Protein AF-R5S0T1-F1 (afdb_monomer)

pLDDT: mean 82.39, std 19.87, range [22.88, 98.56]

Sequence (419 aa):
MKTKLTALLLAAALALTLAACGEKDIADTPLPDEPPEPVAEQPAADDEWTVLHADDVLLHTEPFTLCEGRTATLELYGYQDGEYDCGVSRIHLLWDDGGEQELRTADVGDDVWCTDGYTNCWMPDGGLVTGDYNFDGYTDLGLQIDTPAYNLPYYYWFYDAETASFQPYGSWTYQLEIDAENKTCICRWHVTPEYYTDTYRPDGEGGLYLARRDTEIYYSADGVKSFTEVYAVNEQPLAYADLDRDGEYEILVLTTSEPDEFAKCRYTLEARKYNGTVLFTKEVTPYYTGWDTFFLCYGEDENGVWGADVLCYQTHEDRGVGSCSYDLISYAGGRERYLDGNTITFVLEADGAAPVPDIRRATQAEFVRFREGVVSLLEGSSYLLFCSGPAEDPDTQQAVENILAGLDALEARLYSNAG

Structure (mmCIF, N/CA/C/O backbone):
data_AF-R5S0T1-F1
#
_entry.id   AF-R5S0T1-F1
#
loop_
_atom_site.group_PDB
_atom_site.id
_atom_site.type_symbol
_atom_site.label_atom_id
_atom_site.label_alt_id
_atom_site.label_comp_id
_atom_site.label_asym_id
_atom_site.label_entity_id
_atom_site.label_seq_id
_atom_site.pdbx_PDB_ins_code
_atom_site.Cartn_x
_atom_site.Cartn_y
_atom_site.Cartn_z
_atom_site.occupancy
_atom_site.B_iso_or_equiv
_atom_site.auth_seq_id
_atom_site.auth_comp_id
_atom_site.auth_asym_id
_atom_site.auth_atom_id
_atom_site.pdbx_PDB_model_num
ATOM 1 N N . MET A 1 1 ? 11.498 -28.922 22.729 1.00 27.42 1 MET A N 1
ATOM 2 C CA . MET A 1 1 ? 12.797 -28.470 23.290 1.00 27.42 1 MET A CA 1
ATOM 3 C C . MET A 1 1 ? 13.623 -27.999 22.101 1.00 27.42 1 MET A C 1
ATOM 5 O O . MET A 1 1 ? 13.822 -28.815 21.220 1.00 27.42 1 MET A O 1
ATOM 9 N N . LYS A 1 2 ? 13.844 -26.697 21.876 1.00 26.11 2 LYS A N 1
ATOM 10 C CA . LYS A 1 2 ? 14.583 -25.677 22.667 1.00 26.11 2 LYS A CA 1
ATOM 11 C C . LYS A 1 2 ? 16.118 -25.762 22.537 1.00 26.11 2 LYS A C 1
ATOM 13 O O . LYS A 1 2 ? 16.756 -26.311 23.424 1.00 26.11 2 LYS A O 1
ATOM 18 N N . THR A 1 3 ? 16.636 -25.099 21.500 1.00 26.88 3 THR A N 1
ATOM 19 C CA . THR A 1 3 ? 17.886 -24.295 21.395 1.00 26.88 3 THR A CA 1
ATOM 20 C C . THR A 1 3 ? 17.749 -23.553 20.053 1.00 26.88 3 THR A C 1
ATOM 22 O O . THR A 1 3 ? 17.676 -24.252 19.050 1.00 26.88 3 THR A O 1
ATOM 25 N N . LYS A 1 4 ? 17.464 -22.245 19.922 1.00 26.28 4 LYS A N 1
ATOM 26 C CA . LYS A 1 4 ? 17.935 -20.977 20.547 1.00 26.28 4 LYS A CA 1
ATOM 27 C C . LYS A 1 4 ? 19.363 -20.551 20.164 1.00 26.28 4 LYS A C 1
ATOM 29 O O . LYS A 1 4 ? 20.268 -21.376 20.195 1.00 26.28 4 LYS A O 1
ATOM 34 N N . LEU A 1 5 ? 19.499 -19.222 20.010 1.00 24.64 5 LEU A N 1
ATOM 35 C CA . LEU A 1 5 ? 20.671 -18.411 19.626 1.00 24.64 5 LEU A CA 1
ATOM 36 C C . LEU A 1 5 ? 21.002 -18.462 18.118 1.00 24.64 5 LEU A C 1
ATOM 38 O O . LEU A 1 5 ? 20.794 -19.493 17.495 1.00 24.64 5 LEU A O 1
ATOM 42 N N . THR A 1 6 ? 21.476 -17.377 17.492 1.00 26.61 6 THR A N 1
ATOM 43 C CA . THR A 1 6 ? 22.052 -16.127 18.051 1.00 26.61 6 THR A CA 1
ATOM 44 C C . THR A 1 6 ? 21.383 -14.836 17.568 1.00 26.61 6 THR A C 1
ATOM 46 O O . THR A 1 6 ? 21.212 -14.653 16.371 1.00 26.61 6 THR A O 1
ATOM 49 N N . ALA A 1 7 ? 21.183 -13.889 18.488 1.00 27.11 7 ALA A N 1
ATOM 50 C CA . ALA A 1 7 ? 21.221 -12.456 18.183 1.00 27.11 7 ALA A CA 1
ATOM 51 C C . ALA A 1 7 ? 22.591 -11.900 18.611 1.00 27.11 7 ALA A C 1
ATOM 53 O O . ALA A 1 7 ? 23.150 -12.386 19.600 1.00 27.11 7 ALA A O 1
ATOM 54 N N . LEU A 1 8 ? 23.117 -10.887 17.914 1.00 24.25 8 LEU A N 1
ATOM 55 C CA . LEU A 1 8 ? 24.213 -10.055 18.420 1.00 24.25 8 LEU A CA 1
ATOM 56 C C . LEU A 1 8 ? 24.245 -8.691 17.713 1.00 24.25 8 LEU A C 1
ATOM 58 O O . LEU A 1 8 ? 24.311 -8.637 16.489 1.00 24.25 8 LEU A O 1
ATOM 62 N N . LEU A 1 9 ? 24.263 -7.604 18.488 1.00 25.14 9 LEU A N 1
ATOM 63 C CA . LEU A 1 9 ? 24.678 -6.291 17.990 1.00 25.14 9 LEU A CA 1
ATOM 64 C C . LEU A 1 9 ? 26.192 -6.298 17.738 1.00 25.14 9 LEU A C 1
ATOM 66 O O . LEU A 1 9 ? 26.927 -6.941 18.491 1.00 25.14 9 LEU A O 1
ATOM 70 N N . LEU A 1 10 ? 26.678 -5.448 16.830 1.00 22.88 10 LEU A N 1
ATOM 71 C CA . LEU A 1 10 ? 27.919 -4.719 17.103 1.00 22.88 10 LEU A CA 1
ATOM 72 C C . LEU A 1 10 ? 27.989 -3.394 16.336 1.00 22.88 10 LEU A C 1
ATOM 74 O O . LEU A 1 10 ? 27.702 -3.342 15.145 1.00 22.88 10 LEU A O 1
ATOM 78 N N . ALA A 1 11 ? 28.436 -2.345 17.023 1.00 24.36 11 ALA A N 1
ATOM 79 C CA . ALA A 1 11 ? 28.766 -1.053 16.435 1.00 24.36 11 ALA A CA 1
ATOM 80 C C . ALA A 1 11 ? 30.273 -0.760 16.571 1.00 24.36 11 ALA A C 1
ATOM 82 O O . ALA A 1 11 ? 30.926 -1.255 17.487 1.00 24.36 11 ALA A O 1
ATOM 83 N N . ALA A 1 12 ? 30.770 0.121 15.697 1.00 25.84 12 ALA A N 1
ATOM 84 C CA . ALA A 1 12 ? 31.990 0.929 15.835 1.00 25.84 12 ALA A CA 1
ATOM 85 C C . ALA A 1 12 ? 33.402 0.262 15.845 1.00 25.84 12 ALA A C 1
ATOM 87 O O . ALA A 1 12 ? 33.945 -0.097 16.886 1.00 25.84 12 ALA A O 1
ATOM 88 N N . ALA A 1 13 ? 34.075 0.408 14.688 1.00 24.69 13 ALA A N 1
ATOM 89 C CA . ALA A 1 13 ? 35.310 1.213 14.516 1.00 24.69 13 ALA A CA 1
ATO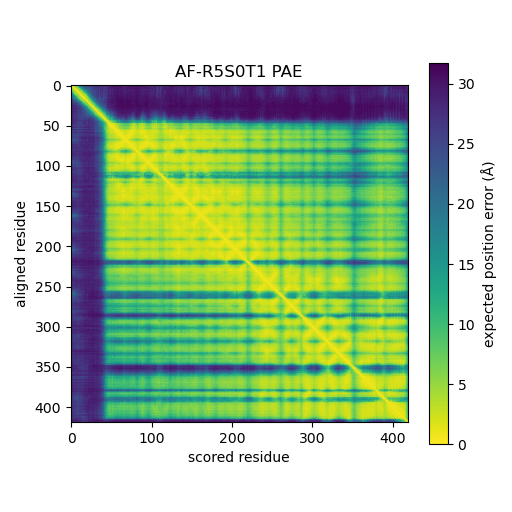M 90 C C . ALA A 1 13 ? 36.742 0.618 14.695 1.00 24.69 13 ALA A C 1
ATOM 92 O O . ALA A 1 13 ? 36.960 -0.412 15.324 1.00 24.69 13 ALA A O 1
ATOM 93 N N . LEU A 1 14 ? 37.717 1.408 14.179 1.00 23.70 14 LEU A N 1
ATOM 94 C CA . LEU A 1 14 ? 39.194 1.398 14.380 1.00 23.70 14 LEU A CA 1
ATOM 95 C C . LEU A 1 14 ? 40.042 0.306 13.647 1.00 23.70 14 LEU A C 1
ATOM 97 O O . LEU A 1 14 ? 39.588 -0.816 13.484 1.00 23.70 14 LEU A O 1
ATOM 101 N N . ALA A 1 15 ? 41.311 0.527 13.218 1.00 27.16 15 ALA A N 1
ATOM 102 C CA . ALA A 1 15 ? 42.124 1.762 13.059 1.00 27.16 15 ALA A CA 1
ATOM 103 C C . ALA A 1 15 ? 43.496 1.557 12.332 1.00 27.16 15 ALA A C 1
ATOM 105 O O . ALA A 1 15 ? 44.047 0.463 12.394 1.00 27.16 15 ALA A O 1
ATOM 106 N N . LEU A 1 16 ? 44.118 2.676 11.884 1.00 27.55 16 LEU A N 1
ATOM 107 C CA . LEU A 1 16 ? 45.587 2.952 11.766 1.00 27.55 16 LEU A CA 1
ATOM 108 C C . LEU A 1 16 ? 46.424 2.079 10.775 1.00 27.55 16 LEU A C 1
ATOM 110 O O . LEU A 1 16 ? 45.969 1.040 10.328 1.00 27.55 16 LEU A O 1
ATOM 114 N N . THR A 1 17 ? 47.640 2.412 10.290 1.00 30.53 17 THR A N 1
ATOM 115 C CA . THR A 1 17 ? 48.783 3.320 10.636 1.00 30.53 17 THR A CA 1
ATOM 116 C C . THR A 1 17 ? 49.421 3.885 9.316 1.00 30.53 17 THR A C 1
ATOM 118 O O . THR A 1 17 ? 48.955 3.494 8.254 1.00 30.53 17 THR A O 1
ATOM 121 N N . LEU A 1 18 ? 50.464 4.744 9.195 1.00 28.59 18 LEU A N 1
ATOM 122 C CA . LEU A 1 18 ? 51.406 5.451 10.105 1.00 28.59 18 LEU A CA 1
ATOM 123 C C . LEU A 1 18 ? 51.881 6.818 9.487 1.00 28.59 18 LEU A C 1
ATOM 125 O O . LEU A 1 18 ? 51.051 7.546 8.961 1.00 28.59 18 LEU A O 1
ATOM 129 N N . ALA A 1 19 ? 53.171 7.207 9.578 1.00 27.23 19 ALA A N 1
ATOM 130 C CA . ALA A 1 19 ? 53.702 8.576 9.382 1.00 27.23 19 ALA A CA 1
ATOM 131 C C . ALA A 1 19 ? 54.994 8.723 8.526 1.00 27.23 19 ALA A C 1
ATOM 133 O O . ALA A 1 19 ? 55.736 7.759 8.344 1.00 27.23 19 ALA A O 1
ATOM 134 N N . ALA A 1 20 ? 55.329 9.975 8.153 1.00 24.58 20 ALA A N 1
ATOM 135 C CA . ALA A 1 20 ? 56.702 10.508 8.008 1.00 24.58 20 ALA A CA 1
ATOM 136 C C . ALA A 1 20 ? 56.752 12.047 8.270 1.00 24.58 20 ALA A C 1
ATOM 138 O O . ALA A 1 20 ? 55.732 12.718 8.154 1.00 24.58 20 ALA A O 1
ATOM 139 N N . CYS A 1 21 ? 57.910 12.596 8.680 1.00 26.05 21 CYS A N 1
ATOM 140 C CA . CYS A 1 21 ? 58.042 13.845 9.475 1.00 26.05 21 CYS A CA 1
ATOM 141 C C . CYS A 1 21 ? 58.412 15.159 8.726 1.00 26.05 21 CYS A C 1
ATOM 143 O O . CYS A 1 21 ? 58.938 15.108 7.617 1.00 26.05 21 CYS A O 1
ATOM 145 N N . GLY A 1 22 ? 58.287 16.316 9.417 1.00 23.48 22 GLY A N 1
ATOM 146 C CA . GLY A 1 22 ? 58.974 17.597 9.104 1.00 23.48 22 GLY A CA 1
ATOM 147 C C . GLY A 1 22 ? 58.202 18.878 9.511 1.00 23.48 22 GLY A C 1
ATOM 148 O O . GLY A 1 22 ? 57.531 19.465 8.675 1.00 23.48 22 GLY A O 1
ATOM 149 N N . GLU A 1 23 ? 58.084 19.246 10.794 1.00 26.55 23 GLU A N 1
ATOM 150 C CA . GLU A 1 23 ? 59.031 20.075 11.593 1.00 26.55 23 GLU A CA 1
ATOM 151 C C . GLU A 1 23 ? 59.071 21.593 11.259 1.00 26.55 23 GLU A C 1
ATOM 153 O O . GLU A 1 23 ? 59.749 21.981 10.307 1.00 26.55 23 GLU A O 1
ATOM 158 N N . LYS A 1 24 ? 58.484 22.452 12.130 1.00 26.67 24 LYS A N 1
ATOM 159 C CA . LYS A 1 24 ? 59.204 23.559 12.825 1.00 26.67 24 LYS A CA 1
ATOM 160 C C . LYS A 1 24 ? 58.400 24.288 13.924 1.00 26.67 24 LYS A C 1
ATOM 162 O O . LYS A 1 24 ? 57.213 24.536 13.751 1.00 26.67 24 LYS A O 1
ATOM 167 N N . ASP A 1 25 ? 59.085 24.723 14.987 1.00 30.97 25 ASP A N 1
ATOM 168 C CA . ASP A 1 25 ? 58.565 25.641 16.020 1.00 30.97 25 ASP A CA 1
ATOM 169 C C . ASP A 1 25 ? 58.537 27.118 15.576 1.00 30.97 25 ASP A C 1
ATOM 171 O O . ASP A 1 25 ? 59.527 27.606 15.025 1.00 30.97 25 ASP A O 1
ATOM 175 N N . ILE A 1 26 ? 57.490 27.853 15.980 1.00 31.38 26 ILE A N 1
ATOM 176 C CA . ILE A 1 26 ? 57.581 29.167 16.659 1.00 31.38 26 ILE A CA 1
ATOM 177 C C . ILE A 1 26 ? 56.457 29.207 17.713 1.00 31.38 26 ILE A C 1
ATOM 179 O O . ILE A 1 26 ? 55.343 28.778 17.425 1.00 31.38 26 ILE A O 1
ATOM 183 N N . ALA A 1 27 ? 56.732 29.729 18.911 1.00 30.64 27 ALA A N 1
ATOM 184 C CA . ALA A 1 27 ? 55.730 29.943 19.956 1.00 30.64 27 ALA A CA 1
ATOM 185 C C . ALA A 1 27 ? 55.471 31.439 20.185 1.00 30.64 27 ALA A C 1
ATOM 187 O O . ALA A 1 27 ? 56.424 32.210 20.279 1.00 30.64 27 ALA A O 1
ATOM 188 N N . ASP A 1 28 ? 54.201 31.815 20.349 1.00 32.31 28 ASP A N 1
ATOM 189 C CA . ASP A 1 28 ? 53.776 33.038 21.040 1.00 32.31 28 ASP A CA 1
ATOM 190 C C . ASP A 1 28 ? 52.330 32.855 21.548 1.00 32.31 28 ASP A C 1
ATOM 192 O O . ASP A 1 28 ? 51.538 32.162 20.907 1.00 32.31 28 ASP A O 1
ATOM 196 N N . THR A 1 29 ? 51.979 33.423 22.707 1.00 40.50 29 THR A N 1
ATOM 197 C CA . THR A 1 29 ? 50.674 33.189 23.367 1.00 40.50 29 THR A CA 1
ATOM 198 C C . THR A 1 29 ? 49.901 34.491 23.594 1.00 40.50 29 THR A C 1
ATOM 200 O O . THR A 1 29 ? 50.330 35.310 24.411 1.00 40.50 29 THR A O 1
ATOM 203 N N . PRO A 1 30 ? 48.733 34.672 22.953 1.00 33.72 30 PRO A N 1
ATOM 204 C CA . PRO A 1 30 ? 47.739 35.663 23.345 1.00 33.72 30 PRO A CA 1
ATOM 205 C C . PRO A 1 30 ? 46.655 35.086 24.282 1.00 33.72 30 PRO A C 1
ATOM 207 O O . PRO A 1 30 ? 46.520 33.880 24.452 1.00 33.72 30 PRO A O 1
ATOM 210 N N . LEU A 1 31 ? 45.943 36.016 24.919 1.00 35.69 31 LEU A N 1
ATOM 211 C CA . LEU A 1 31 ? 44.931 35.915 25.987 1.00 35.69 31 LEU A CA 1
ATOM 212 C C . LEU A 1 31 ? 43.802 34.869 25.793 1.00 35.69 31 LEU A C 1
ATOM 214 O O . LEU A 1 31 ? 43.532 34.484 24.661 1.00 35.69 31 LEU A O 1
ATOM 218 N N . PRO A 1 32 ? 43.111 34.448 26.879 1.00 39.31 32 PRO A N 1
ATOM 219 C CA . PRO A 1 32 ? 41.981 33.521 26.795 1.00 39.31 32 PRO A CA 1
ATOM 220 C C . PRO A 1 32 ? 40.746 34.165 26.152 1.00 39.31 32 PRO A C 1
ATOM 222 O O . PRO A 1 32 ? 40.428 35.320 26.444 1.00 39.31 32 PRO A O 1
ATOM 225 N N . ASP A 1 33 ? 40.041 33.382 25.337 1.00 44.38 33 ASP A N 1
ATOM 226 C CA . ASP A 1 33 ? 38.789 33.779 24.694 1.00 44.38 33 ASP A CA 1
ATOM 227 C C . ASP A 1 33 ? 37.619 33.924 25.685 1.00 44.38 33 ASP A C 1
ATOM 229 O O . ASP A 1 33 ? 37.597 33.348 26.778 1.00 44.38 33 ASP A O 1
ATOM 233 N N . GLU A 1 34 ? 36.632 34.716 25.273 1.00 43.62 34 GLU A N 1
ATOM 234 C CA . GLU A 1 34 ? 35.360 34.919 25.969 1.00 43.62 34 GLU A CA 1
ATOM 235 C C . GLU A 1 34 ? 34.503 33.635 25.868 1.00 43.62 34 GLU A C 1
ATOM 237 O O . GLU A 1 34 ? 34.512 32.986 24.817 1.00 43.62 34 GLU A O 1
ATOM 242 N N . PRO A 1 35 ? 33.802 33.196 26.936 1.00 43.88 35 PRO A N 1
ATOM 243 C CA . PRO A 1 35 ? 33.030 31.957 26.884 1.00 43.88 35 PRO A CA 1
ATOM 244 C C . PRO A 1 35 ? 31.891 32.075 25.856 1.00 43.88 35 PRO A C 1
ATOM 246 O O . PRO A 1 35 ? 31.234 33.117 25.816 1.00 43.88 35 PRO A O 1
ATOM 249 N N . PRO A 1 36 ? 31.626 31.030 25.049 1.00 45.44 36 PRO A N 1
ATOM 250 C CA . PRO A 1 36 ? 30.565 31.076 24.051 1.00 45.44 36 PRO A CA 1
ATOM 251 C C . PRO A 1 36 ? 29.200 31.272 24.719 1.00 45.44 36 PRO A C 1
ATOM 253 O O . PRO A 1 36 ? 28.918 30.670 25.759 1.00 45.44 36 PRO A O 1
ATOM 256 N N . GLU A 1 37 ? 28.345 32.094 24.105 1.00 43.97 37 GLU A N 1
ATOM 257 C CA . GLU A 1 37 ? 26.944 32.187 24.516 1.00 43.97 37 GLU A CA 1
ATOM 258 C C . GLU A 1 37 ? 26.257 30.819 24.351 1.00 43.97 37 GLU A C 1
ATOM 260 O O . GLU A 1 37 ? 26.585 30.074 23.419 1.00 43.97 37 GLU A O 1
ATOM 265 N N . PRO A 1 38 ? 25.328 30.448 25.252 1.00 42.03 38 PRO A N 1
ATOM 266 C CA . PRO A 1 38 ? 24.646 29.168 25.166 1.00 42.03 38 PRO A CA 1
ATOM 267 C C . PRO A 1 38 ? 23.791 29.121 23.899 1.00 42.03 38 PRO A C 1
ATOM 269 O O . PRO A 1 38 ? 22.853 29.903 23.737 1.00 42.03 38 PRO A O 1
ATOM 272 N N . VAL A 1 39 ? 24.101 28.169 23.017 1.00 47.00 39 VAL A N 1
ATOM 273 C CA . VAL A 1 39 ? 23.185 27.759 21.950 1.00 47.00 39 VAL A CA 1
ATOM 274 C C . VAL A 1 39 ? 21.896 27.297 22.624 1.00 47.00 39 VAL A C 1
ATOM 276 O O . VAL A 1 39 ? 21.943 26.453 23.518 1.00 47.00 39 VAL A O 1
ATOM 279 N N . ALA A 1 40 ? 20.761 27.871 22.229 1.00 46.28 40 ALA A N 1
ATOM 280 C CA . ALA A 1 40 ? 19.468 27.389 22.688 1.00 46.28 40 ALA A CA 1
ATOM 281 C C . ALA A 1 40 ? 19.259 25.972 22.139 1.00 46.28 40 ALA A C 1
ATOM 283 O O . ALA A 1 40 ? 19.269 25.774 20.924 1.00 46.28 40 ALA A O 1
ATOM 284 N N . GLU A 1 41 ? 19.105 24.998 23.032 1.00 45.47 41 GLU A N 1
ATOM 285 C CA . GLU A 1 41 ? 18.702 23.647 22.656 1.00 45.47 41 GLU A CA 1
ATOM 286 C C . GLU A 1 41 ? 17.303 23.727 22.024 1.00 45.47 41 GLU A C 1
ATOM 288 O O . GLU A 1 41 ? 16.401 24.357 22.582 1.00 45.47 41 GLU A O 1
ATOM 293 N N . GLN A 1 42 ? 17.126 23.125 20.842 1.00 42.84 42 GLN A N 1
ATOM 294 C CA . GLN A 1 42 ? 15.778 22.820 20.364 1.00 42.84 42 GLN A CA 1
ATOM 295 C C . GLN A 1 42 ? 15.139 21.837 21.359 1.00 42.84 42 GLN A C 1
ATOM 297 O O . GLN A 1 42 ? 15.840 20.926 21.812 1.00 42.84 42 GLN A O 1
ATOM 302 N N . PRO A 1 43 ? 13.850 22.008 21.709 1.00 45.38 43 PRO A N 1
ATOM 303 C CA . PRO A 1 43 ? 13.134 21.029 22.521 1.00 45.38 43 PRO A CA 1
ATOM 304 C C . PRO A 1 43 ? 13.123 19.658 21.830 1.00 45.38 43 PRO A C 1
ATOM 306 O O . PRO A 1 43 ? 13.261 19.569 20.606 1.00 45.38 43 PRO A O 1
ATOM 309 N N . ALA A 1 44 ? 12.966 18.585 22.606 1.00 56.97 44 ALA A N 1
ATOM 310 C CA . ALA A 1 44 ? 12.725 17.269 22.026 1.00 56.97 44 ALA A CA 1
ATOM 311 C C . ALA A 1 44 ? 11.299 17.202 21.450 1.00 56.97 44 ALA A C 1
ATOM 313 O O . ALA A 1 44 ? 10.408 17.905 21.923 1.00 56.97 44 ALA A O 1
ATOM 314 N N . ALA A 1 45 ? 11.057 16.319 20.476 1.00 59.97 45 ALA A N 1
ATOM 315 C CA . ALA A 1 45 ? 9.715 16.136 19.909 1.00 59.97 45 ALA A CA 1
ATOM 316 C C . ALA A 1 45 ? 8.668 15.755 20.982 1.00 59.97 45 ALA A C 1
ATOM 318 O O . ALA A 1 45 ? 7.537 16.230 20.933 1.00 59.97 45 ALA A O 1
ATOM 319 N N . ASP A 1 46 ? 9.070 14.989 22.006 1.00 63.25 46 ASP A N 1
ATOM 320 C CA . ASP A 1 46 ? 8.237 14.694 23.181 1.00 63.25 46 ASP A CA 1
ATOM 321 C C . ASP A 1 46 ? 7.818 15.954 23.963 1.00 63.25 46 ASP A C 1
ATOM 323 O O . ASP A 1 46 ? 6.688 16.023 24.449 1.00 63.25 46 ASP A O 1
ATOM 327 N N . ASP A 1 47 ? 8.694 16.960 24.085 1.00 70.94 47 ASP A N 1
ATOM 328 C CA . ASP A 1 47 ? 8.369 18.223 24.764 1.00 70.94 47 ASP A CA 1
ATOM 329 C C . ASP A 1 47 ? 7.358 19.042 23.941 1.00 70.94 47 ASP A C 1
ATOM 331 O O . ASP A 1 47 ? 6.478 19.687 24.511 1.00 70.94 47 ASP A O 1
ATOM 335 N N . GLU A 1 48 ? 7.464 19.013 22.608 1.00 79.31 48 GLU A N 1
ATOM 336 C CA . GLU A 1 48 ? 6.569 19.739 21.699 1.00 79.31 48 GLU A CA 1
ATOM 337 C C . GLU A 1 48 ? 5.174 19.096 21.643 1.00 79.31 48 GLU A C 1
ATOM 339 O O . GLU A 1 48 ? 4.183 19.798 21.859 1.00 79.31 48 GLU A O 1
ATOM 344 N N . TRP A 1 49 ? 5.088 17.763 21.515 1.00 84.00 49 TRP A N 1
ATOM 345 C CA . TRP A 1 49 ? 3.827 17.014 21.642 1.00 84.00 49 TRP A CA 1
ATOM 346 C C . TRP A 1 49 ? 3.143 17.310 22.986 1.00 84.00 49 TRP A C 1
ATOM 348 O O . TRP A 1 49 ? 1.967 17.673 23.035 1.00 84.00 49 TRP A O 1
ATOM 358 N N . THR A 1 50 ? 3.897 17.238 24.091 1.00 83.44 50 THR A N 1
ATOM 359 C CA . THR A 1 50 ? 3.354 17.420 25.451 1.00 83.44 50 THR A CA 1
ATOM 360 C C . THR A 1 50 ? 2.841 18.842 25.702 1.00 83.44 50 THR A C 1
ATOM 362 O O . THR A 1 50 ? 1.973 19.039 26.552 1.00 83.44 50 THR A O 1
ATOM 365 N N . VAL A 1 51 ? 3.348 19.844 24.976 1.00 86.19 51 VAL A N 1
ATOM 366 C CA . VAL A 1 51 ? 2.840 21.224 25.027 1.00 86.19 51 VAL A CA 1
ATOM 367 C C . VAL A 1 51 ? 1.618 21.416 24.124 1.00 86.19 51 VAL A C 1
ATOM 369 O O . VAL A 1 51 ? 0.693 22.120 24.526 1.00 86.19 51 VAL A O 1
ATOM 372 N N . LEU A 1 52 ? 1.589 20.795 22.942 1.00 85.31 52 LEU A N 1
ATOM 373 C CA . LEU A 1 52 ? 0.483 20.901 21.982 1.00 85.31 52 LEU A CA 1
ATOM 374 C C . LEU A 1 52 ? -0.813 20.253 22.498 1.00 85.31 52 LEU A C 1
ATOM 376 O O . LEU A 1 52 ? -1.889 20.831 22.361 1.00 85.31 52 LEU A O 1
ATOM 380 N N . HIS A 1 53 ? -0.692 19.091 23.139 1.00 89.25 53 HIS A N 1
ATOM 381 C CA . HIS A 1 53 ? -1.808 18.266 23.620 1.00 89.25 53 HIS A CA 1
ATOM 382 C C . HIS A 1 53 ? -2.104 18.448 25.125 1.00 89.25 53 HIS A C 1
ATOM 384 O O . HIS A 1 53 ? -2.787 17.635 25.751 1.00 89.25 53 HIS A O 1
ATOM 390 N N . ALA A 1 54 ? -1.591 19.520 25.741 1.00 87.69 54 ALA A N 1
ATOM 391 C CA . ALA A 1 54 ? -1.682 19.759 27.186 1.00 87.69 54 ALA A CA 1
ATOM 392 C C . ALA A 1 54 ? -3.117 19.981 27.717 1.00 87.69 54 ALA A C 1
ATOM 394 O O . ALA A 1 54 ? -3.367 19.750 28.902 1.00 87.69 54 ALA A O 1
ATOM 395 N N . ASP A 1 55 ? -4.034 20.437 26.858 1.00 90.75 55 ASP A N 1
ATOM 396 C CA . ASP A 1 55 ? -5.444 20.710 27.180 1.00 90.75 55 ASP A CA 1
ATOM 397 C C . ASP A 1 55 ? -6.398 19.564 26.751 1.00 90.75 55 ASP A C 1
ATOM 399 O O . ASP A 1 55 ? -7.620 19.717 26.839 1.00 90.75 55 ASP A O 1
ATOM 403 N N . ASP A 1 56 ? -5.865 18.411 26.319 1.00 95.00 56 ASP A N 1
ATOM 404 C CA . ASP A 1 56 ? -6.655 17.253 25.873 1.00 95.00 56 ASP A CA 1
ATOM 405 C C . ASP A 1 56 ? -7.641 16.741 26.933 1.00 95.00 56 ASP A C 1
ATOM 407 O O . ASP A 1 56 ? -7.307 16.519 28.104 1.00 95.00 56 ASP A O 1
ATOM 411 N N . VAL A 1 57 ? -8.859 16.442 26.484 1.00 95.31 57 VAL A N 1
ATOM 412 C CA . VAL A 1 57 ? -9.930 15.856 27.294 1.00 95.31 57 VAL A CA 1
ATOM 413 C C . VAL A 1 57 ? -10.125 14.375 26.974 1.00 95.31 57 VAL A C 1
ATOM 415 O O . VAL A 1 57 ? -9.783 13.899 25.895 1.00 95.31 57 VAL A O 1
ATOM 418 N N . LEU A 1 58 ? -10.701 13.639 27.927 1.00 97.00 58 LEU A N 1
ATOM 419 C CA . LEU A 1 58 ? -11.195 12.280 27.704 1.00 97.00 58 LEU A CA 1
ATOM 420 C C . LEU A 1 58 ? -12.475 12.352 26.857 1.00 97.00 58 LEU A C 1
ATOM 422 O O . LEU A 1 58 ? -13.495 12.862 27.329 1.00 97.00 58 LEU A O 1
ATOM 426 N N . LEU A 1 59 ? -12.409 11.850 25.625 1.00 96.62 59 LEU A N 1
ATOM 427 C CA . LEU A 1 59 ? -13.492 11.877 24.637 1.00 96.62 59 LEU A CA 1
ATOM 428 C C . LEU A 1 59 ? -14.384 10.630 24.729 1.00 96.62 59 LEU A C 1
ATOM 430 O O . LEU A 1 59 ? -15.613 10.734 24.690 1.00 96.62 59 LEU A O 1
ATOM 434 N N . HIS A 1 60 ? -13.773 9.453 24.896 1.00 97.06 60 HIS A N 1
ATOM 435 C CA . HIS A 1 60 ? -14.467 8.163 24.919 1.00 97.06 60 HIS A CA 1
ATOM 436 C C . HIS A 1 60 ? -13.827 7.172 25.895 1.00 97.06 60 HIS A C 1
ATOM 438 O O . HIS A 1 60 ? -12.629 7.242 26.167 1.00 97.06 60 HIS A O 1
ATOM 444 N N . THR A 1 61 ? -14.624 6.214 26.376 1.00 98.06 61 THR A N 1
ATOM 445 C CA . THR A 1 61 ? -14.163 5.103 27.218 1.00 98.06 61 THR A CA 1
ATOM 446 C C . THR A 1 61 ? -14.987 3.847 26.939 1.00 98.06 61 THR A C 1
ATOM 448 O O . THR A 1 61 ? -16.206 3.869 27.135 1.00 98.06 61 THR A O 1
ATOM 451 N N . GLU A 1 62 ? -14.346 2.736 26.572 1.00 97.88 62 GLU A N 1
ATOM 452 C CA . GLU A 1 62 ? -15.019 1.441 26.393 1.00 97.88 62 GLU A CA 1
ATOM 453 C C . GLU A 1 62 ? -14.194 0.236 26.906 1.00 97.88 62 GLU A C 1
ATOM 455 O O . GLU A 1 62 ? -12.974 0.334 27.065 1.00 97.88 62 GLU A O 1
ATOM 460 N N . PRO A 1 63 ? -14.827 -0.911 27.234 1.00 97.81 63 PRO A N 1
ATOM 461 C CA . PRO A 1 63 ? -14.109 -2.109 27.662 1.00 97.81 63 PRO A CA 1
ATOM 462 C C . PRO A 1 63 ? -13.505 -2.854 26.464 1.00 97.81 63 PRO A C 1
ATOM 464 O O . PRO A 1 63 ? -14.225 -3.388 25.622 1.00 97.81 63 PRO A O 1
ATOM 467 N N . PHE A 1 64 ? -12.182 -2.975 26.441 1.00 98.12 64 PHE A N 1
ATOM 468 C CA . PHE A 1 64 ? -11.435 -3.638 25.379 1.00 98.12 64 PHE A CA 1
ATOM 469 C C . PHE A 1 64 ? -11.046 -5.074 25.759 1.00 98.12 64 PHE A C 1
ATOM 471 O O . PHE A 1 64 ? -10.683 -5.374 26.899 1.00 98.12 64 PHE A O 1
ATOM 478 N N . THR A 1 65 ? -11.099 -5.986 24.790 1.00 98.25 65 THR A N 1
ATOM 479 C CA . THR A 1 65 ? -10.625 -7.370 24.930 1.00 98.25 65 THR A CA 1
ATOM 480 C C . THR A 1 65 ? -9.634 -7.636 23.816 1.00 98.25 65 THR A C 1
ATOM 482 O O . THR A 1 65 ? -10.034 -7.677 22.663 1.00 98.25 65 THR A O 1
ATOM 485 N N . LEU A 1 66 ? -8.362 -7.847 24.152 1.00 98.19 66 LEU A N 1
ATOM 486 C CA . LEU A 1 66 ? -7.346 -8.175 23.155 1.00 98.19 66 LEU A CA 1
ATOM 487 C C . LEU A 1 66 ? -7.503 -9.623 22.677 1.00 98.19 66 LEU A C 1
ATOM 489 O O . LEU A 1 66 ? -7.483 -9.891 21.483 1.00 98.19 66 LEU A O 1
ATOM 493 N N . CYS A 1 67 ? -7.651 -10.559 23.617 1.00 96.75 67 CYS A N 1
ATOM 494 C CA . CYS A 1 67 ? -7.907 -11.978 23.360 1.00 96.75 67 CYS A CA 1
ATOM 495 C C . CYS A 1 67 ? -8.464 -12.660 24.630 1.00 96.75 67 CYS A C 1
ATOM 497 O O . CYS A 1 67 ? -8.661 -12.005 25.659 1.00 96.75 67 CYS A O 1
ATOM 499 N N . GLU A 1 68 ? -8.749 -13.971 24.591 1.00 93.62 68 GLU A N 1
ATOM 500 C CA . GLU A 1 68 ? -9.349 -14.684 25.734 1.00 93.62 68 GLU A CA 1
ATOM 501 C C . GLU A 1 68 ? -8.489 -14.557 27.009 1.00 93.62 68 GLU A C 1
ATOM 503 O O . GLU A 1 68 ? -7.411 -15.139 27.129 1.00 93.62 68 GLU A O 1
ATOM 508 N N . GLY A 1 69 ? -9.004 -13.814 27.993 1.00 93.25 69 GLY A N 1
ATOM 509 C CA . GLY A 1 69 ? -8.347 -13.608 29.284 1.00 93.25 69 GLY A CA 1
ATOM 510 C C . GLY A 1 69 ? -7.346 -12.449 29.341 1.00 93.25 69 GLY A C 1
ATOM 511 O O . GLY A 1 69 ? -6.675 -12.320 30.365 1.00 93.25 69 GLY A O 1
ATOM 512 N N . ARG A 1 70 ? -7.252 -11.601 28.303 1.00 96.00 70 ARG A N 1
ATOM 513 C CA . ARG A 1 70 ? -6.495 -10.339 28.344 1.00 96.00 70 ARG A CA 1
ATOM 514 C C . ARG A 1 70 ? -7.372 -9.156 27.929 1.00 96.00 70 ARG A C 1
ATOM 516 O O . ARG A 1 70 ? -7.722 -8.997 26.761 1.00 96.00 70 ARG A O 1
ATOM 523 N N . THR A 1 71 ? -7.702 -8.333 28.916 1.00 98.00 71 THR A N 1
ATOM 524 C CA . THR A 1 71 ? -8.684 -7.244 28.854 1.00 98.00 71 THR A CA 1
ATOM 525 C C . THR A 1 71 ? -8.100 -5.930 29.371 1.00 98.00 71 THR A C 1
ATOM 527 O O . THR A 1 71 ? -7.117 -5.921 30.119 1.00 98.00 71 THR A O 1
ATOM 530 N N . ALA A 1 72 ? -8.692 -4.821 28.936 1.00 97.94 72 ALA A N 1
ATOM 531 C CA . ALA A 1 72 ? -8.318 -3.462 29.303 1.00 97.94 72 ALA A CA 1
ATOM 532 C C . ALA A 1 72 ? -9.548 -2.542 29.333 1.00 97.94 72 ALA A C 1
ATOM 534 O O . ALA A 1 72 ? -10.609 -2.871 28.801 1.00 97.94 72 ALA A O 1
ATOM 535 N N . THR A 1 73 ? -9.384 -1.348 29.894 1.00 98.50 73 THR A N 1
ATOM 536 C CA . THR A 1 73 ? -10.210 -0.190 29.525 1.00 98.50 73 THR A CA 1
ATOM 537 C C . THR A 1 73 ? -9.480 0.582 28.429 1.00 98.50 73 THR A C 1
ATOM 539 O O . THR A 1 73 ? -8.289 0.849 28.573 1.00 98.50 73 THR A O 1
ATOM 542 N N . LEU A 1 74 ? -10.173 0.904 27.339 1.00 98.56 74 LEU A N 1
ATOM 543 C CA . LEU A 1 74 ? -9.676 1.762 26.266 1.00 98.56 74 LEU A CA 1
ATOM 544 C C . LEU A 1 74 ? -10.249 3.163 26.466 1.00 98.56 74 LEU A C 1
ATOM 546 O O . LEU A 1 74 ? -11.463 3.326 26.596 1.00 98.56 74 LEU A O 1
ATOM 550 N N . GLU A 1 75 ? -9.373 4.160 26.493 1.00 98.50 75 GLU A N 1
ATOM 551 C CA . GLU A 1 75 ? -9.699 5.578 26.612 1.00 98.50 75 GLU A CA 1
ATOM 552 C C . GLU A 1 75 ? -9.173 6.341 25.386 1.00 98.50 75 GLU A C 1
ATOM 554 O O . GLU A 1 75 ? -8.031 6.151 24.967 1.00 98.50 75 GLU A O 1
ATOM 559 N N . LEU A 1 76 ? -10.013 7.195 24.794 1.00 98.06 76 LEU A N 1
ATOM 560 C CA . LEU A 1 76 ? -9.619 8.102 23.710 1.00 98.06 76 LEU A CA 1
ATOM 561 C C . LEU A 1 76 ? -9.466 9.514 24.259 1.00 98.06 76 LEU A C 1
ATOM 563 O O . LEU A 1 76 ? -10.377 10.026 24.915 1.00 98.06 76 LEU A O 1
ATOM 567 N N . TYR A 1 77 ? -8.347 10.155 23.941 1.00 97.06 77 TYR A N 1
ATOM 568 C CA . TYR A 1 77 ? -8.060 11.531 24.337 1.00 97.06 77 TYR A CA 1
ATOM 569 C C . TYR A 1 77 ? -7.860 12.434 23.122 1.00 97.06 77 TYR A C 1
ATOM 571 O O . TYR A 1 77 ? -7.409 11.973 22.074 1.00 97.06 77 TYR A O 1
ATOM 579 N N . GLY A 1 78 ? -8.182 13.717 23.278 1.00 95.38 78 GLY A N 1
ATOM 580 C CA . GLY A 1 78 ? -8.026 14.730 22.237 1.00 95.38 78 GLY A CA 1
ATOM 581 C C . GLY A 1 78 ? -8.893 15.966 22.491 1.00 95.38 78 GLY A C 1
ATOM 582 O O . GLY A 1 78 ? -9.215 16.267 23.644 1.00 95.38 78 GLY A O 1
ATOM 583 N N . TYR A 1 79 ? -9.319 16.659 21.431 1.00 93.38 79 TYR A N 1
ATOM 584 C CA . TYR A 1 79 ? -10.167 17.856 21.519 1.00 93.38 79 TYR A CA 1
ATOM 585 C C . TYR A 1 79 ? -11.635 17.601 21.133 1.00 93.38 79 TYR A C 1
ATOM 587 O O . TYR A 1 79 ? -11.965 16.663 20.405 1.00 93.38 79 TYR A O 1
ATOM 595 N N . GLN A 1 80 ? -12.520 18.492 21.597 1.00 92.06 80 GLN A N 1
ATOM 596 C CA . GLN A 1 80 ? -13.922 18.585 21.178 1.00 92.06 80 GLN A CA 1
ATOM 597 C C . GLN A 1 80 ? -14.389 20.054 21.197 1.00 92.06 80 GLN A C 1
ATOM 599 O O . GLN A 1 80 ? -14.489 20.639 22.277 1.00 92.06 80 GLN A O 1
ATOM 604 N N . ASP A 1 81 ? -14.743 20.634 20.041 1.00 89.12 81 ASP A N 1
ATOM 605 C CA . ASP A 1 81 ? -15.360 21.978 19.933 1.00 89.12 81 ASP A CA 1
ATOM 606 C C . ASP A 1 81 ? -16.823 21.905 19.453 1.00 89.12 81 ASP A C 1
ATOM 608 O O . ASP A 1 81 ? -17.258 22.525 18.482 1.00 89.12 81 ASP A O 1
ATOM 612 N N . GLY A 1 82 ? -17.626 21.110 20.167 1.00 85.38 82 GLY A N 1
ATOM 613 C CA . GLY A 1 82 ? -19.076 21.047 19.985 1.00 85.38 82 GLY A CA 1
ATOM 614 C C . GLY A 1 82 ? -19.617 19.635 19.784 1.00 85.38 82 GLY A C 1
ATOM 615 O O . GLY A 1 82 ? -19.210 18.697 20.460 1.00 85.38 82 GLY A O 1
ATOM 616 N N . GLU A 1 83 ? -20.617 19.505 18.911 1.00 81.44 83 GLU A N 1
ATOM 617 C CA . GLU A 1 83 ? -21.368 18.253 18.693 1.00 81.44 83 GLU A CA 1
ATOM 618 C C . GLU A 1 83 ? -20.856 17.438 17.492 1.00 81.44 83 GLU A C 1
ATOM 620 O O . GLU A 1 83 ? -21.125 16.244 17.435 1.00 81.44 83 GLU A O 1
ATOM 625 N N . TYR A 1 84 ? -20.136 18.075 16.557 1.00 83.88 84 TYR A N 1
ATOM 626 C CA . TYR A 1 84 ? -19.720 17.493 15.268 1.00 83.88 84 TYR A CA 1
ATOM 627 C C . TYR A 1 84 ? -18.265 17.817 14.880 1.00 83.88 84 TYR A C 1
ATOM 629 O O . TYR A 1 84 ? -17.916 17.755 13.703 1.00 83.88 84 TYR A O 1
ATOM 637 N N . ASP A 1 85 ? -17.454 18.216 15.860 1.00 88.81 85 ASP A N 1
ATOM 638 C CA . ASP A 1 85 ? -16.072 18.675 15.688 1.00 88.81 85 ASP A CA 1
ATOM 639 C C . ASP A 1 85 ? -15.236 18.112 16.849 1.00 88.81 85 ASP A C 1
ATOM 641 O O . ASP A 1 85 ? -15.339 18.574 17.993 1.00 88.81 85 ASP A O 1
ATOM 645 N N . CYS A 1 86 ? -14.546 17.004 16.583 1.00 92.12 86 CYS A N 1
ATOM 646 C CA . CYS A 1 86 ? -13.717 16.251 17.520 1.00 92.12 86 CYS A CA 1
ATOM 647 C C . CYS A 1 86 ? -12.432 15.804 16.809 1.00 92.12 86 CYS A C 1
ATOM 649 O O . CYS A 1 86 ? -12.424 15.564 15.599 1.00 92.12 86 CYS A O 1
ATOM 651 N N . GLY A 1 87 ? -11.368 15.598 17.579 1.00 92.69 87 GLY A N 1
ATOM 652 C CA . GLY A 1 87 ? -10.161 14.963 17.065 1.00 92.69 87 GLY A CA 1
ATOM 653 C C . GLY A 1 87 ? -9.403 14.232 18.154 1.00 92.69 87 GLY A C 1
ATOM 654 O O . GLY A 1 87 ? -9.152 14.796 19.215 1.00 92.69 87 GLY A O 1
ATOM 655 N N . VAL A 1 88 ? -9.053 12.974 17.898 1.00 94.75 88 VAL A N 1
ATOM 656 C CA . VAL A 1 88 ? -8.302 12.100 18.807 1.00 94.75 88 VAL A CA 1
ATOM 657 C C . VAL A 1 88 ? -6.802 12.297 18.570 1.00 94.75 88 VAL A C 1
ATOM 659 O O . VAL A 1 88 ? -6.358 12.324 17.426 1.00 94.75 88 VAL A O 1
ATOM 662 N N . SER A 1 89 ? -6.024 12.426 19.646 1.00 94.00 89 SER A N 1
ATOM 663 C CA . SER A 1 89 ? -4.552 12.512 19.640 1.00 94.00 89 SER A CA 1
ATOM 664 C C . SER A 1 89 ? -3.876 11.207 20.082 1.00 94.00 89 SER A C 1
ATOM 666 O O . SER A 1 89 ? -2.713 10.948 19.763 1.00 94.00 89 SER A O 1
ATOM 668 N N . ARG A 1 90 ? -4.585 10.374 20.858 1.00 94.94 90 ARG A N 1
ATOM 669 C CA . ARG A 1 90 ? -4.087 9.075 21.329 1.00 94.94 90 ARG A CA 1
ATOM 670 C C . ARG A 1 90 ? -5.190 8.109 21.747 1.00 94.94 90 ARG A C 1
ATOM 672 O O . ARG A 1 90 ? -6.245 8.511 22.245 1.00 94.94 90 ARG A O 1
ATOM 679 N N . ILE A 1 91 ? -4.857 6.827 21.641 1.00 97.44 91 ILE A N 1
ATOM 680 C CA . ILE A 1 91 ? -5.536 5.717 22.313 1.00 97.44 91 ILE A CA 1
ATOM 681 C C . ILE A 1 91 ? -4.713 5.355 23.557 1.00 97.44 91 ILE A C 1
ATOM 683 O O . ILE A 1 91 ? -3.502 5.150 23.459 1.00 97.44 91 ILE A O 1
ATOM 687 N N . HIS A 1 92 ? -5.349 5.247 24.723 1.00 97.75 92 HIS A N 1
ATOM 688 C CA . HIS A 1 92 ? -4.726 4.793 25.972 1.00 97.75 92 HIS A CA 1
ATOM 689 C C . HIS A 1 92 ? -5.405 3.503 26.442 1.00 97.75 92 HIS A C 1
ATOM 691 O O . HIS A 1 92 ? -6.625 3.430 26.568 1.00 97.75 92 HIS A O 1
ATOM 697 N N . LEU A 1 93 ? -4.611 2.457 26.662 1.00 98.19 93 LEU A N 1
ATOM 698 C CA . LEU A 1 93 ? -5.053 1.130 27.082 1.00 98.19 93 LEU A CA 1
ATOM 699 C C . LEU A 1 93 ? -4.598 0.866 28.518 1.00 98.19 93 LEU A C 1
ATOM 701 O O . LEU A 1 93 ? -3.407 0.692 28.783 1.00 98.19 93 LEU A O 1
ATOM 705 N N . LEU A 1 94 ? -5.564 0.795 29.429 1.00 98.00 94 LEU A N 1
ATOM 706 C CA . LEU A 1 94 ? -5.386 0.484 30.845 1.00 98.00 94 LEU A CA 1
ATOM 707 C C . LEU A 1 94 ? -5.654 -1.013 31.064 1.00 98.00 94 LEU A C 1
ATOM 709 O O . LEU A 1 94 ? -6.810 -1.429 31.163 1.00 98.00 94 LEU A O 1
ATOM 713 N N . TRP A 1 95 ? -4.608 -1.841 31.096 1.00 97.62 95 TRP A N 1
ATOM 714 C CA . TRP A 1 95 ? -4.730 -3.302 31.177 1.00 97.62 95 TRP A CA 1
ATOM 715 C C . TRP A 1 95 ? -5.142 -3.777 32.581 1.00 97.62 95 TRP A C 1
ATOM 717 O O . TRP A 1 95 ? -4.655 -3.276 33.595 1.00 97.62 95 TRP A O 1
ATOM 727 N N . ASP A 1 96 ? -5.983 -4.815 32.656 1.00 96.56 96 ASP A N 1
ATOM 728 C CA . ASP A 1 96 ? -6.494 -5.368 33.927 1.00 96.56 96 ASP A CA 1
ATOM 729 C C . ASP A 1 96 ? -5.406 -5.984 34.839 1.00 96.56 96 ASP A C 1
ATOM 731 O O . ASP A 1 96 ? -5.656 -6.258 36.017 1.00 96.56 96 ASP A O 1
ATOM 735 N N . ASP A 1 97 ? -4.192 -6.212 34.323 1.00 94.31 97 ASP A N 1
ATOM 736 C CA . ASP A 1 97 ? -3.025 -6.643 35.105 1.00 94.31 97 ASP A CA 1
ATOM 737 C C . ASP A 1 97 ? -2.216 -5.478 35.715 1.00 94.31 97 ASP A C 1
ATOM 739 O O . ASP A 1 97 ? -1.302 -5.715 36.514 1.00 94.31 97 ASP A O 1
ATOM 743 N N . GLY A 1 98 ? -2.589 -4.232 35.406 1.00 93.56 98 GLY A N 1
ATOM 744 C CA . GLY A 1 98 ? -1.921 -3.008 35.845 1.00 93.56 98 GLY A CA 1
ATOM 745 C C . GLY A 1 98 ? -0.822 -2.508 34.903 1.00 93.56 98 GLY A C 1
ATOM 746 O O . GLY A 1 98 ? -0.053 -1.634 35.304 1.00 93.56 98 GLY A O 1
ATOM 747 N N . GLY A 1 99 ? -0.706 -3.061 33.693 1.00 94.06 99 GLY A N 1
ATOM 748 C CA . GLY A 1 99 ? 0.044 -2.440 32.602 1.00 94.06 99 GLY A CA 1
ATOM 749 C C . GLY A 1 99 ? -0.712 -1.268 31.965 1.00 94.06 99 GLY A C 1
ATOM 750 O O . GLY A 1 99 ? -1.937 -1.194 32.020 1.00 94.06 99 GLY A O 1
ATOM 751 N N . GLU A 1 100 ? 0.016 -0.385 31.286 1.00 95.62 100 GLU A N 1
ATOM 752 C CA . GLU A 1 100 ? -0.548 0.698 30.472 1.00 95.62 100 GLU A CA 1
ATOM 753 C C . GLU A 1 100 ? 0.152 0.738 29.107 1.00 95.62 100 GLU A C 1
ATOM 755 O O . GLU A 1 100 ? 1.336 0.404 29.012 1.00 95.62 100 GLU A O 1
ATOM 760 N N . GLN A 1 101 ? -0.566 1.133 28.055 1.00 94.81 101 GLN A N 1
ATOM 761 C CA . GLN A 1 101 ? -0.009 1.363 26.719 1.00 94.81 101 GLN A CA 1
ATOM 762 C C . GLN A 1 101 ? -0.679 2.575 26.063 1.00 94.81 101 GLN A C 1
ATOM 764 O O . GLN A 1 101 ? -1.902 2.654 26.017 1.00 94.81 101 GLN A O 1
ATOM 769 N N . GLU A 1 102 ? 0.121 3.503 25.547 1.00 94.62 102 GLU A N 1
ATOM 770 C CA . GLU A 1 102 ? -0.320 4.671 24.776 1.00 94.62 102 GLU A CA 1
ATOM 771 C C . GLU A 1 102 ? 0.036 4.450 23.297 1.00 94.62 102 GLU A C 1
ATOM 773 O O . GLU A 1 102 ? 1.086 3.877 23.000 1.00 94.62 102 GLU A O 1
ATOM 778 N N . LEU A 1 103 ? -0.844 4.872 22.389 1.00 94.56 103 LEU A N 1
ATOM 779 C CA . LEU A 1 103 ? -0.630 4.902 20.940 1.00 94.56 103 LEU A CA 1
ATOM 780 C C . LEU A 1 103 ? -0.983 6.310 20.462 1.00 94.56 103 LEU A C 1
ATOM 782 O O . LEU A 1 103 ? -2.154 6.690 20.552 1.00 94.56 103 LEU A O 1
ATOM 786 N N . ARG A 1 104 ? -0.012 7.095 19.986 1.00 92.19 104 ARG A N 1
ATOM 787 C CA . ARG A 1 104 ? -0.274 8.449 19.478 1.00 92.19 104 ARG A CA 1
ATOM 788 C C . ARG A 1 104 ? -0.516 8.381 17.976 1.00 92.19 104 ARG A C 1
ATOM 790 O O . ARG A 1 104 ? 0.178 7.671 17.253 1.00 92.19 104 ARG A O 1
ATOM 797 N N . THR A 1 105 ? -1.458 9.172 17.486 1.00 89.31 105 THR A N 1
ATOM 798 C CA . THR A 1 105 ? -1.604 9.470 16.047 1.00 89.31 105 THR A CA 1
ATOM 799 C C . THR A 1 105 ? -0.301 10.042 15.481 1.00 89.31 105 THR A C 1
ATOM 801 O O . THR A 1 105 ? 0.181 9.585 14.447 1.00 89.31 105 THR A O 1
ATOM 804 N N . ALA A 1 106 ? 0.336 10.955 16.220 1.00 85.19 106 ALA A N 1
ATOM 805 C CA . ALA A 1 106 ? 1.622 11.562 15.872 1.00 85.19 106 ALA A CA 1
ATOM 806 C C . ALA A 1 106 ? 2.772 10.552 15.651 1.00 85.19 106 ALA A C 1
ATOM 808 O O . ALA A 1 106 ? 3.682 10.848 14.883 1.00 85.19 106 ALA A O 1
ATOM 809 N N . ASP A 1 107 ? 2.719 9.348 16.242 1.00 85.94 107 ASP A N 1
ATOM 810 C CA . ASP A 1 107 ? 3.735 8.300 16.027 1.00 85.94 107 ASP A CA 1
ATOM 811 C C . ASP A 1 107 ? 3.673 7.696 14.602 1.00 85.94 107 ASP A C 1
ATOM 813 O O . ASP A 1 107 ? 4.589 6.986 14.188 1.00 85.94 107 ASP A O 1
ATOM 817 N N . VAL A 1 108 ? 2.596 7.969 13.852 1.00 83.00 108 VAL A N 1
ATOM 818 C CA . VAL A 1 108 ? 2.390 7.556 12.449 1.00 83.00 108 VAL A CA 1
ATOM 819 C C . VAL A 1 108 ? 2.840 8.642 11.455 1.00 83.00 108 VAL A C 1
ATOM 821 O O . VAL A 1 108 ? 3.269 8.313 10.352 1.00 83.00 108 VAL A O 1
ATOM 824 N N . GLY A 1 109 ? 2.781 9.919 11.852 1.00 74.69 109 GLY A N 1
ATOM 825 C CA . GLY A 1 109 ? 3.271 11.070 11.080 1.00 74.69 109 GLY A CA 1
ATOM 826 C C . GLY A 1 109 ? 2.227 11.877 10.286 1.00 74.69 109 GLY A C 1
ATOM 827 O O . GLY A 1 109 ? 1.101 11.441 10.029 1.00 74.69 109 GLY A O 1
ATOM 828 N N . ASP A 1 110 ? 2.649 13.080 9.888 1.00 68.69 110 ASP A N 1
ATOM 829 C CA . ASP A 1 110 ? 1.853 14.143 9.243 1.00 68.69 110 ASP A CA 1
ATOM 830 C C . ASP A 1 110 ? 1.349 13.804 7.822 1.00 68.69 110 ASP A C 1
ATOM 832 O O . ASP A 1 110 ? 0.534 14.537 7.265 1.00 68.69 110 ASP A O 1
ATOM 836 N N . ASP A 1 111 ? 1.816 12.707 7.218 1.00 66.12 111 ASP A N 1
ATOM 837 C CA . ASP A 1 111 ? 1.304 12.215 5.929 1.00 66.12 111 ASP A CA 1
ATOM 838 C C . ASP A 1 111 ? -0.040 11.469 6.075 1.00 66.12 111 ASP A C 1
ATOM 840 O O . ASP A 1 111 ? -0.745 11.245 5.088 1.00 66.12 111 ASP A O 1
ATOM 844 N N . VAL A 1 112 ? -0.411 11.085 7.306 1.00 70.56 112 VAL A N 1
ATOM 845 C CA . VAL A 1 112 ? -1.688 10.423 7.634 1.00 70.56 112 VAL A CA 1
ATOM 846 C C . VAL A 1 112 ? -2.646 11.360 8.372 1.00 70.56 112 VAL A C 1
ATOM 848 O O . VAL A 1 112 ? -3.850 11.306 8.124 1.00 70.56 112 VAL A O 1
ATOM 851 N N . TRP A 1 113 ? -2.140 12.216 9.262 1.00 77.25 113 TRP A N 1
ATOM 852 C CA . TRP A 1 113 ? -2.947 13.085 10.130 1.00 77.25 113 TRP A CA 1
ATOM 853 C C . TRP A 1 113 ? -2.718 14.568 9.825 1.00 77.25 113 TRP A C 1
ATOM 855 O O . TRP A 1 113 ? -1.814 14.934 9.080 1.00 77.25 113 TRP A O 1
ATOM 865 N N . CYS A 1 114 ? -3.522 15.458 10.410 1.00 63.12 114 CYS A N 1
ATOM 866 C CA . CYS A 1 114 ? -3.219 16.886 10.339 1.00 63.12 114 CYS A CA 1
ATOM 867 C C . CYS A 1 114 ? -1.918 17.223 11.095 1.00 63.12 114 CYS A C 1
ATOM 869 O O . CYS A 1 114 ? -1.508 16.509 12.006 1.00 63.12 114 CYS A O 1
ATOM 871 N N . THR A 1 115 ? -1.276 18.340 10.731 1.00 64.06 115 THR A N 1
ATOM 872 C CA . THR A 1 115 ? 0.039 18.795 11.251 1.00 64.06 115 THR A CA 1
ATOM 873 C C . THR A 1 115 ? 0.028 19.203 12.737 1.00 64.06 115 THR A C 1
ATOM 875 O O . THR A 1 115 ? 1.013 19.712 13.265 1.00 64.06 115 THR A O 1
ATOM 878 N N . ASP A 1 116 ? -1.113 19.046 13.402 1.00 76.56 116 ASP A N 1
ATOM 879 C CA . ASP A 1 116 ? -1.343 19.205 14.836 1.00 76.56 116 ASP A CA 1
ATOM 880 C C . ASP A 1 116 ? -1.610 17.860 15.544 1.00 76.56 116 ASP A C 1
ATOM 882 O O . ASP A 1 116 ? -1.925 17.837 16.731 1.00 76.56 116 ASP A O 1
ATOM 886 N N . GLY A 1 117 ? -1.461 16.738 14.834 1.00 82.06 117 GLY A N 1
ATOM 887 C CA . GLY A 1 117 ? -1.517 15.392 15.390 1.00 82.06 117 GLY A CA 1
ATOM 888 C C . GLY A 1 117 ? -2.919 14.882 15.721 1.00 82.06 117 GLY A C 1
ATOM 889 O O . GLY A 1 117 ? -3.016 13.894 16.440 1.00 82.06 117 GLY A O 1
ATOM 890 N N . TYR A 1 118 ? -4.005 15.490 15.239 1.00 89.06 118 TYR A N 1
ATOM 891 C CA . TYR A 1 118 ? -5.364 14.995 15.509 1.00 89.06 118 TYR A CA 1
ATOM 892 C C . TYR A 1 118 ? -5.991 14.251 14.321 1.00 89.06 118 TYR A C 1
ATOM 894 O O . TYR A 1 118 ? -5.723 14.545 13.154 1.00 89.06 118 TYR A O 1
ATOM 902 N N . THR A 1 119 ? -6.899 13.319 14.626 1.00 89.44 119 THR A N 1
ATOM 903 C CA . THR A 1 119 ? -7.915 12.853 13.667 1.00 89.44 119 THR A CA 1
ATOM 904 C C . THR A 1 119 ? -8.906 13.978 13.345 1.00 89.44 119 THR A C 1
ATOM 906 O O . THR A 1 119 ? -9.173 14.823 14.197 1.00 89.44 119 THR A O 1
ATOM 909 N N . ASN A 1 120 ? -9.547 13.953 12.174 1.00 87.81 120 ASN A N 1
ATOM 910 C CA . ASN A 1 120 ? -10.762 14.738 11.921 1.00 87.81 120 ASN A CA 1
ATOM 911 C C . ASN A 1 120 ? -11.977 13.799 11.975 1.00 87.81 120 ASN A C 1
ATOM 913 O O . ASN A 1 120 ? -12.189 13.000 11.060 1.00 87.81 120 ASN A O 1
ATOM 917 N N . CYS A 1 121 ? -12.773 13.878 13.047 1.00 87.50 121 CYS A N 1
ATOM 918 C CA . CYS A 1 121 ? -13.948 13.031 13.254 1.00 87.50 121 CYS A CA 1
ATOM 919 C C . CYS A 1 121 ? -15.154 13.822 13.795 1.00 87.50 121 CYS A C 1
ATOM 921 O O . CYS A 1 121 ? -15.029 14.785 14.545 1.00 87.50 121 CYS A O 1
ATOM 923 N N . TRP A 1 122 ? -16.373 13.400 13.444 1.00 87.12 122 TRP A N 1
ATOM 924 C CA . TRP A 1 122 ? -17.586 14.084 13.922 1.00 87.12 122 TRP A CA 1
ATOM 925 C C . TRP A 1 122 ? -17.964 13.738 15.365 1.00 87.12 122 TRP A C 1
ATOM 927 O O . TRP A 1 122 ? -18.752 14.453 15.971 1.00 87.12 122 TRP A O 1
ATOM 937 N N . MET A 1 123 ? -17.480 12.617 15.899 1.00 90.75 123 MET A N 1
ATOM 938 C CA . MET A 1 123 ? -17.988 12.030 17.139 1.00 90.75 123 MET A CA 1
ATOM 939 C C . MET A 1 123 ? -16.845 11.816 18.147 1.00 90.75 123 MET A C 1
ATOM 941 O O . MET A 1 123 ? -15.734 11.483 17.726 1.00 90.75 123 MET A O 1
ATOM 945 N N . PRO A 1 124 ? -17.097 11.930 19.470 1.00 92.88 124 PRO A N 1
ATOM 946 C CA . PRO A 1 124 ? -16.072 11.700 20.497 1.00 92.88 124 PRO A CA 1
ATOM 947 C C . PRO A 1 124 ? -15.499 10.275 20.520 1.00 92.88 124 PRO A C 1
ATOM 949 O O . PRO A 1 124 ? -14.444 10.054 21.100 1.00 92.88 124 PRO A O 1
ATOM 952 N N . ASP A 1 125 ? -16.177 9.307 19.897 1.00 93.56 125 ASP A N 1
ATOM 953 C CA . ASP A 1 125 ? -15.666 7.945 19.702 1.00 93.56 125 ASP A CA 1
ATOM 954 C C . ASP A 1 125 ? -14.548 7.842 18.648 1.00 93.56 125 ASP A C 1
ATOM 956 O O . ASP A 1 125 ? -14.025 6.753 18.449 1.00 93.56 125 ASP A O 1
ATOM 960 N N . GLY A 1 126 ? -14.155 8.928 17.970 1.00 91.19 126 GLY A N 1
ATOM 961 C CA . GLY A 1 126 ? -13.047 8.912 17.006 1.00 91.19 126 GLY A CA 1
ATOM 962 C C . GLY A 1 126 ? -13.320 8.131 15.716 1.00 91.19 126 GLY A C 1
ATOM 963 O O . GLY A 1 126 ? -12.402 7.927 14.922 1.00 91.19 126 GLY A O 1
ATOM 964 N N . GLY A 1 127 ? -14.548 7.634 15.516 1.00 93.31 127 GLY A N 1
ATOM 965 C CA . GLY A 1 127 ? -14.788 6.553 14.562 1.00 93.31 127 GLY A CA 1
ATOM 966 C C . GLY A 1 127 ? -14.030 5.271 14.935 1.00 93.31 127 GLY A C 1
ATOM 967 O O . GLY A 1 127 ? -13.574 4.558 14.049 1.00 93.31 127 GLY A O 1
ATOM 968 N N . LEU A 1 128 ? -13.834 4.995 16.229 1.00 96.69 128 LEU A N 1
ATOM 969 C CA . LEU A 1 128 ? -13.112 3.819 16.712 1.00 96.69 128 LEU A CA 1
ATOM 970 C C . LEU A 1 128 ? -13.770 2.520 16.242 1.00 96.69 128 LEU A C 1
ATOM 972 O O . LEU A 1 128 ? -14.973 2.296 16.399 1.00 96.69 128 LEU A O 1
ATOM 976 N N . VAL A 1 129 ? -12.938 1.639 15.699 1.00 97.12 129 VAL A N 1
ATOM 977 C CA . VAL A 1 129 ? -13.300 0.286 15.283 1.00 97.12 129 VAL A CA 1
ATOM 978 C C . VAL A 1 129 ? -12.306 -0.710 15.865 1.00 97.12 129 VAL A C 1
ATOM 980 O O . VAL A 1 129 ? -11.108 -0.445 15.941 1.00 97.12 129 VAL A O 1
ATOM 983 N N . THR A 1 130 ? -12.810 -1.866 16.288 1.00 97.75 130 THR A N 1
ATOM 984 C CA . THR A 1 130 ? -12.009 -2.927 16.906 1.00 97.75 130 THR A CA 1
ATOM 985 C C . THR A 1 130 ? -12.398 -4.286 16.331 1.00 97.75 130 THR A C 1
ATOM 987 O O . THR A 1 130 ? -13.569 -4.536 16.024 1.00 97.75 130 THR A O 1
ATOM 990 N N . GLY A 1 131 ? -11.420 -5.171 16.149 1.00 97.56 131 GLY A N 1
ATOM 991 C CA . GLY A 1 131 ? -11.657 -6.515 15.622 1.00 97.56 131 GLY A CA 1
ATOM 992 C C . GLY A 1 131 ? -10.380 -7.253 15.225 1.00 97.56 131 GLY A C 1
ATOM 993 O O . GLY A 1 131 ? -9.332 -6.646 15.091 1.00 97.56 131 GLY A O 1
ATOM 994 N N . ASP A 1 132 ? -10.487 -8.567 15.051 1.00 97.69 132 ASP A N 1
ATOM 995 C CA . ASP A 1 132 ? -9.427 -9.461 14.557 1.00 97.69 132 ASP A CA 1
ATOM 996 C C . ASP A 1 132 ? -9.399 -9.385 13.017 1.00 97.69 132 ASP A C 1
ATOM 998 O O . ASP A 1 132 ? -10.156 -10.096 12.345 1.00 97.69 132 ASP A O 1
ATOM 1002 N N . TYR A 1 133 ? -8.632 -8.441 12.452 1.00 97.88 133 TYR A N 1
ATOM 1003 C CA . TYR A 1 133 ? -8.653 -8.128 11.015 1.00 97.88 133 TYR A CA 1
ATOM 1004 C C . TYR A 1 133 ? -7.697 -9.009 10.204 1.00 97.88 133 TYR A C 1
ATOM 1006 O O . TYR A 1 133 ? -8.012 -9.351 9.061 1.00 97.88 133 TYR A O 1
ATOM 1014 N N . ASN A 1 134 ? -6.552 -9.395 10.773 1.00 96.38 134 ASN A N 1
ATOM 1015 C CA . ASN A 1 134 ? -5.606 -10.339 10.164 1.00 96.38 134 ASN A CA 1
ATOM 1016 C C . ASN A 1 134 ? -5.953 -11.819 10.469 1.00 96.38 134 ASN A C 1
ATOM 1018 O O . ASN A 1 134 ? -5.345 -12.734 9.908 1.00 96.38 134 ASN A O 1
ATOM 1022 N N . PHE A 1 135 ? -6.971 -12.070 11.301 1.00 97.38 135 PHE A N 1
ATOM 1023 C CA . PHE A 1 135 ? -7.454 -13.392 11.703 1.00 97.38 135 PHE A CA 1
ATOM 1024 C C . PHE A 1 135 ? -6.433 -14.261 12.468 1.00 97.38 135 PHE A C 1
ATOM 1026 O O . PHE A 1 135 ? -6.523 -15.503 12.398 1.00 97.38 135 PHE A O 1
ATOM 1033 N N . ASP A 1 136 ? -5.487 -13.636 13.179 1.00 96.12 136 ASP A N 1
ATOM 1034 C CA . ASP A 1 136 ? -4.486 -14.287 14.033 1.00 96.12 136 ASP A CA 1
ATOM 1035 C C . ASP A 1 136 ? -5.009 -14.645 15.443 1.00 96.12 136 ASP A C 1
ATOM 1037 O O . ASP A 1 136 ? -4.483 -15.567 16.082 1.00 96.12 136 ASP A O 1
ATOM 1041 N N . GLY A 1 137 ? -6.112 -14.021 15.877 1.00 96.06 137 GLY A N 1
ATOM 1042 C CA . GLY A 1 137 ? -6.765 -14.244 17.170 1.00 96.06 137 GLY A CA 1
ATOM 1043 C C . GLY A 1 137 ? -6.506 -13.174 18.239 1.00 96.06 137 GLY A C 1
ATOM 1044 O O . GLY A 1 137 ? -6.935 -13.360 19.388 1.00 96.06 137 GLY A O 1
ATOM 1045 N N . TYR A 1 138 ? -5.837 -12.079 17.890 1.00 97.69 138 TYR A N 1
ATOM 1046 C CA . TYR A 1 138 ? -5.773 -10.838 18.654 1.00 97.69 138 TYR A CA 1
ATOM 1047 C C . TYR A 1 138 ? -6.743 -9.797 18.066 1.00 97.69 138 TYR A C 1
ATOM 1049 O O . TYR A 1 138 ? -7.232 -9.929 16.953 1.00 97.69 138 TYR A O 1
ATOM 1057 N N . THR A 1 139 ? -7.116 -8.795 18.861 1.00 98.19 139 THR A N 1
ATOM 1058 C CA . THR A 1 139 ? -8.029 -7.723 18.436 1.00 98.19 139 THR A CA 1
ATOM 1059 C C . THR A 1 139 ? -7.214 -6.482 18.114 1.00 98.19 139 THR A C 1
ATOM 1061 O O . THR A 1 139 ? -6.560 -5.937 19.002 1.00 98.19 139 THR A O 1
ATOM 1064 N N . ASP A 1 140 ? -7.278 -6.041 16.865 1.00 98.19 140 ASP A N 1
ATOM 1065 C CA . ASP A 1 140 ? -6.640 -4.839 16.341 1.00 98.19 140 ASP A CA 1
ATOM 1066 C C . ASP A 1 140 ? -7.503 -3.588 16.587 1.00 98.19 140 ASP A C 1
ATOM 1068 O O . ASP A 1 140 ? -8.665 -3.667 17.012 1.00 98.19 140 ASP A O 1
ATOM 1072 N N . LEU A 1 141 ? -6.931 -2.420 16.290 1.00 97.88 141 LEU A N 1
ATOM 1073 C CA . LEU A 1 141 ? -7.551 -1.106 16.464 1.00 97.88 141 LEU A CA 1
ATOM 1074 C C . LEU A 1 141 ? -7.563 -0.333 15.142 1.00 97.88 141 LEU A C 1
ATOM 1076 O O . LEU A 1 141 ? -6.614 -0.416 14.363 1.00 97.88 141 LEU A O 1
ATOM 1080 N N . GLY A 1 142 ? -8.586 0.489 14.921 1.00 96.69 142 GLY A N 1
ATOM 1081 C CA . GLY A 1 142 ? -8.585 1.497 13.865 1.00 96.69 142 GLY A CA 1
ATOM 1082 C C . GLY A 1 142 ? -9.339 2.765 14.255 1.00 96.69 142 GLY A C 1
ATOM 1083 O O . GLY A 1 142 ? -10.275 2.716 15.051 1.00 96.69 142 GLY A O 1
ATOM 1084 N N . LEU A 1 143 ? -8.924 3.895 13.684 1.00 95.38 143 LEU A N 1
ATOM 1085 C CA . LEU A 1 143 ? -9.547 5.213 13.854 1.00 95.38 143 LEU A CA 1
ATOM 1086 C C . LEU A 1 143 ? -9.857 5.829 12.488 1.00 95.38 143 LEU A C 1
ATOM 1088 O O . LEU A 1 143 ? -9.162 5.564 11.503 1.00 95.38 143 LEU A O 1
ATOM 1092 N N . GLN A 1 144 ? -10.870 6.691 12.441 1.00 92.88 144 GLN A N 1
ATOM 1093 C CA . GLN A 1 144 ? -11.175 7.483 11.255 1.00 92.88 144 GLN A CA 1
ATOM 1094 C C . GLN A 1 144 ? -10.122 8.591 11.064 1.00 92.88 144 GLN A C 1
ATOM 1096 O O . GLN A 1 144 ? -9.763 9.282 12.012 1.00 92.88 144 GLN A O 1
ATOM 1101 N N . ILE A 1 145 ? -9.643 8.771 9.831 1.00 90.44 145 ILE A N 1
ATOM 1102 C CA . ILE A 1 145 ? -8.645 9.786 9.458 1.00 90.44 145 ILE A CA 1
ATOM 1103 C C . ILE A 1 145 ? -9.301 11.154 9.234 1.00 90.44 145 ILE A C 1
ATOM 1105 O O . ILE A 1 145 ? -8.928 12.136 9.873 1.00 90.44 145 ILE A O 1
ATOM 1109 N N . ASP A 1 146 ? -10.283 11.210 8.331 1.00 88.94 146 ASP A N 1
ATOM 1110 C CA . ASP A 1 146 ? -10.893 12.453 7.842 1.00 88.94 146 ASP A CA 1
ATOM 1111 C C . ASP A 1 146 ? -12.412 12.302 7.636 1.00 88.94 146 ASP A C 1
ATOM 1113 O O . ASP A 1 146 ? -12.950 11.191 7.622 1.00 88.94 146 ASP A O 1
ATOM 1117 N N . THR A 1 147 ? -13.126 13.414 7.435 1.00 88.06 147 THR A N 1
ATOM 1118 C CA . THR A 1 147 ? -14.582 13.457 7.202 1.00 88.06 147 THR A CA 1
ATOM 1119 C C . THR A 1 147 ? -14.998 13.910 5.783 1.00 88.06 147 THR A C 1
ATOM 1121 O O . THR A 1 147 ? -15.877 14.769 5.633 1.00 88.06 147 THR A O 1
ATOM 1124 N N . PRO A 1 148 ? -14.437 13.335 4.694 1.00 88.94 148 PRO A N 1
ATOM 1125 C CA . PRO A 1 148 ? -14.812 13.702 3.332 1.00 88.94 148 PRO A CA 1
ATOM 1126 C C . PRO A 1 148 ? -16.230 13.219 2.983 1.00 88.94 148 PRO A C 1
ATOM 1128 O O . PRO A 1 148 ? -16.797 12.322 3.599 1.00 88.94 148 PRO A O 1
ATOM 1131 N N . ALA A 1 149 ? -16.811 13.780 1.921 1.00 86.00 149 ALA A N 1
ATOM 1132 C CA . ALA A 1 149 ? -18.235 13.622 1.603 1.00 86.00 149 ALA A CA 1
ATOM 1133 C C . ALA A 1 149 ? -18.713 12.202 1.202 1.00 86.00 149 ALA A C 1
ATOM 1135 O O . ALA A 1 149 ? -19.914 12.027 0.988 1.00 86.00 149 ALA A O 1
ATOM 1136 N N . TYR A 1 150 ? -17.811 11.221 1.052 1.00 85.06 150 TYR A N 1
ATOM 1137 C CA . TYR A 1 150 ? -18.122 9.878 0.534 1.00 85.06 150 TYR A CA 1
ATOM 1138 C C . TYR A 1 150 ? -17.255 8.774 1.161 1.00 85.06 150 TYR A C 1
ATOM 1140 O O . TYR A 1 150 ? -17.757 7.927 1.894 1.00 85.06 150 TYR A O 1
ATOM 1148 N N . ASN A 1 151 ? -15.955 8.787 0.861 1.00 93.00 151 ASN A N 1
ATOM 1149 C CA . ASN A 1 151 ? -15.003 7.745 1.235 1.00 93.00 151 ASN A CA 1
ATOM 1150 C C . ASN A 1 151 ? -14.336 8.106 2.574 1.00 93.00 151 ASN A C 1
ATOM 1152 O O . ASN A 1 151 ? -13.287 8.740 2.557 1.00 93.00 151 ASN A O 1
ATOM 1156 N N . LEU A 1 152 ? -14.970 7.785 3.708 1.00 92.25 152 LEU A N 1
ATOM 1157 C CA . LEU A 1 152 ? -14.437 8.059 5.053 1.00 92.25 152 LEU A CA 1
ATOM 1158 C C . LEU A 1 152 ? -13.198 7.179 5.313 1.00 92.25 152 LEU A C 1
ATOM 1160 O O . LEU A 1 152 ? -13.383 5.978 5.513 1.00 92.25 152 LEU A O 1
ATOM 1164 N N . PRO A 1 153 ? -11.960 7.710 5.301 1.00 93.62 153 PRO A N 1
ATOM 1165 C CA . PRO A 1 153 ? -10.759 6.889 5.356 1.00 93.62 153 PRO A CA 1
ATOM 1166 C C . PRO A 1 153 ? -10.398 6.526 6.800 1.00 93.62 153 PRO A C 1
ATOM 1168 O O . PRO A 1 153 ? -10.718 7.268 7.728 1.00 93.62 153 PRO A O 1
ATOM 1171 N N . TYR A 1 154 ? -9.750 5.378 6.993 1.00 94.94 154 TYR A N 1
ATOM 1172 C CA . TYR A 1 154 ? -9.409 4.812 8.3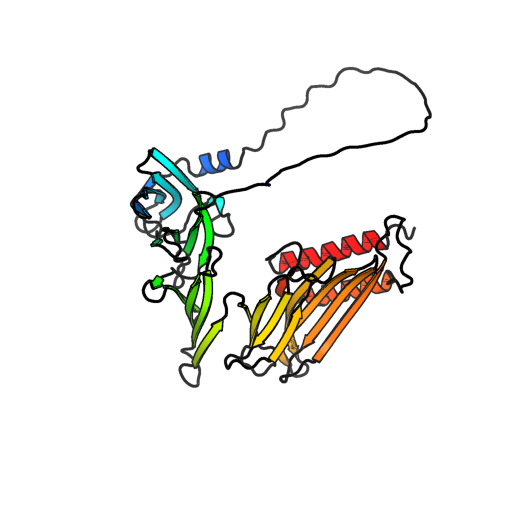07 1.00 94.94 154 TYR A CA 1
ATOM 1173 C C . TYR A 1 154 ? -7.932 4.417 8.355 1.00 94.94 154 TYR A C 1
ATOM 1175 O O . TYR A 1 154 ? -7.418 3.910 7.359 1.00 94.94 154 TYR A O 1
ATOM 1183 N N . TYR A 1 155 ? -7.274 4.597 9.504 1.00 95.44 155 TYR A N 1
ATOM 1184 C CA . TYR A 1 155 ? -5.946 4.042 9.795 1.00 95.44 155 TYR A CA 1
ATOM 1185 C C . TYR A 1 155 ? -6.066 2.905 10.812 1.00 95.44 155 TYR A C 1
ATOM 1187 O O . TYR A 1 155 ? -6.878 2.995 11.735 1.00 95.44 155 TYR A O 1
ATOM 1195 N N . TYR A 1 156 ? -5.251 1.862 10.661 1.00 97.06 156 TYR A N 1
ATOM 1196 C CA . TYR A 1 156 ? -5.257 0.674 11.513 1.00 97.06 156 TYR A CA 1
ATOM 1197 C C . TYR A 1 156 ? -3.901 0.413 12.176 1.00 97.06 156 TYR A C 1
ATOM 1199 O O . TYR A 1 156 ? -2.844 0.586 11.564 1.00 97.06 156 TYR A O 1
ATOM 1207 N N . TRP A 1 157 ? -3.951 -0.080 13.415 1.00 97.31 157 TRP A N 1
ATOM 1208 C CA . TRP A 1 157 ? -2.817 -0.629 14.153 1.00 97.31 157 TRP A CA 1
ATOM 1209 C C . TRP A 1 157 ? -3.098 -2.096 14.487 1.00 97.31 157 TRP A C 1
ATOM 1211 O O . TRP A 1 157 ? -4.059 -2.391 15.203 1.00 97.31 157 TRP A O 1
ATOM 1221 N N . PHE A 1 158 ? -2.261 -3.005 13.991 1.00 97.38 158 PHE A N 1
ATOM 1222 C CA . PHE A 1 158 ? -2.412 -4.449 14.206 1.00 97.38 158 PHE A CA 1
ATOM 1223 C C . PHE A 1 158 ? -1.584 -4.920 15.408 1.00 97.38 158 PHE A C 1
ATOM 1225 O O . PHE A 1 158 ? -0.530 -4.348 15.701 1.00 97.38 158 PHE A O 1
ATOM 1232 N N . TYR A 1 159 ? -2.050 -5.933 16.140 1.00 97.50 159 TYR A N 1
ATOM 1233 C CA . TYR A 1 159 ? -1.379 -6.382 17.364 1.00 97.50 159 TYR A CA 1
ATOM 1234 C C . TYR A 1 159 ? -0.273 -7.417 17.110 1.00 97.50 159 TYR A C 1
ATOM 1236 O O . TYR A 1 159 ? -0.538 -8.611 16.998 1.00 97.50 159 TYR A O 1
ATOM 1244 N N . ASP A 1 160 ? 0.997 -6.998 17.138 1.00 95.19 160 ASP A N 1
ATOM 1245 C CA . ASP A 1 160 ? 2.106 -7.954 17.085 1.00 95.19 160 ASP A CA 1
ATOM 1246 C C . ASP A 1 160 ? 2.321 -8.648 18.443 1.00 95.19 160 ASP A C 1
ATOM 1248 O O . ASP A 1 160 ? 2.717 -8.043 19.446 1.00 95.19 160 ASP A O 1
ATOM 1252 N N . ALA A 1 161 ? 2.122 -9.966 18.456 1.00 93.31 161 ALA A N 1
ATOM 1253 C CA . ALA A 1 161 ? 2.338 -10.824 19.613 1.00 93.31 161 ALA A CA 1
ATOM 1254 C C . ALA A 1 161 ? 3.819 -11.148 19.917 1.00 93.31 161 ALA A C 1
ATOM 1256 O O . ALA A 1 161 ? 4.107 -11.618 21.024 1.00 93.31 161 ALA A O 1
ATOM 1257 N N . GLU A 1 162 ? 4.763 -10.912 18.995 1.00 92.44 162 GLU A N 1
ATOM 1258 C CA . GLU A 1 162 ? 6.205 -11.100 19.231 1.00 92.44 162 GLU A CA 1
ATOM 1259 C C . GLU A 1 162 ? 6.823 -9.922 20.003 1.00 92.44 162 GLU A C 1
ATOM 1261 O O . GLU A 1 162 ? 7.521 -10.145 21.000 1.00 92.44 162 GLU A O 1
ATOM 1266 N N . THR A 1 163 ? 6.544 -8.676 19.601 1.00 92.31 163 THR A N 1
ATOM 1267 C CA . THR A 1 163 ? 6.874 -7.464 20.384 1.00 92.31 163 THR A CA 1
ATOM 1268 C C . THR A 1 163 ? 5.912 -7.224 21.549 1.00 92.31 163 THR A C 1
ATOM 1270 O O . THR A 1 163 ? 6.283 -6.566 22.523 1.00 92.31 163 THR A O 1
ATOM 1273 N N . ALA A 1 164 ? 4.719 -7.822 21.490 1.00 92.50 164 ALA A N 1
ATOM 1274 C CA . ALA A 1 164 ? 3.602 -7.651 22.414 1.00 92.50 164 ALA A CA 1
ATOM 1275 C C . ALA A 1 164 ? 2.977 -6.237 22.414 1.00 92.50 164 ALA A C 1
ATOM 1277 O O . ALA A 1 164 ? 2.375 -5.833 23.419 1.00 92.50 164 ALA A O 1
ATOM 1278 N N . SER A 1 165 ? 3.035 -5.527 21.287 1.00 93.50 165 SER A N 1
ATOM 1279 C CA . SER A 1 165 ? 2.504 -4.172 21.099 1.00 93.50 165 SER A CA 1
ATOM 1280 C C . SER A 1 165 ? 1.776 -4.010 19.762 1.00 93.50 165 SER A C 1
ATOM 1282 O O . SER A 1 165 ? 2.156 -4.618 18.766 1.00 93.50 165 SER A O 1
ATOM 1284 N N . PHE A 1 166 ? 0.771 -3.130 19.732 1.00 96.44 166 PHE A N 1
ATOM 1285 C CA . PHE A 1 166 ? 0.188 -2.633 18.487 1.00 96.44 166 PHE A CA 1
ATOM 1286 C C . PHE A 1 166 ? 1.243 -1.924 17.633 1.00 96.44 166 PHE A C 1
ATOM 1288 O O . PHE A 1 166 ? 1.986 -1.087 18.148 1.00 96.44 166 PHE A O 1
ATOM 1295 N N . GLN A 1 167 ? 1.282 -2.252 16.346 1.00 94.38 167 GLN A N 1
ATOM 1296 C CA . GLN A 1 167 ? 2.152 -1.648 15.342 1.00 94.38 167 GLN A CA 1
ATOM 1297 C C . GLN A 1 167 ? 1.298 -0.830 14.363 1.00 94.38 167 GLN A C 1
ATOM 1299 O O . GLN A 1 167 ? 0.250 -1.331 13.946 1.00 94.38 167 GLN A O 1
ATOM 1304 N N . PRO A 1 168 ? 1.700 0.396 13.974 1.00 93.38 168 PRO A N 1
ATOM 1305 C CA . PRO A 1 168 ? 1.070 1.107 12.863 1.00 93.38 168 PRO A CA 1
ATOM 1306 C C . PRO A 1 168 ? 1.112 0.236 11.603 1.00 93.38 168 PRO A C 1
ATOM 1308 O O . PRO A 1 168 ? 2.184 -0.253 11.245 1.00 93.38 168 PRO A O 1
ATOM 1311 N N . TYR A 1 169 ? -0.040 -0.008 10.972 1.00 93.50 169 TYR A N 1
ATOM 1312 C CA . TYR A 1 169 ? -0.140 -0.969 9.872 1.00 93.50 169 TYR A CA 1
ATOM 1313 C C . TYR A 1 169 ? -0.451 -0.320 8.519 1.00 93.50 169 TYR A C 1
ATOM 1315 O O . TYR A 1 169 ? 0.276 -0.548 7.555 1.00 93.50 169 TYR A O 1
ATOM 1323 N N . GLY A 1 170 ? -1.494 0.509 8.419 1.00 92.81 170 GLY A N 1
ATOM 1324 C CA . GLY A 1 170 ? -1.831 1.164 7.152 1.00 92.81 170 GLY A CA 1
ATOM 1325 C C . GLY A 1 170 ? -3.211 1.810 7.111 1.00 92.81 170 GLY A C 1
ATOM 1326 O O . GLY A 1 170 ? -3.999 1.690 8.052 1.00 92.81 170 GLY A O 1
ATOM 1327 N N . SER A 1 171 ? -3.504 2.491 5.999 1.00 93.44 171 SER A N 1
ATOM 1328 C CA . SER A 1 171 ? -4.770 3.186 5.765 1.00 93.44 171 SER A CA 1
ATOM 1329 C C . SER A 1 171 ? -5.621 2.552 4.663 1.00 93.44 171 SER A C 1
ATOM 1331 O O . SER A 1 171 ? -5.120 2.029 3.669 1.00 93.44 171 SER A O 1
ATOM 1333 N N . TRP A 1 172 ? -6.942 2.639 4.829 1.00 95.31 172 TRP A N 1
ATOM 1334 C CA . TRP A 1 172 ? -7.933 2.223 3.839 1.00 95.31 172 TRP A CA 1
ATOM 1335 C C . TRP A 1 172 ? -8.870 3.376 3.481 1.00 95.31 172 TRP A C 1
ATOM 1337 O O . TRP A 1 172 ? -9.267 4.177 4.326 1.00 95.31 172 TRP A O 1
ATOM 1347 N N . THR A 1 173 ? -9.266 3.428 2.207 1.00 94.00 173 THR A N 1
ATOM 1348 C CA . THR A 1 173 ? -10.171 4.441 1.630 1.00 94.00 173 THR A CA 1
ATOM 1349 C C . THR A 1 173 ? -11.589 4.397 2.219 1.00 94.00 173 THR A C 1
ATOM 1351 O O . THR A 1 173 ? -12.346 5.355 2.080 1.00 94.00 173 THR A O 1
ATOM 1354 N N . TYR A 1 174 ? -11.955 3.297 2.878 1.00 95.31 174 TYR A N 1
ATOM 1355 C CA . TYR A 1 174 ? -13.138 3.188 3.725 1.00 95.31 174 TYR A CA 1
ATOM 1356 C C . TYR A 1 174 ? -12.864 2.242 4.902 1.00 95.31 174 TYR A C 1
ATOM 1358 O O . TYR A 1 174 ? -11.917 1.455 4.855 1.00 95.31 174 TYR A O 1
ATOM 1366 N N . GLN A 1 175 ? -13.713 2.279 5.930 1.00 95.44 175 GLN A N 1
ATOM 1367 C CA . GLN A 1 175 ? -13.727 1.301 7.020 1.00 95.44 175 GLN A CA 1
ATOM 1368 C C . GLN A 1 175 ? -13.705 -0.150 6.491 1.00 95.44 175 GLN A C 1
ATOM 1370 O O . GLN A 1 175 ? -14.495 -0.513 5.614 1.00 95.44 175 GLN A O 1
ATOM 1375 N N . LEU A 1 176 ? -12.856 -0.997 7.080 1.00 97.62 176 LEU A N 1
ATOM 1376 C CA . LEU A 1 176 ? -12.872 -2.444 6.866 1.00 97.62 176 LEU A CA 1
ATOM 1377 C C . LEU A 1 176 ? -14.022 -3.116 7.643 1.00 97.62 176 LEU A C 1
ATOM 1379 O O . LEU A 1 176 ? -14.132 -2.989 8.866 1.00 97.62 176 LEU A O 1
ATOM 1383 N N . GLU A 1 177 ? -14.842 -3.896 6.937 1.00 97.94 177 GLU A N 1
ATOM 1384 C CA . GLU A 1 177 ? -15.840 -4.821 7.492 1.00 97.94 177 GLU A CA 1
ATOM 1385 C C . GLU A 1 177 ? -15.250 -6.235 7.638 1.00 97.94 177 GLU A C 1
ATOM 1387 O O . GLU A 1 177 ? -14.761 -6.801 6.660 1.00 97.94 177 GLU A O 1
ATOM 1392 N N . ILE A 1 178 ? -15.343 -6.848 8.822 1.00 98.25 178 ILE A N 1
ATOM 1393 C CA . ILE A 1 178 ? -14.861 -8.222 9.060 1.00 98.25 178 ILE A CA 1
ATOM 1394 C C . ILE A 1 178 ? -15.937 -9.250 8.671 1.00 98.25 178 ILE A C 1
ATOM 1396 O O . ILE A 1 178 ? -16.981 -9.351 9.319 1.00 98.25 178 ILE A O 1
ATOM 1400 N N . ASP A 1 179 ? -15.650 -10.088 7.673 1.00 97.69 179 ASP A N 1
ATOM 1401 C CA . ASP A 1 179 ? -16.379 -11.331 7.400 1.00 97.69 179 ASP A CA 1
ATOM 1402 C C . ASP A 1 179 ? -15.641 -12.516 8.048 1.00 97.69 179 ASP A C 1
ATOM 1404 O O . ASP A 1 179 ? -14.730 -13.132 7.481 1.00 97.69 179 ASP A O 1
ATOM 1408 N N . ALA A 1 180 ? -16.072 -12.841 9.267 1.00 94.69 180 ALA A N 1
ATOM 1409 C CA . ALA A 1 180 ? -15.538 -13.946 10.056 1.00 94.69 180 ALA A CA 1
ATOM 1410 C C . ALA A 1 180 ? -16.000 -15.345 9.592 1.00 94.69 180 ALA A C 1
ATOM 1412 O O . ALA A 1 180 ? -15.444 -16.341 10.058 1.00 94.69 180 ALA A O 1
ATOM 1413 N N . GLU A 1 181 ? -16.986 -15.462 8.689 1.00 96.06 181 GLU A N 1
ATOM 1414 C CA . GLU A 1 181 ? -17.365 -16.755 8.093 1.00 96.06 181 GLU A CA 1
ATOM 1415 C C . GLU A 1 181 ? -16.389 -17.131 6.968 1.00 96.06 181 GLU A C 1
ATOM 1417 O O . GLU A 1 181 ? -15.950 -18.281 6.886 1.00 96.06 181 GLU A O 1
ATOM 1422 N N . ASN A 1 182 ? -15.991 -16.155 6.147 1.00 96.44 182 ASN A N 1
ATOM 1423 C CA . ASN A 1 182 ? -15.080 -16.351 5.017 1.00 96.44 182 ASN A CA 1
ATOM 14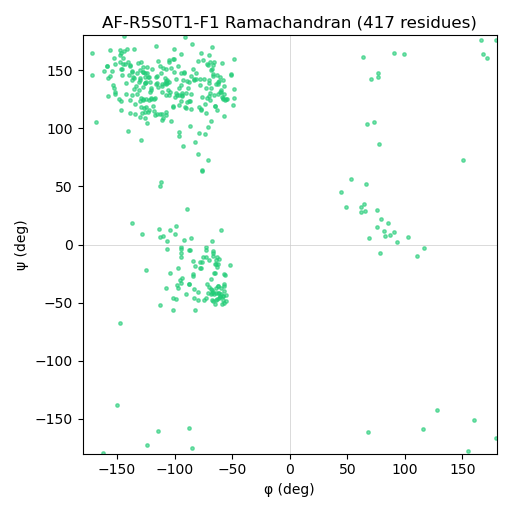24 C C . ASN A 1 182 ? -13.597 -16.063 5.331 1.00 96.44 182 ASN A C 1
ATOM 1426 O O . ASN A 1 182 ? -12.749 -16.366 4.486 1.00 96.44 182 ASN A O 1
ATOM 1430 N N . LYS A 1 183 ? -13.279 -15.530 6.524 1.00 96.69 183 LYS A N 1
ATOM 1431 C CA . LYS A 1 183 ? -11.944 -15.020 6.913 1.00 96.69 183 LYS A CA 1
ATOM 1432 C C . LYS A 1 183 ? -11.417 -13.999 5.897 1.00 96.69 183 LYS A C 1
ATOM 1434 O O . LYS A 1 183 ? -10.362 -14.176 5.284 1.00 96.69 183 LYS A O 1
ATOM 1439 N N . THR A 1 184 ? -12.209 -12.955 5.686 1.00 98.00 184 THR A N 1
ATOM 1440 C CA . THR A 1 184 ? -11.917 -11.850 4.765 1.00 98.00 184 THR A CA 1
ATOM 1441 C C . THR A 1 184 ? -12.326 -10.519 5.373 1.00 98.00 184 THR A C 1
ATOM 1443 O O . THR A 1 184 ? -13.361 -10.444 6.030 1.00 98.00 1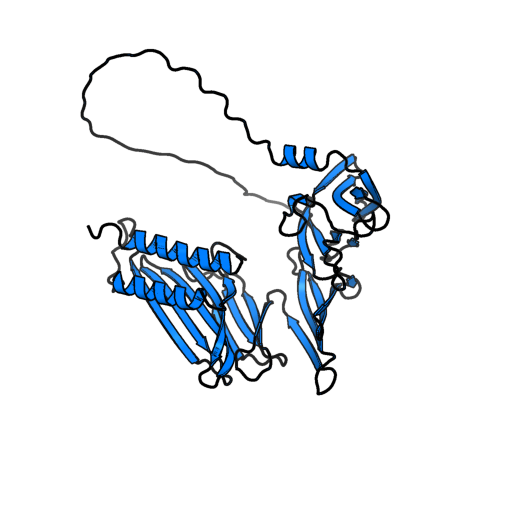84 THR A O 1
ATOM 1446 N N . CYS A 1 185 ? -11.576 -9.463 5.078 1.00 98.19 185 CYS A N 1
ATOM 1447 C CA . CYS A 1 185 ? -11.950 -8.091 5.421 1.00 98.19 185 CYS A CA 1
ATOM 1448 C C . CYS A 1 185 ? -12.372 -7.353 4.147 1.00 98.19 185 CYS A C 1
ATOM 1450 O O . CYS A 1 185 ? -11.772 -7.559 3.093 1.00 98.19 185 CYS A O 1
ATOM 1452 N N . ILE A 1 186 ? -13.434 -6.551 4.202 1.00 98.38 186 ILE A N 1
ATOM 1453 C CA . ILE A 1 186 ? -14.058 -5.948 3.018 1.00 98.38 186 ILE A CA 1
ATOM 1454 C C . ILE A 1 186 ? -14.031 -4.424 3.133 1.00 98.38 186 ILE A C 1
ATOM 1456 O O . ILE A 1 186 ? -14.554 -3.870 4.094 1.00 98.38 186 ILE A O 1
ATOM 1460 N N . CYS A 1 187 ? -13.480 -3.749 2.126 1.00 98.06 187 CYS A N 1
ATOM 1461 C CA . CYS A 1 187 ? -13.575 -2.299 1.953 1.00 98.06 187 CYS A CA 1
ATOM 1462 C C . CYS A 1 187 ? -14.535 -1.992 0.795 1.00 98.06 187 CYS A C 1
ATOM 1464 O O . CYS A 1 187 ? -14.492 -2.662 -0.242 1.00 98.06 187 CYS A O 1
ATOM 1466 N N . ARG A 1 188 ? -15.398 -0.979 0.939 1.00 97.44 188 ARG A N 1
ATOM 1467 C CA . ARG A 1 188 ? -16.254 -0.486 -0.154 1.00 97.44 188 ARG A CA 1
ATOM 1468 C C . ARG A 1 188 ? -16.120 1.020 -0.289 1.00 97.44 188 ARG A C 1
ATOM 1470 O O . ARG A 1 188 ? -16.449 1.757 0.631 1.00 97.44 188 ARG A O 1
ATOM 1477 N N . TRP A 1 189 ? -15.656 1.458 -1.449 1.00 95.44 189 TRP A N 1
ATOM 1478 C CA . TRP A 1 189 ? -15.336 2.850 -1.758 1.00 95.44 189 TRP A CA 1
ATOM 1479 C C . TRP A 1 189 ? -15.693 3.143 -3.219 1.00 95.44 189 TRP A C 1
ATOM 1481 O O . TRP A 1 189 ? -15.982 2.225 -3.992 1.00 95.44 189 TRP A O 1
ATOM 1491 N N . HIS A 1 190 ? -15.733 4.414 -3.620 1.00 93.44 190 HIS A N 1
ATOM 1492 C CA . HIS A 1 190 ? -16.063 4.760 -5.005 1.00 93.44 190 HIS A CA 1
ATOM 1493 C C . HIS A 1 190 ? -15.345 6.008 -5.522 1.00 93.44 190 HIS A C 1
ATOM 1495 O O . HIS A 1 190 ? -15.052 6.941 -4.775 1.00 93.44 190 HIS A O 1
ATOM 1501 N N . VAL A 1 191 ? -15.118 6.043 -6.834 1.00 90.62 191 VAL A N 1
ATOM 1502 C CA . VAL A 1 191 ? -14.690 7.222 -7.595 1.00 90.62 191 VAL A CA 1
ATOM 1503 C C . VAL A 1 191 ? -15.648 7.333 -8.775 1.00 90.62 191 VAL A C 1
ATOM 1505 O O . VAL A 1 191 ? -15.465 6.725 -9.822 1.00 90.62 191 VAL A O 1
ATOM 1508 N N . THR A 1 192 ? -16.747 8.062 -8.567 1.00 85.25 192 THR A N 1
ATOM 1509 C CA . THR A 1 192 ? -17.880 8.145 -9.506 1.00 85.25 192 THR A CA 1
ATOM 1510 C C . THR A 1 192 ? -17.396 8.433 -10.937 1.00 85.25 192 THR A C 1
ATOM 1512 O O . THR A 1 192 ? -16.806 9.493 -11.155 1.00 85.25 192 THR A O 1
ATOM 1515 N N . PRO A 1 193 ? -17.663 7.557 -11.929 1.00 88.69 193 PRO A N 1
ATOM 1516 C CA . PRO A 1 193 ? -18.788 6.612 -12.021 1.00 88.69 193 PRO A CA 1
ATOM 1517 C C . PRO A 1 193 ? -18.563 5.190 -11.471 1.00 88.69 193 PRO A C 1
ATOM 1519 O O . PRO A 1 193 ? -19.452 4.348 -11.640 1.00 88.69 193 PRO A O 1
ATOM 1522 N N . GLU A 1 194 ? -17.407 4.918 -10.872 1.00 91.00 194 GLU A N 1
ATOM 1523 C CA . GLU A 1 194 ? -16.883 3.581 -10.571 1.00 91.00 194 GLU A CA 1
ATOM 1524 C C . GLU A 1 194 ? -17.005 3.263 -9.076 1.00 91.00 194 GLU A C 1
ATOM 1526 O O . GLU A 1 194 ? -16.666 4.089 -8.228 1.00 91.00 194 GLU A O 1
ATOM 1531 N N . TYR A 1 195 ? -17.513 2.074 -8.753 1.00 94.31 195 TYR A N 1
ATOM 1532 C CA . TYR A 1 195 ? -17.745 1.595 -7.389 1.00 94.31 195 TYR A CA 1
ATOM 1533 C C . TYR A 1 195 ? -16.964 0.306 -7.158 1.00 94.31 195 TYR A C 1
ATOM 1535 O O . TYR A 1 195 ? -17.058 -0.618 -7.965 1.00 94.31 195 TYR A O 1
ATOM 1543 N N . TYR A 1 196 ? -16.233 0.239 -6.047 1.00 95.62 196 TYR A N 1
ATOM 1544 C CA . TYR A 1 196 ? -15.300 -0.836 -5.732 1.00 95.62 196 TYR A CA 1
ATOM 1545 C C . TYR A 1 196 ? -15.749 -1.618 -4.495 1.00 95.62 196 TYR A C 1
ATOM 1547 O O . TYR A 1 196 ? -16.200 -1.048 -3.499 1.00 95.62 196 TYR A O 1
ATOM 1555 N N . THR A 1 197 ? -15.610 -2.940 -4.547 1.00 97.81 197 THR A N 1
ATOM 1556 C CA . THR A 1 197 ? -15.659 -3.830 -3.382 1.00 97.81 197 THR A CA 1
ATOM 1557 C C . THR A 1 197 ? -14.373 -4.641 -3.341 1.00 97.81 197 THR A C 1
ATOM 1559 O O . THR A 1 197 ? -14.188 -5.586 -4.110 1.00 97.81 197 THR A O 1
ATOM 1562 N N . ASP A 1 198 ? -13.495 -4.259 -2.424 1.00 98.06 198 ASP A N 1
ATOM 1563 C CA . ASP A 1 198 ? -12.193 -4.875 -2.220 1.00 98.06 198 ASP A CA 1
ATOM 1564 C C . ASP A 1 198 ? -12.277 -5.901 -1.096 1.00 98.06 198 ASP A C 1
ATOM 1566 O O . ASP A 1 198 ? -12.783 -5.617 -0.012 1.00 98.06 198 ASP A O 1
ATOM 1570 N N . THR A 1 199 ? -11.796 -7.112 -1.363 1.00 98.44 199 THR A N 1
ATOM 1571 C CA . THR A 1 199 ? -11.787 -8.239 -0.427 1.00 98.44 199 THR A CA 1
ATOM 1572 C C . THR A 1 199 ? -10.349 -8.607 -0.095 1.00 98.44 199 THR A C 1
ATOM 1574 O O . THR A 1 199 ? -9.615 -9.123 -0.939 1.00 98.44 199 THR A O 1
ATOM 1577 N N . TYR A 1 200 ? -9.967 -8.375 1.153 1.00 98.38 200 TYR A N 1
ATOM 1578 C CA . TYR A 1 200 ? -8.644 -8.632 1.700 1.00 98.38 200 TYR A CA 1
ATOM 1579 C C . TYR A 1 200 ? -8.593 -9.974 2.428 1.00 98.38 200 TYR A C 1
ATOM 1581 O O . TYR A 1 200 ? -9.612 -10.468 2.927 1.00 98.38 200 TYR A O 1
ATOM 1589 N N . ARG A 1 201 ? -7.401 -10.570 2.492 1.00 97.94 201 ARG A N 1
ATOM 1590 C CA . ARG A 1 201 ? -7.127 -11.828 3.200 1.00 97.94 201 ARG A CA 1
ATOM 1591 C C . ARG A 1 201 ? -5.801 -11.776 3.947 1.00 97.94 201 ARG A C 1
ATOM 1593 O O . ARG A 1 201 ? -4.913 -11.067 3.484 1.00 97.94 201 ARG A O 1
ATOM 1600 N N . PRO A 1 202 ? -5.639 -12.579 5.014 1.00 96.88 202 PRO A N 1
ATOM 1601 C CA . PRO A 1 202 ? -4.358 -12.732 5.694 1.00 96.88 202 PRO A CA 1
ATOM 1602 C C . PRO A 1 202 ? -3.271 -13.194 4.729 1.00 96.88 202 PRO A C 1
ATOM 1604 O O . PRO A 1 202 ? -3.472 -14.176 4.008 1.00 96.88 202 PRO A O 1
ATOM 1607 N N . ASP A 1 203 ? -2.133 -12.506 4.730 1.00 94.00 203 ASP A N 1
ATOM 1608 C CA . ASP A 1 203 ? -0.947 -12.904 3.962 1.00 94.00 203 ASP A CA 1
ATOM 1609 C C . ASP A 1 203 ? -0.250 -14.143 4.558 1.00 94.00 203 ASP A C 1
ATOM 1611 O O . ASP A 1 203 ? 0.211 -15.017 3.824 1.00 94.00 203 ASP A O 1
ATOM 1615 N N . GLY A 1 204 ? -0.271 -14.269 5.885 1.00 90.75 204 GLY A N 1
ATOM 1616 C CA . GLY A 1 204 ? 0.395 -15.321 6.656 1.00 90.75 204 GLY A CA 1
ATOM 1617 C C . GLY A 1 204 ? 1.587 -14.829 7.484 1.00 90.75 204 GLY A C 1
ATOM 1618 O O . GLY A 1 204 ? 2.051 -15.577 8.341 1.00 90.75 204 GLY A O 1
ATOM 1619 N N . GLU A 1 205 ? 2.021 -13.584 7.280 1.00 90.19 205 GLU A N 1
ATOM 1620 C CA . GLU A 1 205 ? 3.116 -12.910 7.994 1.00 90.19 205 GLU A CA 1
ATOM 1621 C C . GLU A 1 205 ? 2.599 -11.836 8.982 1.00 90.19 205 GLU A C 1
ATOM 1623 O O . GLU A 1 205 ? 3.387 -11.173 9.650 1.00 90.19 205 GLU A O 1
ATOM 1628 N N . GLY A 1 206 ? 1.273 -11.692 9.107 1.00 90.81 206 GLY A N 1
ATOM 1629 C CA . GLY A 1 206 ? 0.592 -10.852 10.104 1.00 90.81 206 GLY A CA 1
ATOM 1630 C C . GLY A 1 206 ? -0.235 -9.704 9.518 1.00 90.81 206 GLY A C 1
ATOM 1631 O O . GLY A 1 206 ? -0.909 -9.005 10.274 1.00 90.81 206 GLY A O 1
ATOM 1632 N N . GLY A 1 207 ? -0.219 -9.517 8.196 1.00 94.19 207 GLY A N 1
ATOM 1633 C CA . GLY A 1 207 ? -0.940 -8.462 7.490 1.00 94.19 207 GLY A CA 1
ATOM 1634 C C . GLY A 1 207 ? -2.048 -8.980 6.569 1.00 94.19 207 GLY A C 1
ATOM 1635 O O . GLY A 1 207 ? -2.557 -10.098 6.697 1.00 94.19 207 GLY A O 1
ATOM 1636 N N . LEU A 1 208 ? -2.443 -8.125 5.628 1.00 96.50 208 LEU A N 1
ATOM 1637 C CA . LEU A 1 208 ? -3.491 -8.333 4.639 1.00 96.50 208 LEU A CA 1
ATOM 1638 C C . LEU A 1 208 ? -2.986 -8.059 3.215 1.00 96.50 208 LEU A C 1
ATOM 1640 O O . LEU A 1 208 ? -2.413 -7.007 2.944 1.00 96.50 208 LEU A O 1
ATOM 1644 N N . TYR A 1 209 ? -3.334 -8.935 2.270 1.00 95.81 209 TYR A N 1
ATOM 1645 C CA . TYR A 1 209 ? -3.249 -8.653 0.831 1.00 95.81 209 TYR A CA 1
ATOM 1646 C C . TYR A 1 209 ? -4.642 -8.457 0.223 1.00 95.81 209 TYR A C 1
ATOM 1648 O O . TYR A 1 209 ? -5.628 -9.048 0.677 1.00 95.81 209 TYR A O 1
ATOM 1656 N N . LEU A 1 210 ? -4.731 -7.645 -0.835 1.00 97.38 210 LEU A N 1
ATOM 1657 C CA . LEU A 1 210 ? -5.937 -7.511 -1.654 1.00 97.38 210 LEU A CA 1
ATOM 1658 C C . LEU A 1 210 ? -6.127 -8.795 -2.472 1.00 97.38 210 LEU A C 1
ATOM 1660 O O . LEU A 1 210 ? -5.480 -8.975 -3.493 1.00 97.38 210 LEU A O 1
ATOM 1664 N N . ALA A 1 211 ? -7.017 -9.690 -2.047 1.00 97.38 211 ALA A N 1
ATOM 1665 C CA . ALA A 1 211 ? -7.233 -10.976 -2.714 1.00 97.38 211 ALA A CA 1
ATOM 1666 C C . ALA A 1 211 ? -8.197 -10.890 -3.910 1.00 97.38 211 ALA A C 1
ATOM 1668 O O . ALA A 1 211 ? -8.167 -11.740 -4.806 1.00 97.38 211 ALA A O 1
ATOM 1669 N N . ARG A 1 212 ? -9.094 -9.897 -3.915 1.00 96.44 212 ARG A N 1
ATOM 1670 C CA . ARG A 1 212 ? -10.064 -9.656 -4.991 1.00 96.44 212 ARG A CA 1
ATOM 1671 C C . ARG A 1 212 ? -10.550 -8.211 -4.992 1.00 96.44 212 ARG A C 1
ATOM 1673 O O . ARG A 1 212 ? -10.833 -7.674 -3.926 1.00 96.44 212 ARG A O 1
ATOM 1680 N N . ARG A 1 213 ? -10.761 -7.654 -6.184 1.00 96.06 213 ARG A N 1
ATOM 1681 C CA . ARG A 1 213 ? -11.470 -6.388 -6.423 1.00 96.06 213 ARG A CA 1
ATOM 1682 C C . ARG A 1 213 ? -12.648 -6.639 -7.362 1.00 96.06 213 ARG A C 1
ATOM 1684 O O . ARG A 1 213 ? -12.470 -7.204 -8.438 1.00 96.06 213 ARG A O 1
ATOM 1691 N N . ASP A 1 214 ? -13.853 -6.263 -6.946 1.00 95.56 214 ASP A N 1
ATOM 1692 C CA . ASP A 1 214 ? -15.028 -6.185 -7.821 1.00 95.56 214 ASP A CA 1
ATOM 1693 C C . ASP A 1 214 ? -15.326 -4.716 -8.136 1.00 95.56 214 ASP A C 1
ATOM 1695 O O . ASP A 1 214 ? -15.452 -3.907 -7.216 1.00 95.56 214 ASP A O 1
ATOM 1699 N N . THR A 1 215 ? -15.480 -4.385 -9.419 1.00 92.75 215 THR A N 1
ATOM 1700 C CA . THR A 1 215 ? -15.655 -3.004 -9.899 1.00 92.75 215 THR A CA 1
ATOM 1701 C C . THR A 1 215 ? -16.936 -2.881 -10.724 1.00 92.75 215 THR A C 1
ATOM 1703 O O . THR A 1 215 ? -17.101 -3.595 -11.714 1.00 92.75 215 THR A O 1
ATOM 1706 N N . GLU A 1 216 ? -17.832 -1.958 -10.364 1.00 92.44 216 GLU A N 1
ATOM 1707 C CA . GLU A 1 216 ? -19.079 -1.657 -11.085 1.00 92.44 216 GLU A CA 1
ATOM 1708 C C . GLU A 1 216 ? -19.095 -0.214 -11.621 1.00 92.44 216 GLU A C 1
ATOM 1710 O O . GLU A 1 216 ? -18.954 0.746 -10.864 1.00 92.44 216 GLU A O 1
ATOM 1715 N N . ILE A 1 217 ? -19.329 -0.039 -12.927 1.00 89.44 217 ILE A N 1
ATOM 1716 C CA . ILE A 1 217 ? -19.362 1.274 -13.594 1.00 89.44 217 ILE A CA 1
ATOM 1717 C C . ILE A 1 217 ? -20.793 1.607 -14.022 1.00 89.44 217 ILE A C 1
ATOM 1719 O O . ILE A 1 217 ? -21.313 1.056 -14.996 1.00 89.44 217 ILE A O 1
ATOM 1723 N N . TYR A 1 218 ? -21.427 2.546 -13.318 1.00 83.62 218 TYR A N 1
ATOM 1724 C CA . TYR A 1 218 ? -22.877 2.787 -13.408 1.00 83.62 218 TYR A CA 1
ATOM 1725 C C . TYR A 1 218 ? -23.331 3.700 -14.560 1.00 83.62 218 TYR A C 1
ATOM 1727 O O . TYR A 1 218 ? -24.521 3.739 -14.876 1.00 83.62 218 TYR A O 1
ATOM 1735 N N . TYR A 1 219 ? -22.409 4.428 -15.196 1.00 73.56 219 TYR A N 1
ATOM 1736 C CA . TYR A 1 219 ? -22.719 5.451 -16.208 1.00 73.56 219 TYR A CA 1
ATOM 1737 C C . TYR A 1 219 ? -22.247 5.102 -17.631 1.00 73.56 219 TYR A C 1
ATOM 1739 O O . TYR A 1 219 ? -22.234 5.976 -18.500 1.00 73.56 219 TYR A O 1
ATOM 1747 N N . SER A 1 220 ? -21.864 3.848 -17.904 1.00 64.44 220 SER A N 1
ATOM 1748 C CA . SER A 1 220 ? -21.467 3.459 -19.263 1.00 64.44 220 SER A CA 1
ATOM 1749 C C . SER A 1 220 ? -22.660 3.522 -20.232 1.00 64.44 220 SER A C 1
ATOM 1751 O O . SER A 1 220 ? -23.799 3.214 -19.870 1.00 64.44 220 SER A O 1
ATOM 1753 N N . ALA A 1 221 ? -22.402 3.900 -21.487 1.00 68.38 221 ALA A N 1
ATOM 1754 C CA . ALA A 1 221 ? -23.437 4.010 -22.519 1.00 68.38 221 ALA A CA 1
ATOM 1755 C C . ALA A 1 221 ? -24.123 2.665 -22.847 1.00 68.38 221 ALA A C 1
ATOM 1757 O O . ALA A 1 221 ? -25.235 2.657 -23.378 1.00 68.38 221 ALA A O 1
ATOM 1758 N N . ASP A 1 222 ? -23.478 1.550 -22.494 1.00 69.25 222 ASP A N 1
ATOM 1759 C CA . ASP A 1 222 ? -23.935 0.179 -22.736 1.00 69.25 222 ASP A CA 1
ATOM 1760 C C . ASP A 1 222 ? -24.712 -0.419 -21.541 1.00 69.25 222 ASP A C 1
ATOM 1762 O O . ASP A 1 222 ? -25.237 -1.530 -21.633 1.00 69.25 222 ASP A O 1
ATOM 1766 N N . GLY A 1 223 ? -24.815 0.315 -20.423 1.00 78.44 223 GLY A N 1
ATOM 1767 C CA . GLY A 1 223 ? -25.397 -0.136 -19.152 1.00 78.44 223 GLY A CA 1
ATOM 1768 C C . GLY A 1 223 ? -24.366 -0.187 -18.020 1.00 78.44 223 GLY A C 1
ATOM 1769 O O . GLY A 1 223 ? -23.324 0.462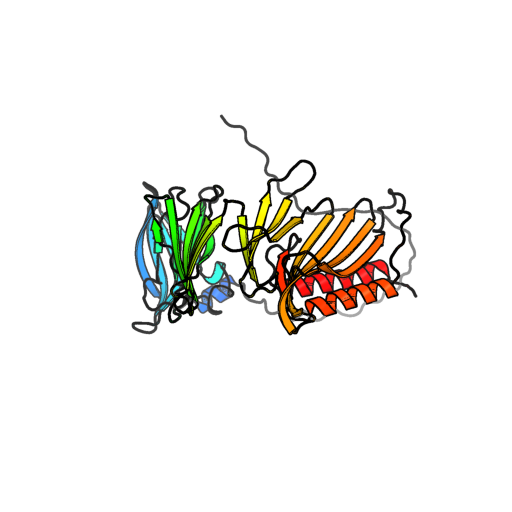 -18.093 1.00 78.44 223 GLY A O 1
ATOM 1770 N N . VAL A 1 224 ? -24.639 -0.966 -16.969 1.00 82.50 224 VAL A N 1
ATOM 1771 C CA . VAL A 1 224 ? -23.635 -1.233 -15.923 1.00 82.50 224 VAL A CA 1
ATOM 1772 C C . VAL A 1 224 ? -22.590 -2.198 -16.487 1.00 82.50 224 VAL A C 1
ATOM 1774 O O . VAL A 1 224 ? -22.945 -3.307 -16.891 1.00 82.50 224 VAL A O 1
ATOM 1777 N N . LYS A 1 225 ? -21.317 -1.787 -16.518 1.00 86.56 225 LYS A N 1
ATOM 1778 C CA . LYS A 1 225 ? -20.185 -2.707 -16.730 1.00 86.56 225 LYS A CA 1
ATOM 1779 C C . LYS A 1 225 ? -19.720 -3.226 -15.369 1.00 86.56 225 LYS A C 1
ATOM 1781 O O . LYS A 1 225 ? -19.699 -2.457 -14.411 1.00 86.56 225 LYS A O 1
ATOM 1786 N N . SER A 1 226 ? -19.359 -4.504 -15.290 1.00 88.62 226 SER A N 1
ATOM 1787 C CA . SER A 1 226 ? -18.846 -5.131 -14.072 1.00 88.62 226 SER A CA 1
ATOM 1788 C C . SER A 1 226 ? -17.596 -5.958 -14.361 1.00 88.62 226 SER A C 1
ATOM 1790 O O . SER A 1 226 ? -17.544 -6.701 -15.345 1.00 88.62 226 SER A O 1
ATOM 1792 N N . PHE A 1 227 ? -16.599 -5.830 -13.492 1.00 88.44 227 PHE A N 1
ATOM 1793 C CA . PHE A 1 227 ? -15.306 -6.501 -13.590 1.00 88.44 227 PHE A CA 1
ATOM 1794 C C . PHE A 1 227 ? -14.972 -7.184 -12.260 1.00 88.44 227 PHE A C 1
ATOM 1796 O O . PHE A 1 227 ? -15.390 -6.721 -11.200 1.00 88.44 227 PHE A O 1
ATOM 1803 N N . THR A 1 228 ? -14.220 -8.282 -12.326 1.00 92.75 228 THR A N 1
ATOM 1804 C CA . THR A 1 228 ? -13.718 -9.005 -11.151 1.00 92.75 228 THR A CA 1
ATOM 1805 C C . THR A 1 228 ? -12.254 -9.339 -11.375 1.00 92.75 228 THR A C 1
ATOM 1807 O O . THR A 1 228 ? -11.906 -10.060 -12.310 1.00 92.75 228 THR A O 1
ATOM 1810 N N . GLU A 1 229 ? -11.419 -8.846 -10.479 1.00 93.19 229 GLU A N 1
ATOM 1811 C CA . GLU A 1 229 ? -9.979 -9.043 -10.432 1.00 93.19 229 GLU A CA 1
ATOM 1812 C C . GLU A 1 229 ? -9.669 -9.966 -9.252 1.00 93.19 229 GLU A C 1
ATOM 1814 O O . GLU A 1 229 ? -10.281 -9.837 -8.190 1.00 93.19 229 GLU A O 1
ATOM 1819 N N . VAL A 1 230 ? -8.749 -10.915 -9.414 1.00 94.19 230 VAL A N 1
ATOM 1820 C CA . VAL A 1 230 ? -8.373 -11.868 -8.359 1.00 94.19 230 VAL A CA 1
ATOM 1821 C C . VAL A 1 230 ? -6.859 -11.982 -8.335 1.00 94.19 230 VAL A C 1
ATOM 1823 O O . VAL A 1 230 ? -6.248 -12.150 -9.390 1.00 94.19 230 VAL A O 1
ATOM 1826 N N . TYR A 1 231 ? -6.294 -11.918 -7.135 1.00 94.69 231 TYR A N 1
ATOM 1827 C CA . TYR A 1 231 ? -4.859 -11.848 -6.890 1.00 94.69 231 TYR A CA 1
ATOM 1828 C C . TYR A 1 231 ? -4.425 -12.966 -5.934 1.00 94.69 231 TYR A C 1
ATOM 1830 O O . TYR A 1 231 ? -5.158 -13.348 -5.013 1.00 94.69 231 TYR A O 1
ATOM 1838 N N . ALA A 1 232 ? -3.234 -13.513 -6.152 1.00 94.50 232 ALA A N 1
ATOM 1839 C CA . ALA A 1 232 ? -2.534 -14.339 -5.176 1.00 94.50 232 ALA A CA 1
ATOM 1840 C C . ALA A 1 232 ? -1.897 -13.475 -4.069 1.00 94.50 232 ALA A C 1
ATOM 1842 O O . ALA A 1 232 ? -1.721 -12.273 -4.227 1.00 94.50 232 ALA A O 1
ATOM 1843 N N . VAL A 1 233 ? -1.496 -14.108 -2.961 1.00 94.06 233 VAL A N 1
ATOM 1844 C CA . VAL A 1 233 ? -0.838 -13.439 -1.815 1.00 94.06 233 VAL A CA 1
ATOM 1845 C C . VAL A 1 233 ? 0.429 -12.662 -2.190 1.00 94.06 233 VAL A C 1
ATOM 1847 O O . VAL A 1 233 ? 0.796 -11.700 -1.528 1.00 94.06 233 VAL A O 1
ATOM 1850 N N . ASN A 1 234 ? 1.089 -13.072 -3.270 1.00 91.88 234 ASN A N 1
ATOM 1851 C CA . ASN A 1 234 ? 2.318 -12.483 -3.781 1.00 91.88 234 ASN A CA 1
ATOM 1852 C C . ASN A 1 234 ? 2.099 -11.598 -5.026 1.00 91.88 234 ASN A C 1
ATOM 1854 O O . ASN A 1 234 ? 3.072 -11.271 -5.705 1.00 91.88 234 ASN A O 1
ATOM 1858 N N . GLU A 1 235 ? 0.849 -11.248 -5.348 1.00 93.25 235 GLU A N 1
ATOM 1859 C CA . GLU A 1 235 ? 0.480 -10.341 -6.440 1.00 93.25 235 GLU A CA 1
ATOM 1860 C C . GLU A 1 235 ? -0.070 -9.015 -5.896 1.00 93.25 235 GLU A C 1
ATOM 1862 O O . GLU A 1 235 ? -0.980 -8.999 -5.069 1.00 93.25 235 GLU A O 1
ATOM 1867 N N . GLN A 1 236 ? 0.441 -7.898 -6.410 1.00 90.69 236 GLN A N 1
ATOM 1868 C CA . GLN A 1 236 ? 0.047 -6.542 -6.034 1.00 90.69 236 GLN A CA 1
ATOM 1869 C C . GLN A 1 236 ? -0.331 -5.747 -7.296 1.00 90.69 236 GLN A C 1
ATOM 1871 O O . GLN A 1 236 ? 0.528 -5.548 -8.160 1.00 90.69 236 GLN A O 1
ATOM 1876 N N . PRO A 1 237 ? -1.583 -5.276 -7.453 1.00 92.56 237 PRO A N 1
ATOM 1877 C CA . PRO A 1 237 ? -1.911 -4.309 -8.494 1.00 92.56 237 PRO A CA 1
ATOM 1878 C C . PRO A 1 237 ? -1.296 -2.946 -8.154 1.00 92.56 237 PRO A C 1
ATOM 1880 O O . PRO A 1 237 ? -1.494 -2.429 -7.057 1.00 92.56 237 PRO A O 1
ATOM 1883 N N . LEU A 1 238 ? -0.563 -2.371 -9.105 1.00 91.31 238 LEU A N 1
ATOM 1884 C CA . LEU A 1 238 ? 0.166 -1.110 -8.953 1.00 91.31 238 LEU A CA 1
ATOM 1885 C C . LEU A 1 238 ? -0.573 0.070 -9.597 1.00 91.31 238 LEU A C 1
ATOM 1887 O O . LEU A 1 238 ? -0.695 1.132 -8.998 1.00 91.31 238 LEU A O 1
ATOM 1891 N N . ALA A 1 239 ? -1.064 -0.103 -10.828 1.00 91.88 239 ALA A N 1
ATOM 1892 C CA . ALA A 1 239 ? -1.680 0.971 -11.606 1.00 91.88 239 ALA A CA 1
ATOM 1893 C C . ALA A 1 239 ? -2.646 0.438 -12.677 1.00 91.88 239 ALA A C 1
ATOM 1895 O O . ALA A 1 239 ? -2.643 -0.751 -12.998 1.00 91.88 239 ALA A O 1
ATOM 1896 N N . TYR A 1 240 ? -3.436 1.345 -13.256 1.00 91.75 240 TYR A N 1
ATOM 1897 C CA . TYR A 1 240 ? -4.365 1.086 -14.358 1.00 91.75 240 TYR A CA 1
ATOM 1898 C C . TYR A 1 240 ? -4.064 2.093 -15.472 1.00 91.75 240 TYR A C 1
ATOM 1900 O O . TYR A 1 240 ? -4.042 3.295 -15.204 1.00 91.75 240 TYR A O 1
ATOM 1908 N N . ALA A 1 241 ? -3.801 1.632 -16.696 1.00 93.44 241 ALA A N 1
ATOM 1909 C CA . ALA A 1 241 ? -3.458 2.508 -17.818 1.00 93.44 241 ALA A CA 1
ATOM 1910 C C . ALA A 1 241 ? -3.809 1.884 -19.176 1.00 93.44 241 ALA A C 1
ATOM 1912 O O . ALA A 1 241 ? -3.739 0.671 -19.340 1.00 93.44 241 ALA A O 1
ATOM 1913 N N . ASP A 1 242 ? -4.138 2.724 -20.159 1.00 94.00 242 ASP A N 1
ATOM 1914 C CA . ASP A 1 242 ? -4.295 2.320 -21.562 1.00 94.00 242 ASP A CA 1
ATOM 1915 C C . ASP A 1 242 ? -2.902 2.194 -22.213 1.00 94.00 242 ASP A C 1
ATOM 1917 O O . ASP A 1 242 ? -2.290 3.203 -22.588 1.00 94.00 242 ASP A O 1
ATOM 1921 N N . LEU A 1 243 ? -2.355 0.974 -22.264 1.00 94.44 243 LEU A N 1
ATOM 1922 C CA . LEU A 1 243 ? -1.008 0.690 -22.778 1.00 94.44 243 LEU A CA 1
ATOM 1923 C C . LEU A 1 243 ? -1.035 0.278 -24.252 1.00 94.44 243 LEU A C 1
ATOM 1925 O O . LEU A 1 243 ? -0.089 0.565 -24.994 1.00 94.44 243 LEU A O 1
ATOM 1929 N N . ASP A 1 244 ? -2.097 -0.413 -24.683 1.00 93.56 244 ASP A N 1
ATOM 1930 C CA . ASP A 1 244 ? -2.264 -0.835 -26.077 1.00 93.56 244 ASP A CA 1
ATOM 1931 C C . ASP A 1 244 ? -3.084 0.122 -26.960 1.00 93.56 244 ASP A C 1
ATOM 1933 O O . ASP A 1 244 ? -3.092 -0.037 -28.187 1.00 93.56 244 ASP A O 1
ATOM 1937 N N . ARG A 1 245 ? -3.593 1.212 -26.373 1.00 92.81 245 ARG A N 1
ATOM 1938 C CA . ARG A 1 245 ? -4.252 2.357 -27.025 1.00 92.81 245 ARG A CA 1
ATOM 1939 C C . ARG A 1 245 ? -5.561 1.976 -27.717 1.00 92.81 245 ARG A C 1
ATOM 1941 O O . ARG A 1 245 ? -5.892 2.526 -28.773 1.00 92.81 245 ARG A O 1
ATOM 1948 N N . ASP A 1 246 ? -6.296 1.023 -27.133 1.00 90.88 246 ASP A N 1
ATOM 1949 C CA . ASP A 1 246 ? -7.642 0.622 -27.571 1.00 90.88 246 ASP A CA 1
ATOM 1950 C C . ASP A 1 246 ? -8.789 1.338 -26.829 1.00 90.88 246 ASP A C 1
ATOM 1952 O O . ASP A 1 246 ? -9.927 1.324 -27.313 1.00 90.88 246 ASP A O 1
ATOM 1956 N N . GLY A 1 247 ? -8.483 2.053 -25.740 1.00 87.56 247 GLY A N 1
ATOM 1957 C CA . GLY A 1 247 ? -9.437 2.822 -24.939 1.00 87.56 247 GLY A CA 1
ATOM 1958 C C . GLY A 1 247 ? -10.029 2.078 -23.737 1.00 87.56 247 GLY A C 1
ATOM 1959 O O . GLY A 1 247 ? -10.878 2.650 -23.047 1.00 87.56 247 GLY A O 1
ATOM 1960 N N . GLU A 1 248 ? -9.617 0.837 -23.468 1.00 88.56 248 GLU A N 1
ATOM 1961 C CA . GLU A 1 248 ? -9.795 0.174 -22.169 1.00 88.56 248 GLU A CA 1
ATOM 1962 C C . GLU A 1 248 ? -8.468 0.208 -21.374 1.00 88.56 248 GLU A C 1
ATOM 1964 O O . GLU A 1 248 ? -7.402 0.446 -21.935 1.00 88.56 248 GLU A O 1
ATOM 1969 N N . TYR A 1 249 ? -8.512 0.034 -20.048 1.00 90.88 249 TYR A N 1
ATOM 1970 C CA . TYR A 1 249 ? -7.296 0.019 -19.220 1.00 90.88 249 TYR A CA 1
ATOM 1971 C C . TYR A 1 249 ? -6.775 -1.405 -18.993 1.00 90.88 249 TYR A C 1
ATOM 1973 O O . TYR A 1 249 ? -7.530 -2.319 -18.648 1.00 90.88 249 TYR A O 1
ATOM 1981 N N . GLU A 1 250 ? -5.458 -1.569 -19.095 1.00 94.06 250 GLU A N 1
ATOM 1982 C CA . GLU A 1 250 ? -4.731 -2.687 -18.509 1.00 94.06 250 GLU A CA 1
ATOM 1983 C C . GLU A 1 250 ? -4.452 -2.434 -17.027 1.00 94.06 250 GLU A C 1
ATOM 1985 O O . GLU A 1 250 ? -4.093 -1.331 -16.613 1.00 94.06 250 GLU A O 1
ATOM 1990 N N . ILE A 1 251 ? -4.534 -3.504 -16.244 1.00 94.25 251 ILE A N 1
ATOM 1991 C CA . ILE A 1 251 ? -4.081 -3.572 -14.859 1.00 94.25 251 ILE A CA 1
ATOM 1992 C C . ILE A 1 251 ? -2.599 -3.948 -14.875 1.00 94.25 251 ILE A C 1
ATOM 1994 O O . ILE A 1 251 ? -2.237 -4.997 -15.416 1.00 94.25 251 ILE A O 1
ATOM 1998 N N . LEU A 1 252 ? -1.743 -3.128 -14.271 1.00 94.56 252 LEU A N 1
ATOM 1999 C CA . LEU A 1 252 ? -0.338 -3.458 -14.050 1.00 94.56 252 LEU A CA 1
ATOM 2000 C C . LEU A 1 252 ? -0.186 -4.146 -12.692 1.00 94.56 252 LEU A C 1
ATOM 2002 O O . LEU A 1 252 ? -0.498 -3.559 -11.658 1.00 94.56 252 LEU A O 1
ATOM 2006 N N . VAL A 1 253 ? 0.284 -5.393 -12.702 1.00 94.31 253 VAL A N 1
ATOM 2007 C CA . VAL A 1 253 ? 0.395 -6.271 -11.531 1.00 94.31 253 VAL A CA 1
ATOM 2008 C C . VAL A 1 253 ? 1.850 -6.676 -11.329 1.00 94.31 253 VAL A C 1
ATOM 2010 O O . VAL A 1 253 ? 2.482 -7.221 -12.235 1.00 94.31 253 VAL A O 1
ATOM 2013 N N . LEU A 1 254 ? 2.373 -6.442 -10.130 1.00 92.44 254 LEU A N 1
ATOM 2014 C CA . LEU A 1 254 ? 3.664 -6.952 -9.685 1.00 92.44 254 LEU A CA 1
ATOM 2015 C C . LEU A 1 254 ? 3.468 -8.314 -9.023 1.00 92.44 254 LEU A C 1
ATOM 2017 O O . LEU A 1 254 ? 2.632 -8.455 -8.138 1.00 92.44 254 LEU A O 1
ATOM 2021 N N . THR A 1 255 ? 4.249 -9.311 -9.424 1.00 91.94 255 THR A N 1
ATOM 2022 C CA . THR A 1 255 ? 4.299 -10.621 -8.763 1.00 91.94 255 THR A CA 1
ATOM 2023 C C . THR A 1 255 ? 5.658 -10.800 -8.100 1.00 91.94 255 THR A C 1
ATOM 2025 O O . THR A 1 255 ? 6.662 -10.943 -8.799 1.00 91.94 255 THR A O 1
ATOM 2028 N N . THR A 1 256 ? 5.711 -10.826 -6.773 1.00 87.62 256 THR A N 1
ATOM 2029 C CA . THR A 1 256 ? 6.942 -11.111 -6.017 1.00 87.62 256 THR A CA 1
ATOM 2030 C C . THR A 1 256 ? 7.152 -12.624 -5.921 1.00 87.62 256 THR A C 1
ATOM 2032 O O . THR A 1 256 ? 6.202 -13.389 -5.777 1.00 87.62 256 THR A O 1
ATOM 2035 N N . SER A 1 257 ? 8.393 -13.091 -6.022 1.00 82.44 257 SER A N 1
ATOM 2036 C CA . SER A 1 257 ? 8.769 -14.507 -5.893 1.00 82.44 257 SER A CA 1
ATOM 2037 C C . SER A 1 257 ? 9.878 -14.689 -4.860 1.00 82.44 257 SER A C 1
ATOM 2039 O O . SER A 1 257 ? 10.742 -13.819 -4.727 1.00 82.44 257 SER A O 1
ATOM 2041 N N . GLU A 1 258 ? 9.869 -15.838 -4.171 1.00 74.56 258 GLU A N 1
ATOM 2042 C CA . GLU A 1 258 ? 10.863 -16.190 -3.147 1.00 74.56 258 GLU A CA 1
ATOM 2043 C C . GLU A 1 258 ? 12.321 -16.023 -3.640 1.00 74.56 258 GLU A C 1
ATOM 2045 O O . GLU A 1 258 ? 12.608 -16.307 -4.812 1.00 74.56 258 GLU A O 1
ATOM 2050 N N . PRO A 1 259 ? 13.262 -15.625 -2.757 1.00 70.00 259 PRO A N 1
ATOM 2051 C CA . PRO A 1 259 ? 14.696 -15.720 -3.024 1.00 70.00 259 PRO A CA 1
ATOM 2052 C C . PRO A 1 259 ? 15.132 -17.115 -3.484 1.00 70.00 259 PRO A C 1
ATOM 2054 O O . PRO A 1 259 ? 14.659 -18.133 -2.976 1.00 70.00 259 PRO A O 1
ATOM 2057 N N . ASP A 1 260 ? 16.143 -17.166 -4.353 1.00 68.94 260 ASP A N 1
ATOM 2058 C CA . ASP A 1 260 ? 16.907 -18.388 -4.619 1.00 68.94 260 ASP A CA 1
ATOM 2059 C C . ASP A 1 260 ? 18.415 -18.187 -4.377 1.00 68.94 260 ASP A C 1
ATOM 2061 O O . ASP A 1 260 ? 18.855 -17.168 -3.846 1.00 68.94 260 ASP A O 1
ATOM 2065 N N . GLU A 1 261 ? 19.235 -19.183 -4.725 1.00 67.00 261 GLU A N 1
ATOM 2066 C CA . GLU A 1 261 ? 20.698 -19.137 -4.548 1.00 67.00 261 GLU A CA 1
ATOM 2067 C C . GLU A 1 261 ? 21.379 -18.000 -5.355 1.00 67.00 261 GLU A C 1
ATOM 2069 O O . GLU A 1 26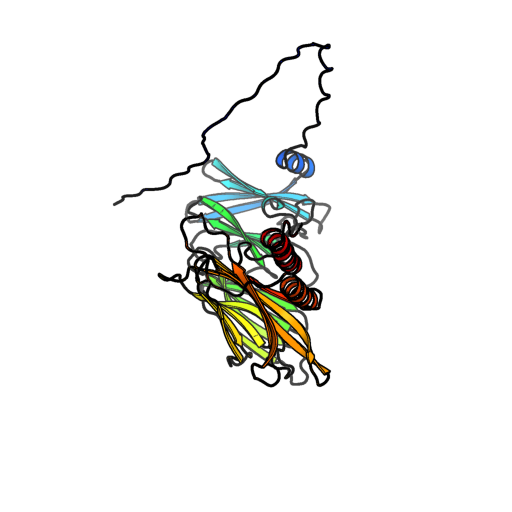1 ? 22.545 -17.683 -5.109 1.00 67.00 261 GLU A O 1
ATOM 2074 N N . PHE A 1 262 ? 20.669 -17.365 -6.297 1.00 60.91 262 PHE A N 1
ATOM 2075 C CA . PHE A 1 262 ? 21.207 -16.399 -7.260 1.00 60.91 262 PHE A CA 1
ATOM 2076 C C . PHE A 1 262 ? 20.498 -15.032 -7.264 1.00 60.91 262 PHE A C 1
ATOM 2078 O O . PHE A 1 262 ? 21.110 -14.059 -7.707 1.00 60.91 262 PHE A O 1
ATOM 2085 N N . ALA A 1 263 ? 19.255 -14.934 -6.784 1.00 61.88 263 ALA A N 1
ATOM 2086 C CA . ALA A 1 263 ? 18.469 -13.697 -6.725 1.00 61.88 263 ALA A CA 1
ATOM 2087 C C . ALA A 1 263 ? 17.841 -13.479 -5.334 1.00 61.88 263 ALA A C 1
ATOM 2089 O O . ALA A 1 263 ? 17.227 -14.388 -4.781 1.00 61.88 263 ALA A O 1
ATOM 2090 N N . LYS A 1 264 ? 17.965 -12.259 -4.782 1.00 60.44 264 LYS A N 1
ATOM 2091 C CA . LYS A 1 264 ? 17.410 -11.892 -3.456 1.00 60.44 264 LYS A CA 1
ATOM 2092 C C . LYS A 1 264 ? 15.879 -11.842 -3.429 1.00 60.44 264 LYS A C 1
ATOM 2094 O O . LYS A 1 264 ? 15.274 -12.253 -2.451 1.00 60.44 264 LYS A O 1
ATOM 2099 N N . CYS A 1 265 ? 15.302 -11.340 -4.511 1.00 65.00 265 CYS A N 1
ATOM 2100 C CA . CYS A 1 265 ? 13.892 -11.396 -4.871 1.00 65.00 265 CYS A CA 1
ATOM 2101 C C . CYS A 1 265 ? 13.863 -11.577 -6.394 1.00 65.00 265 CYS A C 1
ATOM 2103 O O . CYS A 1 265 ? 14.801 -11.150 -7.079 1.00 65.00 265 CYS A O 1
ATOM 2105 N N . ARG A 1 266 ? 12.792 -12.144 -6.946 1.00 76.38 266 ARG A N 1
ATOM 2106 C CA . ARG A 1 266 ? 12.415 -11.881 -8.344 1.00 76.38 266 ARG A CA 1
ATOM 2107 C C . ARG A 1 266 ? 11.065 -11.194 -8.350 1.00 76.38 266 ARG A C 1
ATOM 2109 O O . ARG A 1 266 ? 10.179 -11.616 -7.611 1.00 76.38 266 ARG A O 1
ATOM 2116 N N . TYR A 1 267 ? 10.914 -10.187 -9.198 1.00 85.12 267 TYR A N 1
ATOM 2117 C CA . TYR A 1 267 ? 9.618 -9.579 -9.460 1.00 85.12 267 TYR A CA 1
ATOM 2118 C C . TYR A 1 267 ? 9.244 -9.837 -10.916 1.00 85.12 267 TYR A C 1
ATOM 2120 O O . TYR A 1 267 ? 10.101 -9.848 -11.800 1.00 85.12 267 TYR A O 1
ATOM 2128 N N . THR A 1 268 ? 7.962 -10.028 -11.178 1.00 89.31 268 THR A N 1
ATOM 2129 C CA . THR A 1 268 ? 7.427 -10.123 -12.534 1.00 89.31 268 THR A CA 1
ATOM 2130 C C . THR A 1 268 ? 6.361 -9.056 -12.677 1.00 89.31 268 THR A C 1
ATOM 2132 O O . THR A 1 268 ? 5.339 -9.122 -11.999 1.00 89.31 268 THR A O 1
ATOM 2135 N N . LEU A 1 269 ? 6.607 -8.065 -13.530 1.00 90.38 269 LEU A N 1
ATOM 2136 C CA . LEU A 1 269 ? 5.623 -7.044 -13.866 1.00 90.38 269 LEU A CA 1
ATOM 2137 C C . LEU A 1 269 ? 4.802 -7.528 -15.063 1.00 90.38 269 LEU A C 1
ATOM 2139 O O . LEU A 1 269 ? 5.364 -7.800 -16.126 1.00 90.38 269 LEU A O 1
ATOM 2143 N N . GLU A 1 270 ? 3.485 -7.607 -14.911 1.00 93.19 270 GLU A N 1
ATOM 2144 C CA . GLU A 1 270 ? 2.563 -7.944 -15.995 1.00 93.19 270 GLU A CA 1
ATOM 2145 C C . GLU A 1 270 ? 1.538 -6.841 -16.228 1.00 93.19 270 GLU A C 1
ATOM 2147 O O . GLU A 1 270 ? 0.978 -6.306 -15.277 1.00 93.19 270 GLU A O 1
ATOM 2152 N N . ALA A 1 271 ? 1.227 -6.562 -17.492 1.00 93.25 271 ALA A N 1
ATOM 2153 C CA . ALA A 1 271 ? 0.023 -5.824 -17.862 1.00 93.25 271 ALA A CA 1
ATOM 2154 C C . ALA A 1 271 ? -1.074 -6.811 -18.271 1.00 93.25 271 ALA A C 1
ATOM 2156 O O . ALA A 1 271 ? -0.842 -7.683 -19.113 1.00 93.25 271 ALA A O 1
ATOM 2157 N N . ARG A 1 272 ? -2.271 -6.687 -17.692 1.00 92.81 272 ARG A N 1
ATOM 2158 C CA . ARG A 1 272 ? -3.398 -7.614 -17.874 1.00 92.81 272 ARG A CA 1
ATOM 2159 C C . ARG A 1 272 ? -4.673 -6.839 -18.224 1.00 92.81 272 ARG A C 1
ATOM 2161 O O . ARG A 1 272 ? -5.106 -6.003 -17.438 1.00 92.81 272 ARG A O 1
ATOM 2168 N N . LYS A 1 273 ? -5.332 -7.143 -19.349 1.00 89.44 273 LYS A N 1
ATOM 2169 C CA . LYS A 1 273 ? -6.715 -6.673 -19.594 1.00 89.44 273 LYS A CA 1
ATOM 2170 C C . LYS A 1 273 ? -7.669 -7.356 -18.602 1.00 89.44 273 LYS A C 1
ATOM 2172 O O . LYS A 1 273 ? -7.444 -8.511 -18.237 1.00 89.44 273 LYS A O 1
ATOM 2177 N N . TYR A 1 274 ? -8.780 -6.705 -18.237 1.00 83.25 274 TYR A N 1
ATOM 2178 C CA . TYR A 1 274 ? -9.774 -7.195 -17.253 1.00 83.25 274 TYR A CA 1
ATOM 2179 C C . TYR A 1 274 ? -10.319 -8.623 -17.477 1.00 83.25 274 TYR A C 1
ATOM 2181 O O . TYR A 1 274 ? -10.889 -9.223 -16.571 1.00 83.25 274 TYR A O 1
ATOM 2189 N N . ASN A 1 275 ? -10.169 -9.190 -18.677 1.00 82.94 275 ASN A N 1
ATOM 2190 C CA . ASN A 1 275 ? -10.549 -10.574 -18.984 1.00 82.94 275 ASN A CA 1
ATOM 2191 C C . ASN A 1 275 ? -9.452 -11.620 -18.659 1.00 82.94 275 ASN A C 1
ATOM 2193 O O . ASN A 1 275 ? -9.615 -12.792 -19.002 1.00 82.94 275 ASN A O 1
ATOM 2197 N N . GLY A 1 276 ? -8.341 -11.208 -18.037 1.00 84.19 276 GLY A N 1
ATOM 2198 C CA . GLY A 1 276 ? -7.185 -12.051 -17.714 1.00 84.19 276 GLY A CA 1
ATOM 2199 C C . GLY A 1 276 ? -6.189 -12.248 -18.864 1.00 84.19 276 GLY A C 1
ATOM 2200 O O . GLY A 1 276 ? -5.271 -13.057 -18.740 1.00 84.19 276 GLY A O 1
ATOM 2201 N N . THR A 1 277 ? -6.345 -11.544 -19.991 1.00 89.19 277 THR A N 1
ATOM 2202 C CA . THR A 1 277 ? -5.366 -11.587 -21.091 1.00 89.19 277 THR A CA 1
ATOM 2203 C C . THR A 1 277 ? -4.150 -10.739 -20.737 1.00 89.19 277 THR A C 1
ATOM 2205 O O . THR A 1 277 ? -4.255 -9.519 -20.630 1.00 89.19 277 THR A O 1
ATOM 2208 N N . VAL A 1 278 ? -2.992 -11.384 -20.600 1.00 91.94 278 VAL A N 1
ATOM 2209 C CA . VAL A 1 278 ? -1.698 -10.709 -20.442 1.00 91.94 278 VAL A CA 1
ATOM 2210 C C . VAL A 1 278 ? -1.307 -10.020 -21.757 1.00 91.94 278 VAL A C 1
ATOM 2212 O O . VAL A 1 278 ? -1.248 -10.669 -22.804 1.00 91.94 278 VAL A O 1
ATOM 2215 N N . LEU A 1 279 ? -1.040 -8.714 -21.693 1.00 90.56 279 LEU A N 1
ATOM 2216 C CA . LEU A 1 279 ? -0.506 -7.886 -22.779 1.00 90.56 279 LEU A CA 1
ATOM 2217 C C . LEU A 1 279 ? 1.025 -8.002 -22.853 1.00 90.56 279 LEU A C 1
ATOM 2219 O O . LEU A 1 279 ? 1.576 -8.217 -23.934 1.00 90.56 279 LEU A O 1
ATOM 2223 N N . PHE A 1 280 ? 1.705 -7.906 -21.706 1.00 89.88 280 PHE A N 1
ATOM 2224 C CA . PHE A 1 280 ? 3.140 -8.170 -21.580 1.00 89.88 280 PHE A CA 1
ATOM 2225 C C . PHE A 1 280 ? 3.494 -8.754 -20.207 1.00 89.88 280 PHE A C 1
ATOM 2227 O O . PHE A 1 280 ? 2.795 -8.510 -19.226 1.00 89.88 280 PHE A O 1
ATOM 2234 N N . THR A 1 281 ? 4.626 -9.460 -20.158 1.00 90.06 281 THR A N 1
ATOM 2235 C CA . THR A 1 281 ? 5.291 -9.948 -18.941 1.00 90.06 281 THR A CA 1
ATOM 2236 C C . THR A 1 281 ? 6.752 -9.495 -18.992 1.00 90.06 281 THR A C 1
ATOM 2238 O O . THR A 1 281 ? 7.456 -9.803 -19.956 1.00 90.06 281 THR A O 1
ATOM 2241 N N . LYS A 1 282 ? 7.227 -8.776 -17.973 1.00 85.88 282 LYS A N 1
ATOM 2242 C CA . LYS A 1 282 ? 8.625 -8.353 -17.808 1.00 85.88 282 LYS A CA 1
ATOM 2243 C C . LYS A 1 282 ? 9.180 -8.994 -16.537 1.00 85.88 282 LYS A C 1
ATOM 2245 O O . LYS A 1 282 ? 8.785 -8.633 -15.431 1.00 85.88 282 LYS A O 1
ATOM 2250 N N . GLU A 1 283 ? 10.109 -9.933 -16.701 1.00 83.88 283 GLU A N 1
ATOM 2251 C CA . GLU A 1 283 ? 10.912 -10.431 -15.582 1.00 83.88 283 GLU A CA 1
ATOM 2252 C C . GLU A 1 283 ? 11.879 -9.333 -15.116 1.00 83.88 283 GLU A C 1
ATOM 2254 O O . GLU A 1 283 ? 12.602 -8.735 -15.918 1.00 83.88 283 GLU A O 1
ATOM 2259 N N . VAL A 1 284 ? 11.887 -9.088 -13.809 1.00 77.38 284 VAL A N 1
ATOM 2260 C CA . VAL A 1 284 ? 12.737 -8.133 -13.098 1.00 77.38 284 VAL A CA 1
ATOM 2261 C C . VAL A 1 284 ? 13.579 -8.954 -12.130 1.00 77.38 284 VAL A C 1
ATOM 2263 O O . VAL A 1 284 ? 13.052 -9.617 -11.232 1.00 77.38 284 VAL A O 1
ATOM 2266 N N . THR A 1 285 ? 14.895 -8.993 -12.327 1.00 68.62 285 THR A N 1
ATOM 2267 C CA . THR A 1 285 ? 15.778 -9.737 -11.422 1.00 68.62 285 THR A CA 1
ATOM 2268 C C . THR A 1 285 ? 17.006 -8.912 -11.057 1.00 68.62 285 THR A C 1
ATOM 2270 O O . THR A 1 285 ? 17.881 -8.753 -11.912 1.00 68.62 285 THR A O 1
ATOM 2273 N N . PRO A 1 286 ? 17.140 -8.485 -9.785 1.00 63.00 286 PRO A N 1
ATOM 2274 C CA . PRO A 1 286 ? 18.380 -7.940 -9.246 1.00 63.00 286 PRO A CA 1
ATOM 2275 C C . PRO A 1 286 ? 19.428 -9.058 -9.095 1.00 63.00 286 PRO A C 1
ATOM 2277 O O . PRO A 1 286 ? 19.746 -9.524 -7.998 1.00 63.00 286 PRO A O 1
ATOM 2280 N N . TYR A 1 287 ? 19.958 -9.516 -10.230 1.00 54.62 287 TYR A N 1
ATOM 2281 C CA . TYR A 1 287 ? 21.233 -10.215 -10.279 1.00 54.62 287 TYR A CA 1
ATOM 2282 C C . TYR A 1 287 ? 22.337 -9.180 -10.018 1.00 54.62 287 TYR A C 1
ATOM 2284 O O . TYR A 1 287 ? 22.432 -8.181 -10.728 1.00 54.62 287 TYR A O 1
ATOM 2292 N N . TYR A 1 288 ? 23.194 -9.459 -9.032 1.00 60.34 288 TYR A N 1
ATOM 2293 C CA . TYR A 1 288 ? 24.293 -8.586 -8.588 1.00 60.34 288 TYR A CA 1
ATOM 2294 C C . TYR A 1 288 ? 23.831 -7.277 -7.913 1.00 60.34 288 TYR A C 1
ATOM 2296 O O . TYR A 1 288 ? 22.740 -7.213 -7.350 1.00 60.34 288 TYR A O 1
ATOM 2304 N N . THR A 1 289 ? 24.713 -6.277 -7.837 1.00 70.00 289 THR A N 1
ATOM 2305 C CA . THR A 1 289 ? 24.421 -4.980 -7.211 1.00 70.00 289 THR A CA 1
ATOM 2306 C C . THR A 1 289 ? 23.757 -4.075 -8.240 1.00 70.00 289 THR A C 1
ATOM 2308 O O . THR A 1 289 ? 24.281 -3.916 -9.336 1.00 70.00 289 THR A O 1
ATOM 2311 N N . GLY A 1 290 ? 22.626 -3.466 -7.906 1.00 76.62 290 GLY A N 1
ATOM 2312 C CA . GLY A 1 290 ? 21.855 -2.656 -8.845 1.00 76.62 290 GLY A CA 1
ATOM 2313 C C . GLY A 1 290 ? 20.388 -2.602 -8.449 1.00 76.62 290 GLY A C 1
ATOM 2314 O O . GLY A 1 290 ? 20.005 -3.162 -7.419 1.00 76.62 290 GLY A O 1
ATOM 2315 N N . TRP A 1 291 ? 19.586 -1.926 -9.262 1.00 82.81 291 TRP A N 1
ATOM 2316 C CA . TRP A 1 291 ? 18.135 -1.863 -9.125 1.00 82.81 291 TRP A CA 1
ATOM 2317 C C . TRP A 1 291 ? 17.469 -1.486 -10.447 1.00 82.81 291 TRP A C 1
ATOM 2319 O O . TRP A 1 291 ? 18.059 -0.784 -11.276 1.00 82.81 291 TRP A O 1
ATOM 2329 N N . ASP A 1 292 ? 16.217 -1.913 -10.585 1.00 87.19 292 ASP A N 1
ATOM 2330 C CA . ASP A 1 292 ? 15.322 -1.568 -11.680 1.00 87.19 292 ASP A CA 1
ATOM 2331 C C . ASP A 1 292 ? 14.243 -0.594 -11.178 1.00 87.19 292 ASP A C 1
ATOM 2333 O O . ASP A 1 292 ? 13.722 -0.734 -10.068 1.00 87.19 292 ASP A O 1
ATOM 2337 N N . THR A 1 293 ? 13.890 0.396 -11.996 1.00 89.88 293 THR A N 1
ATOM 2338 C CA . THR A 1 293 ? 12.828 1.370 -11.719 1.00 89.88 293 THR A CA 1
ATOM 2339 C C . THR A 1 293 ? 11.931 1.511 -12.944 1.00 89.88 293 THR A C 1
ATOM 2341 O O . THR A 1 293 ? 12.409 1.721 -14.060 1.00 89.88 293 THR A O 1
ATOM 2344 N N . PHE A 1 294 ? 10.623 1.403 -12.742 1.00 92.00 294 PHE A N 1
ATOM 2345 C CA . PHE A 1 294 ? 9.614 1.460 -13.792 1.00 92.00 294 PHE A CA 1
ATOM 2346 C C . PHE A 1 294 ? 8.745 2.700 -13.624 1.00 92.00 294 PHE A C 1
ATOM 2348 O O . PHE A 1 294 ? 8.282 2.984 -12.521 1.00 92.00 294 PHE A O 1
ATOM 2355 N N . PHE A 1 295 ? 8.478 3.393 -14.727 1.00 93.94 295 PHE A N 1
ATOM 2356 C CA . PHE A 1 295 ? 7.540 4.510 -14.792 1.00 93.94 295 PHE A CA 1
ATOM 2357 C C . PHE A 1 295 ? 6.525 4.286 -15.919 1.00 93.94 295 PHE A C 1
ATOM 2359 O O . PHE A 1 295 ? 6.852 3.714 -16.961 1.00 93.94 295 PHE A O 1
ATOM 2366 N N . LEU A 1 296 ? 5.308 4.790 -15.728 1.00 94.75 296 LEU A N 1
ATOM 2367 C CA . LEU A 1 296 ? 4.360 5.043 -16.810 1.00 94.75 296 LEU A CA 1
ATOM 2368 C C . LEU A 1 296 ? 4.621 6.447 -17.361 1.00 94.75 296 LEU A C 1
ATOM 2370 O O . LEU A 1 296 ? 4.573 7.419 -16.609 1.00 94.75 296 LEU A O 1
ATOM 2374 N N . CYS A 1 297 ? 4.879 6.560 -18.660 1.00 93.81 297 CYS A N 1
ATOM 2375 C CA . CYS A 1 297 ? 5.038 7.827 -19.370 1.00 93.81 297 CYS A CA 1
ATOM 2376 C C . CYS A 1 297 ? 3.802 8.067 -20.245 1.00 93.81 297 CYS A C 1
ATOM 2378 O O . CYS A 1 297 ? 3.585 7.356 -21.226 1.00 93.81 297 CYS A O 1
ATOM 2380 N N . TYR A 1 298 ? 2.984 9.060 -19.895 1.00 91.75 298 TYR A N 1
ATOM 2381 C CA . TYR A 1 298 ? 1.748 9.371 -20.618 1.00 91.75 298 TYR A CA 1
ATOM 2382 C C . TYR A 1 298 ? 1.978 10.343 -21.784 1.00 91.75 298 TYR A C 1
ATOM 2384 O O . TYR A 1 298 ? 2.710 11.327 -21.652 1.00 91.75 298 TYR A O 1
ATOM 2392 N N . GLY A 1 299 ? 1.311 10.109 -22.918 1.00 90.19 299 GLY A N 1
ATOM 2393 C CA . GLY A 1 299 ? 1.399 10.981 -24.095 1.00 90.19 299 GLY A CA 1
ATOM 2394 C C . GLY A 1 299 ? 0.568 10.517 -25.294 1.00 90.19 299 GLY A C 1
ATOM 2395 O O . GLY A 1 299 ? -0.026 9.441 -25.274 1.00 90.19 299 GLY A O 1
ATOM 2396 N N . GLU A 1 300 ? 0.542 11.317 -26.362 1.00 90.25 300 GLU A N 1
ATOM 2397 C CA . GLU A 1 300 ? -0.057 10.949 -27.658 1.00 90.25 300 GLU A CA 1
ATOM 2398 C C . GLU A 1 300 ? 0.895 10.083 -28.505 1.00 90.25 300 GLU A C 1
ATOM 2400 O O . GLU A 1 300 ? 2.113 10.261 -28.463 1.00 90.25 300 GLU A O 1
ATOM 2405 N N . ASP A 1 301 ? 0.345 9.166 -29.305 1.00 85.50 301 ASP A N 1
ATOM 2406 C CA . ASP A 1 301 ? 1.100 8.392 -30.297 1.00 85.50 301 ASP A CA 1
ATOM 2407 C C . ASP A 1 301 ? 1.259 9.145 -31.642 1.00 85.50 301 ASP A C 1
ATOM 2409 O O . ASP A 1 301 ? 0.823 10.284 -31.812 1.00 85.50 301 ASP A O 1
ATOM 2413 N N . GLU A 1 302 ? 1.842 8.490 -32.654 1.00 83.19 302 GLU A N 1
ATOM 2414 C CA . GLU A 1 302 ? 2.000 9.055 -34.007 1.00 83.19 302 GLU A CA 1
ATOM 2415 C C . GLU A 1 302 ? 0.673 9.367 -34.740 1.00 83.19 302 GLU A C 1
ATOM 2417 O O . GLU A 1 302 ? 0.687 10.032 -35.779 1.00 83.19 302 GLU A O 1
ATOM 2422 N N . ASN A 1 303 ? -0.466 8.911 -34.205 1.00 86.31 303 ASN A N 1
ATOM 2423 C CA . ASN A 1 303 ? -1.817 9.143 -34.713 1.00 86.31 303 ASN A CA 1
ATOM 2424 C C . ASN A 1 303 ? -2.626 10.140 -33.853 1.00 86.31 303 ASN A C 1
ATOM 2426 O O . ASN A 1 303 ? -3.746 10.484 -34.240 1.00 86.31 303 ASN A O 1
ATOM 2430 N N . GLY A 1 304 ? -2.084 10.619 -32.725 1.00 88.44 304 GLY A N 1
ATOM 2431 C CA . GLY A 1 304 ? -2.783 11.488 -31.769 1.00 88.44 304 GLY A CA 1
ATOM 2432 C C . GLY A 1 304 ? -3.634 10.740 -30.732 1.00 88.44 304 GLY A C 1
ATOM 2433 O O . GLY A 1 304 ? -4.544 11.330 -30.152 1.00 88.44 304 GLY A O 1
ATOM 2434 N N . VAL A 1 305 ? -3.402 9.440 -30.519 1.00 91.19 305 VAL A N 1
ATOM 2435 C CA . VAL A 1 305 ? -4.111 8.632 -29.514 1.00 91.19 305 VAL A CA 1
ATOM 2436 C C . VAL A 1 305 ? -3.353 8.690 -28.190 1.00 91.19 305 VAL A C 1
ATOM 2438 O O . VAL A 1 305 ? -2.203 8.251 -28.104 1.00 91.19 305 VAL A O 1
ATOM 2441 N N . TRP A 1 306 ? -3.994 9.241 -27.158 1.00 91.06 306 TRP A N 1
ATOM 2442 C CA . TRP A 1 306 ? -3.453 9.278 -25.797 1.00 91.06 306 TRP A CA 1
ATOM 2443 C C . TRP A 1 306 ? -3.356 7.870 -25.196 1.00 91.06 306 TRP A C 1
ATOM 2445 O O . TRP A 1 306 ? -4.195 7.023 -25.477 1.00 91.06 306 TRP A O 1
ATOM 2455 N N . GLY A 1 307 ? -2.345 7.636 -24.366 1.00 92.44 307 GLY A N 1
ATOM 2456 C CA . GLY A 1 307 ? -2.125 6.385 -23.640 1.00 92.44 307 GLY A CA 1
ATOM 2457 C C . GLY A 1 307 ? -0.858 6.471 -22.792 1.00 92.44 307 GLY A C 1
ATOM 2458 O O . GLY A 1 307 ? -0.305 7.562 -22.617 1.00 92.44 307 GLY A O 1
ATOM 2459 N N . ALA A 1 308 ? -0.389 5.331 -22.294 1.00 94.44 308 ALA A N 1
ATOM 2460 C CA . ALA A 1 308 ? 0.874 5.203 -21.573 1.00 94.44 308 ALA A CA 1
ATOM 2461 C C . ALA A 1 308 ? 1.875 4.310 -22.323 1.00 94.44 308 ALA A C 1
ATOM 2463 O O . ALA A 1 308 ? 1.512 3.298 -22.919 1.00 94.44 308 ALA A O 1
ATOM 2464 N N . ASP A 1 309 ? 3.153 4.668 -22.242 1.00 94.06 309 ASP A N 1
ATOM 2465 C CA . ASP A 1 309 ? 4.286 3.801 -22.570 1.00 94.06 309 ASP A CA 1
ATOM 2466 C C . ASP A 1 309 ? 5.063 3.486 -21.276 1.00 94.06 309 ASP A C 1
ATOM 2468 O O . ASP A 1 309 ? 5.031 4.261 -20.318 1.00 94.06 309 ASP A O 1
ATOM 2472 N N . VAL A 1 310 ? 5.763 2.351 -21.219 1.00 93.81 310 VAL A N 1
ATOM 2473 C CA . VAL A 1 310 ? 6.531 1.923 -20.038 1.00 93.81 310 VAL A CA 1
ATOM 2474 C C . VAL A 1 310 ? 7.992 2.332 -20.193 1.00 93.81 310 VAL A C 1
ATOM 2476 O O . VAL A 1 310 ? 8.679 1.879 -21.109 1.00 93.81 310 VAL A O 1
ATOM 2479 N N . LEU A 1 311 ? 8.489 3.150 -19.269 1.00 94.19 311 LEU A N 1
ATOM 2480 C CA . LEU A 1 311 ? 9.908 3.461 -19.126 1.00 94.19 311 LEU A CA 1
ATOM 2481 C C . LEU A 1 311 ? 10.533 2.527 -18.088 1.00 94.19 311 LEU A C 1
ATOM 2483 O O . LEU A 1 311 ? 10.106 2.493 -16.936 1.00 94.19 311 LEU A O 1
ATOM 2487 N N . CYS A 1 312 ? 11.573 1.802 -18.484 1.00 92.19 312 CYS A N 1
ATOM 2488 C CA . CYS A 1 312 ? 12.393 0.976 -17.606 1.00 92.19 312 CYS A CA 1
ATOM 2489 C C . CYS A 1 312 ? 13.776 1.626 -17.473 1.00 92.19 312 CYS A C 1
ATOM 2491 O O . CYS A 1 312 ? 14.543 1.631 -18.433 1.00 92.19 312 CYS A O 1
ATOM 2493 N N . TYR A 1 313 ? 14.088 2.193 -16.306 1.00 92.00 313 TYR A N 1
ATOM 2494 C CA . TYR A 1 313 ? 15.432 2.644 -15.934 1.00 92.00 313 TYR A CA 1
ATOM 2495 C C . TYR A 1 313 ? 16.118 1.544 -15.121 1.00 92.00 313 TYR A C 1
ATOM 2497 O O . TYR A 1 313 ? 15.506 0.971 -14.224 1.00 92.00 313 TYR A O 1
ATOM 2505 N N . GLN A 1 314 ? 17.380 1.241 -15.420 1.00 89.94 314 GLN A N 1
ATOM 2506 C CA . GLN A 1 314 ? 18.104 0.145 -14.773 1.00 89.94 314 GLN A CA 1
ATOM 2507 C C . GLN A 1 314 ? 19.526 0.555 -14.393 1.00 89.94 314 GLN A C 1
ATOM 2509 O O . GLN A 1 314 ? 20.222 1.256 -15.137 1.00 89.94 314 GLN A O 1
ATOM 2514 N N . THR A 1 315 ?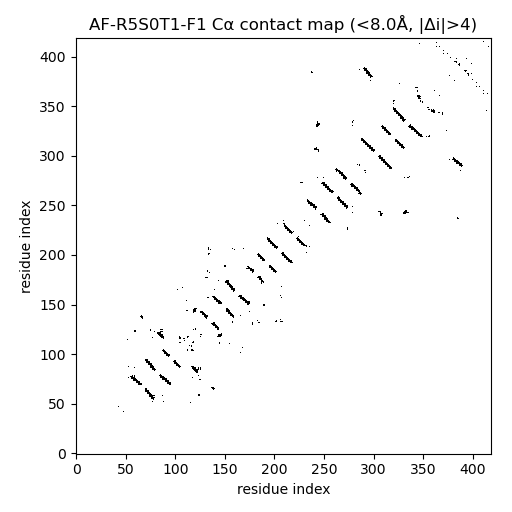 19.990 0.048 -13.255 1.00 88.88 315 THR A N 1
ATOM 2515 C CA . THR A 1 315 ? 21.387 0.124 -12.815 1.00 88.88 315 THR A CA 1
ATOM 2516 C C . THR A 1 315 ? 21.906 -1.273 -12.497 1.00 88.88 315 THR A C 1
ATOM 2518 O O . THR A 1 315 ? 21.193 -2.090 -11.920 1.00 88.88 315 THR A O 1
ATOM 2521 N N . HIS A 1 316 ? 23.148 -1.568 -12.881 1.00 85.88 316 HIS A N 1
ATOM 2522 C CA . HIS A 1 316 ? 23.739 -2.895 -12.695 1.00 85.88 316 HIS A CA 1
ATOM 2523 C C . HIS A 1 316 ? 25.266 -2.816 -12.559 1.00 85.88 316 HIS A C 1
ATOM 2525 O O . HIS A 1 316 ? 25.941 -2.199 -13.384 1.00 85.88 316 HIS A O 1
ATOM 2531 N N . GLU A 1 317 ? 25.814 -3.483 -11.545 1.00 83.88 317 GLU A N 1
ATOM 2532 C CA . GLU A 1 317 ? 27.233 -3.571 -11.202 1.00 83.88 317 GLU A CA 1
ATOM 2533 C C . GLU A 1 317 ? 27.651 -5.052 -10.998 1.00 83.88 317 GLU A C 1
ATOM 2535 O O . GLU A 1 317 ? 27.297 -5.681 -9.999 1.00 83.88 317 GLU A O 1
ATOM 2540 N N . ASP A 1 318 ? 28.458 -5.609 -11.917 1.00 78.94 318 ASP A N 1
ATOM 2541 C CA . ASP A 1 318 ? 29.079 -6.951 -11.815 1.00 78.94 318 ASP A CA 1
ATOM 2542 C C . ASP A 1 318 ? 30.583 -6.873 -12.130 1.00 78.94 318 ASP A C 1
ATOM 2544 O O . ASP A 1 318 ? 31.011 -6.181 -13.053 1.00 78.94 318 ASP A O 1
ATOM 2548 N N . ARG A 1 319 ? 31.413 -7.611 -11.378 1.00 77.56 319 ARG A N 1
ATOM 2549 C CA . ARG A 1 319 ? 32.862 -7.806 -11.635 1.00 77.56 319 ARG A CA 1
ATOM 2550 C C . ARG A 1 319 ? 33.681 -6.527 -11.903 1.00 77.56 319 ARG A C 1
ATOM 2552 O O . ARG A 1 319 ? 34.675 -6.564 -12.628 1.00 77.56 319 ARG A O 1
ATOM 2559 N N . GLY A 1 320 ? 33.305 -5.401 -11.296 1.00 79.69 320 GLY A N 1
ATOM 2560 C CA . GLY A 1 320 ? 33.987 -4.113 -11.485 1.00 79.69 320 GLY A CA 1
ATOM 2561 C C . GLY A 1 320 ? 33.569 -3.351 -12.752 1.00 79.69 320 GLY A C 1
ATOM 2562 O O . GLY A 1 320 ? 34.210 -2.368 -13.123 1.00 79.69 320 GLY A O 1
ATOM 2563 N N . VAL A 1 321 ? 32.501 -3.785 -13.420 1.00 84.56 321 VAL A N 1
ATOM 2564 C CA . VAL A 1 321 ? 31.806 -3.052 -14.482 1.00 84.56 321 VAL A CA 1
ATOM 2565 C C . VAL A 1 321 ? 30.480 -2.556 -13.930 1.00 84.56 321 VAL A C 1
ATOM 2567 O O . VAL A 1 321 ? 29.712 -3.345 -13.389 1.00 84.56 321 VAL A O 1
ATOM 2570 N N . GLY A 1 322 ? 30.210 -1.265 -14.095 1.00 88.31 322 GLY A N 1
ATOM 2571 C CA . GLY A 1 322 ? 28.903 -0.673 -13.847 1.00 88.31 322 GLY A CA 1
ATOM 2572 C C . GLY A 1 322 ? 28.240 -0.239 -15.151 1.00 88.31 322 GLY A C 1
ATOM 2573 O O . GLY A 1 322 ? 28.914 0.089 -16.135 1.00 88.31 322 GLY A O 1
ATOM 2574 N N . SER A 1 323 ? 26.914 -0.236 -15.163 1.00 90.94 323 SER A N 1
ATOM 2575 C CA . SER A 1 323 ? 26.101 0.259 -16.268 1.00 90.94 323 SER A CA 1
ATOM 2576 C C . SER A 1 323 ? 24.820 0.917 -15.779 1.00 90.94 323 SER A C 1
ATOM 2578 O O . SER A 1 323 ? 24.209 0.451 -14.817 1.00 90.94 323 SER A O 1
ATOM 2580 N N . CYS A 1 324 ? 24.399 1.952 -16.502 1.00 92.75 324 CYS A N 1
ATOM 2581 C CA . CYS A 1 324 ? 23.060 2.523 -16.411 1.00 92.75 324 CYS A CA 1
ATOM 2582 C C . CYS A 1 324 ? 22.416 2.428 -17.796 1.00 92.75 324 CYS A C 1
ATOM 2584 O O . CYS A 1 324 ? 23.061 2.760 -18.800 1.00 92.75 324 CYS A O 1
ATOM 2586 N N . SER A 1 325 ? 21.165 1.990 -17.856 1.00 93.69 325 SER A N 1
ATOM 2587 C CA . SER A 1 325 ? 20.361 1.938 -19.078 1.00 93.69 325 SER A CA 1
ATOM 2588 C C . SER A 1 325 ? 18.983 2.546 -18.849 1.00 93.69 325 SER A C 1
ATOM 2590 O O . SER A 1 325 ? 18.494 2.603 -17.722 1.00 93.69 325 SER A O 1
ATOM 2592 N N . TYR A 1 326 ? 18.362 3.003 -19.931 1.00 94.31 326 TYR A N 1
ATOM 2593 C CA . TYR A 1 326 ? 16.924 3.226 -19.967 1.00 94.31 326 TYR A CA 1
ATOM 2594 C C . TYR A 1 326 ? 16.365 2.709 -21.293 1.00 94.31 326 TYR A C 1
ATOM 2596 O O . TYR A 1 326 ? 17.006 2.888 -22.330 1.00 94.31 326 TYR A O 1
ATOM 2604 N N . ASP A 1 327 ? 15.180 2.108 -21.247 1.00 94.06 327 ASP A N 1
ATOM 2605 C CA . ASP A 1 327 ? 14.406 1.661 -22.406 1.00 94.06 327 ASP A CA 1
ATOM 2606 C C . ASP A 1 327 ? 12.971 2.198 -22.281 1.00 94.06 327 ASP A C 1
ATOM 2608 O O . ASP A 1 327 ? 12.310 1.966 -21.265 1.00 94.06 327 ASP A O 1
ATOM 2612 N N . LEU A 1 328 ? 12.475 2.894 -23.308 1.00 94.19 328 LEU A N 1
ATOM 2613 C CA . LEU A 1 328 ? 11.081 3.332 -23.422 1.00 94.19 328 LEU A CA 1
ATOM 2614 C C . LEU A 1 328 ? 10.329 2.403 -24.384 1.00 94.19 328 LEU A C 1
ATOM 2616 O O . LEU A 1 328 ? 10.667 2.298 -25.568 1.00 94.19 328 LEU A O 1
ATOM 2620 N N . ILE A 1 329 ? 9.295 1.737 -23.875 1.00 93.50 329 ILE A N 1
ATOM 2621 C CA . ILE A 1 329 ? 8.597 0.640 -24.545 1.00 93.50 329 ILE A CA 1
ATOM 2622 C C . ILE A 1 329 ? 7.102 0.953 -24.643 1.00 93.50 329 ILE A C 1
ATOM 2624 O O . ILE A 1 329 ? 6.403 1.067 -23.641 1.00 93.50 329 ILE A O 1
ATOM 2628 N N . SER A 1 330 ? 6.601 1.046 -25.870 1.00 92.94 330 SER A N 1
ATOM 2629 C CA . SER A 1 330 ? 5.175 1.176 -26.171 1.00 92.94 330 SER A CA 1
ATOM 2630 C C . SER A 1 330 ? 4.540 -0.195 -26.381 1.00 92.94 330 SER A C 1
ATOM 2632 O O . SER A 1 330 ? 5.191 -1.083 -26.934 1.00 92.94 330 SER A O 1
ATOM 2634 N N . TYR A 1 331 ? 3.264 -0.356 -26.025 1.00 92.38 331 TYR A N 1
ATOM 2635 C CA . TYR A 1 331 ? 2.485 -1.563 -26.342 1.00 92.38 331 TYR A CA 1
ATOM 2636 C C . TYR A 1 331 ? 1.346 -1.311 -27.348 1.00 92.38 331 TYR A C 1
ATOM 2638 O O . TYR A 1 331 ? 0.583 -2.228 -27.669 1.00 92.38 331 TYR A O 1
ATOM 2646 N N . ALA A 1 332 ? 1.278 -0.094 -27.906 1.00 90.19 332 ALA A N 1
ATOM 2647 C CA . ALA A 1 332 ? 0.244 0.378 -28.826 1.00 90.19 332 ALA A CA 1
ATOM 2648 C C . ALA A 1 332 ? -0.054 -0.602 -29.983 1.00 90.19 332 ALA A C 1
ATOM 2650 O O . ALA A 1 332 ? 0.833 -0.998 -30.746 1.00 90.19 332 ALA A O 1
ATOM 2651 N N . GLY A 1 333 ? -1.327 -0.973 -30.148 1.00 86.12 333 GLY A N 1
ATOM 2652 C CA . GLY A 1 333 ? -1.779 -1.985 -31.108 1.00 86.12 333 GLY A CA 1
ATOM 2653 C C . GLY A 1 333 ? -1.566 -3.436 -30.650 1.00 86.12 333 GLY A C 1
ATOM 2654 O O . GLY A 1 333 ? -1.505 -4.341 -31.492 1.00 86.12 333 GLY A O 1
ATOM 2655 N N . GLY A 1 334 ? -1.432 -3.658 -29.341 1.00 84.81 334 GLY A N 1
ATOM 2656 C CA . GLY A 1 334 ? -1.327 -4.967 -28.690 1.00 84.81 334 GLY A CA 1
ATOM 2657 C C . GLY A 1 334 ? 0.043 -5.627 -28.849 1.00 84.81 334 GLY A C 1
ATOM 2658 O O . GLY A 1 334 ? 0.116 -6.852 -28.994 1.00 84.81 334 GLY A O 1
ATOM 2659 N N . ARG A 1 335 ? 1.124 -4.837 -28.965 1.00 85.75 335 ARG A N 1
ATOM 2660 C CA . ARG A 1 335 ? 2.481 -5.322 -29.287 1.00 85.75 335 ARG A CA 1
ATOM 2661 C C . ARG A 1 335 ? 3.583 -4.426 -28.746 1.00 85.75 335 ARG A C 1
ATOM 2663 O O . ARG A 1 335 ? 3.586 -3.229 -29.002 1.00 85.75 335 ARG A O 1
ATOM 2670 N N . GLU A 1 336 ? 4.590 -5.058 -28.152 1.00 91.12 336 GLU A N 1
ATOM 2671 C CA . GLU A 1 336 ? 5.846 -4.414 -27.768 1.00 91.12 336 GLU A CA 1
ATOM 2672 C C . GLU A 1 336 ? 6.520 -3.695 -28.955 1.00 91.12 336 GLU A C 1
ATOM 2674 O O . GLU A 1 336 ? 6.798 -4.291 -30.004 1.00 91.12 336 GLU A O 1
ATOM 2679 N N . ARG A 1 337 ? 6.805 -2.405 -28.768 1.00 91.31 337 ARG A N 1
ATOM 2680 C CA . ARG A 1 337 ? 7.547 -1.537 -29.680 1.00 91.31 337 ARG A CA 1
ATOM 2681 C C . ARG A 1 337 ? 8.500 -0.649 -28.884 1.00 91.31 337 ARG A C 1
ATOM 2683 O O . ARG A 1 337 ? 8.075 0.277 -28.201 1.00 91.31 337 ARG A O 1
ATOM 2690 N N . TYR A 1 338 ? 9.793 -0.883 -29.067 1.00 92.62 338 TYR A N 1
ATOM 2691 C CA . TYR A 1 338 ? 10.855 0.015 -28.614 1.00 92.62 338 TYR A CA 1
ATOM 2692 C C . TYR A 1 338 ? 10.698 1.406 -29.253 1.00 92.62 338 TYR A C 1
ATOM 2694 O O . TYR A 1 338 ? 10.591 1.497 -30.481 1.00 92.62 338 TYR A O 1
ATOM 2702 N N . LEU A 1 339 ? 10.674 2.468 -28.442 1.00 92.69 339 LEU A N 1
ATOM 2703 C CA . LEU A 1 339 ? 10.569 3.858 -28.902 1.00 92.69 339 LEU A CA 1
ATOM 2704 C C . LEU A 1 339 ? 11.927 4.569 -28.879 1.00 92.69 339 LEU A C 1
ATOM 2706 O O . LEU A 1 339 ? 12.381 5.061 -29.911 1.00 92.69 339 LEU A O 1
ATOM 2710 N N . ASP A 1 340 ? 12.567 4.593 -27.712 1.00 93.44 340 ASP A N 1
ATOM 2711 C CA . ASP A 1 340 ? 13.902 5.145 -27.472 1.00 93.44 340 ASP A CA 1
ATOM 2712 C C . ASP A 1 340 ? 14.598 4.337 -26.371 1.00 93.44 340 ASP A C 1
ATOM 2714 O O . ASP A 1 340 ? 13.951 3.612 -25.614 1.00 93.44 340 ASP A O 1
ATOM 2718 N N . GLY A 1 341 ? 15.913 4.474 -26.270 1.00 94.19 341 GLY A N 1
ATOM 2719 C CA . GLY A 1 341 ? 16.677 3.924 -25.163 1.00 94.19 341 GLY A CA 1
ATOM 2720 C C . GLY A 1 341 ? 18.179 4.027 -25.374 1.00 94.19 341 GLY A C 1
ATOM 2721 O O . GLY A 1 341 ? 18.683 4.255 -26.480 1.00 94.19 341 GLY A O 1
ATOM 2722 N N . ASN A 1 342 ? 18.920 3.920 -24.278 1.00 95.50 342 ASN A N 1
ATOM 2723 C CA . ASN A 1 342 ? 20.352 4.186 -24.247 1.00 95.50 342 ASN A CA 1
ATOM 2724 C C . ASN A 1 342 ? 21.030 3.372 -23.135 1.00 95.50 342 ASN A C 1
ATOM 2726 O O . ASN A 1 342 ? 20.398 2.909 -22.187 1.00 95.50 342 ASN A O 1
ATOM 2730 N N . THR A 1 343 ? 22.344 3.186 -23.230 1.00 94.44 343 THR A N 1
ATOM 2731 C CA . THR A 1 343 ? 23.126 2.467 -22.217 1.00 94.44 343 THR A CA 1
ATOM 2732 C C . THR A 1 343 ? 24.538 3.025 -22.130 1.00 94.44 343 THR A C 1
ATOM 2734 O O . THR A 1 343 ? 25.287 3.035 -23.111 1.00 94.44 343 THR A O 1
ATOM 2737 N N . ILE A 1 344 ? 24.935 3.422 -20.925 1.00 94.06 344 ILE A N 1
ATOM 2738 C CA . ILE A 1 344 ? 26.310 3.784 -20.587 1.00 94.06 344 ILE A CA 1
ATOM 2739 C C . ILE A 1 344 ? 26.958 2.672 -19.765 1.00 94.06 344 ILE A C 1
ATOM 2741 O O . ILE A 1 344 ? 26.340 2.076 -18.890 1.00 94.06 344 ILE A O 1
ATOM 2745 N N . THR A 1 345 ? 28.229 2.394 -20.053 1.00 92.19 345 THR A N 1
ATOM 2746 C CA . THR A 1 345 ? 29.051 1.409 -19.334 1.00 92.19 345 THR A CA 1
ATOM 2747 C C .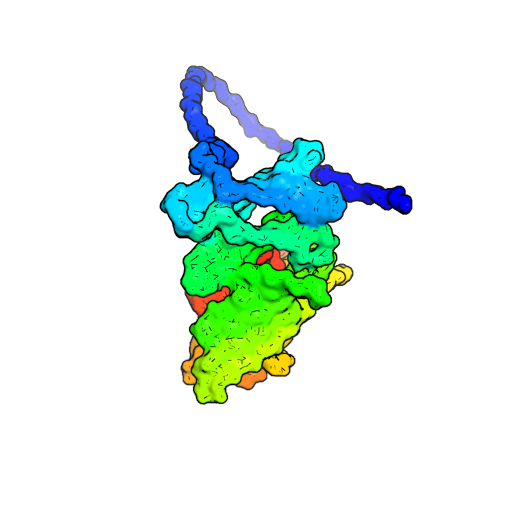 THR A 1 345 ? 30.319 2.077 -18.821 1.00 92.19 345 THR A C 1
ATOM 2749 O O . THR A 1 345 ? 30.928 2.914 -19.496 1.00 92.19 345 THR A O 1
ATOM 2752 N N . PHE A 1 346 ? 30.720 1.728 -17.607 1.00 88.62 346 PHE A N 1
ATOM 2753 C CA . PHE A 1 346 ? 31.839 2.330 -16.897 1.00 88.62 346 PHE A CA 1
ATOM 2754 C C . PHE A 1 346 ? 32.574 1.288 -16.053 1.00 88.62 346 PHE A C 1
ATOM 2756 O O . PHE A 1 346 ? 32.064 0.210 -15.759 1.00 88.62 346 PHE A O 1
ATOM 2763 N N . VAL A 1 347 ? 33.818 1.600 -15.695 1.00 84.75 347 VAL A N 1
ATOM 2764 C CA . VAL A 1 347 ? 34.607 0.773 -14.778 1.00 84.75 347 VAL A CA 1
ATOM 2765 C C . VAL A 1 347 ? 34.417 1.318 -13.372 1.00 84.75 347 VAL A C 1
ATOM 2767 O O . VAL A 1 347 ? 34.619 2.509 -13.143 1.00 84.75 347 VAL A O 1
ATOM 2770 N N . LEU A 1 348 ? 34.065 0.433 -12.450 1.00 76.69 348 LEU A N 1
ATOM 2771 C CA . LEU A 1 348 ? 34.130 0.673 -11.015 1.00 76.69 348 LEU A CA 1
ATOM 2772 C C . LEU A 1 348 ? 35.589 0.512 -10.595 1.00 76.69 348 LEU A C 1
ATOM 2774 O O . LEU A 1 348 ? 36.263 -0.410 -11.059 1.00 76.69 348 LEU A O 1
ATOM 2778 N N . GLU A 1 349 ? 36.103 1.400 -9.746 1.00 66.50 349 GLU A N 1
ATOM 2779 C CA . GLU A 1 349 ? 37.489 1.273 -9.302 1.00 66.50 349 GLU A CA 1
ATOM 2780 C C . GLU A 1 349 ? 37.675 -0.023 -8.508 1.00 66.50 349 GLU A C 1
ATOM 2782 O O . GLU A 1 349 ? 37.093 -0.214 -7.441 1.00 66.50 349 GLU A O 1
ATOM 2787 N N . ALA A 1 350 ? 38.489 -0.927 -9.053 1.00 56.56 350 ALA A N 1
ATOM 2788 C CA . ALA A 1 350 ? 38.915 -2.115 -8.340 1.00 56.56 350 ALA A CA 1
ATOM 2789 C C . ALA A 1 350 ? 39.745 -1.719 -7.111 1.00 56.56 350 ALA A C 1
ATOM 2791 O O . ALA A 1 350 ? 40.569 -0.807 -7.168 1.00 56.56 350 ALA A O 1
ATOM 2792 N N . ASP A 1 351 ? 39.617 -2.508 -6.049 1.00 55.19 351 ASP A N 1
ATOM 2793 C CA . ASP A 1 351 ? 40.377 -2.481 -4.788 1.00 55.19 351 ASP A CA 1
ATOM 2794 C C . ASP A 1 351 ? 41.907 -2.690 -4.923 1.00 55.19 351 ASP A C 1
ATOM 2796 O O . ASP A 1 351 ? 42.607 -2.961 -3.947 1.00 55.19 351 ASP A O 1
ATOM 2800 N N . GLY A 1 352 ? 42.443 -2.612 -6.143 1.00 54.34 352 GLY A N 1
ATOM 2801 C CA . GLY A 1 352 ? 43.817 -2.953 -6.498 1.00 54.34 352 GLY A CA 1
ATOM 2802 C C . GLY A 1 352 ? 44.088 -4.455 -6.647 1.00 54.34 352 GLY A C 1
ATOM 2803 O 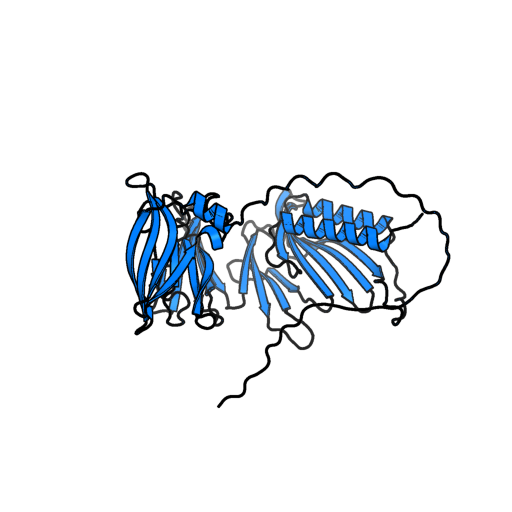O . GLY A 1 352 ? 45.180 -4.809 -7.096 1.00 54.34 352 GLY A O 1
ATOM 2804 N N . ALA A 1 353 ? 43.139 -5.340 -6.316 1.00 57.16 353 ALA A N 1
ATOM 2805 C CA . ALA A 1 353 ? 43.302 -6.792 -6.421 1.00 57.16 353 ALA A CA 1
ATOM 2806 C C . ALA A 1 353 ? 42.702 -7.376 -7.713 1.00 57.16 353 ALA A C 1
ATOM 2808 O O . ALA A 1 353 ? 43.267 -8.322 -8.272 1.00 57.16 353 ALA A O 1
ATOM 2809 N N . ALA A 1 354 ? 41.593 -6.822 -8.214 1.00 60.53 354 ALA A N 1
ATOM 2810 C CA . ALA A 1 354 ? 40.992 -7.252 -9.480 1.00 60.53 354 ALA A CA 1
ATOM 2811 C C . ALA A 1 354 ? 41.653 -6.592 -10.717 1.00 60.53 354 ALA A C 1
ATOM 2813 O O . ALA A 1 354 ? 41.998 -5.408 -10.682 1.00 60.53 354 ALA A O 1
ATOM 2814 N N . PRO A 1 355 ? 41.818 -7.318 -11.844 1.00 62.78 355 PRO A N 1
ATOM 2815 C CA . PRO A 1 355 ? 42.262 -6.718 -13.099 1.00 62.78 355 PRO A CA 1
ATOM 2816 C C . PRO A 1 355 ? 41.177 -5.792 -13.666 1.00 62.78 355 PRO A C 1
ATOM 2818 O O . PRO A 1 355 ? 40.012 -6.175 -13.741 1.00 62.78 355 PRO A O 1
ATOM 2821 N N . VAL A 1 356 ? 41.572 -4.596 -14.113 1.00 66.44 356 VAL A N 1
ATOM 2822 C CA . VAL A 1 356 ? 40.667 -3.630 -14.760 1.00 66.44 356 VAL A CA 1
ATOM 2823 C C . VAL A 1 356 ? 39.980 -4.280 -15.974 1.00 66.44 356 VAL A C 1
ATOM 2825 O O . VAL A 1 356 ? 40.693 -4.740 -16.871 1.00 66.44 356 VAL A O 1
ATOM 2828 N N . PRO A 1 357 ? 38.633 -4.301 -16.048 1.00 71.38 357 PRO A N 1
ATOM 2829 C CA . PRO A 1 357 ? 37.917 -4.850 -17.196 1.00 71.38 357 PRO A CA 1
ATOM 2830 C C . PRO A 1 357 ? 38.248 -4.110 -18.501 1.00 71.38 357 PRO A C 1
ATOM 2832 O O . PRO A 1 357 ? 38.189 -2.879 -18.563 1.00 71.38 357 PRO A O 1
ATOM 2835 N N . ASP A 1 358 ? 38.564 -4.866 -19.556 1.00 76.75 358 ASP A N 1
ATOM 2836 C CA . ASP A 1 358 ? 38.805 -4.340 -20.907 1.00 76.75 358 ASP A CA 1
ATOM 2837 C C . ASP A 1 358 ? 37.464 -4.055 -21.603 1.00 76.75 358 ASP A C 1
ATOM 2839 O O . ASP A 1 358 ? 36.949 -4.857 -22.384 1.00 76.75 358 ASP A O 1
ATOM 2843 N N . ILE A 1 359 ? 36.849 -2.929 -21.229 1.00 81.81 359 ILE A N 1
ATOM 2844 C CA . ILE A 1 359 ? 35.545 -2.480 -21.727 1.00 81.81 359 ILE A CA 1
ATOM 2845 C C . ILE A 1 359 ? 35.618 -1.080 -22.339 1.00 81.81 359 ILE A C 1
ATOM 2847 O O . ILE A 1 359 ? 36.413 -0.226 -21.932 1.00 81.81 359 ILE A O 1
ATOM 2851 N N . ARG A 1 360 ? 34.713 -0.799 -23.283 1.00 84.50 360 ARG A N 1
ATOM 2852 C CA . ARG A 1 360 ? 34.514 0.556 -23.805 1.00 84.50 360 ARG A CA 1
ATOM 2853 C C . ARG A 1 360 ? 33.783 1.410 -22.768 1.00 84.50 360 ARG A C 1
ATOM 2855 O O . ARG A 1 360 ? 32.560 1.433 -22.745 1.00 84.50 360 ARG A O 1
ATOM 2862 N N . ARG A 1 361 ? 34.537 2.154 -21.958 1.00 85.75 361 ARG A N 1
ATOM 2863 C CA . ARG A 1 361 ? 33.977 3.191 -21.078 1.00 85.75 361 ARG A CA 1
ATOM 2864 C C . ARG A 1 361 ? 33.216 4.240 -21.899 1.00 85.75 361 ARG A C 1
ATOM 2866 O O . ARG A 1 361 ? 33.683 4.637 -22.972 1.00 85.75 361 ARG A O 1
ATOM 2873 N N . ALA A 1 362 ? 32.094 4.721 -21.375 1.00 89.62 362 ALA A N 1
ATOM 2874 C CA . ALA A 1 362 ? 31.429 5.915 -21.878 1.00 89.62 362 ALA A CA 1
ATOM 2875 C C . ALA A 1 362 ? 32.349 7.143 -21.752 1.00 89.62 362 ALA A C 1
ATOM 2877 O O . ALA A 1 362 ? 33.059 7.322 -20.757 1.00 89.62 362 ALA A O 1
ATOM 2878 N N . THR A 1 363 ? 32.326 8.014 -22.757 1.00 91.38 363 THR A N 1
ATOM 2879 C CA . THR A 1 363 ? 32.899 9.363 -22.659 1.00 91.38 363 THR A CA 1
ATOM 2880 C C . THR A 1 363 ? 31.932 10.301 -21.932 1.00 91.38 363 THR A C 1
ATOM 2882 O O . THR A 1 363 ? 30.726 10.068 -21.943 1.00 91.38 363 THR A O 1
ATOM 2885 N N . GLN A 1 364 ? 32.419 11.405 -21.355 1.00 92.25 364 GLN A N 1
ATOM 2886 C CA . GLN A 1 364 ? 31.542 12.392 -20.703 1.00 92.25 364 GLN A CA 1
ATOM 2887 C C . GLN A 1 364 ? 30.468 12.938 -21.668 1.00 92.25 364 GLN A C 1
ATOM 2889 O O . GLN A 1 364 ? 29.314 13.097 -21.296 1.00 92.25 364 GLN A O 1
ATOM 2894 N N . ALA A 1 365 ? 30.798 13.108 -22.954 1.00 93.00 365 ALA A N 1
ATOM 2895 C CA . ALA A 1 365 ? 29.841 13.502 -23.994 1.00 93.00 365 ALA A CA 1
ATOM 2896 C C . ALA A 1 365 ? 28.851 12.388 -24.412 1.00 93.00 365 ALA A C 1
ATOM 2898 O O . ALA A 1 365 ? 27.976 12.618 -25.246 1.00 93.00 365 ALA A O 1
ATOM 2899 N N . GLU A 1 366 ? 28.991 11.166 -23.903 1.00 94.06 366 GLU A N 1
ATOM 2900 C CA . GLU A 1 366 ? 27.968 10.112 -23.956 1.00 94.06 366 GLU A CA 1
ATOM 2901 C C . GLU A 1 366 ? 27.174 10.061 -22.649 1.00 94.06 366 GLU A C 1
ATOM 2903 O O . GLU A 1 366 ? 25.959 9.912 -22.708 1.00 94.06 366 GLU A O 1
ATOM 2908 N N . PHE A 1 367 ? 27.830 10.279 -21.503 1.00 94.44 367 PHE A N 1
ATOM 2909 C CA . PHE A 1 367 ? 27.178 10.407 -20.199 1.00 94.44 367 PHE A CA 1
ATOM 2910 C C . PHE A 1 367 ? 26.164 11.558 -20.168 1.00 94.44 367 PHE A C 1
ATOM 2912 O O . PHE A 1 367 ? 25.003 11.339 -19.841 1.00 94.44 367 PHE A O 1
ATOM 2919 N N . VAL A 1 368 ? 26.564 12.762 -20.591 1.00 93.75 368 VAL A N 1
ATOM 2920 C CA . VAL A 1 368 ? 25.679 13.938 -20.636 1.00 93.75 368 VAL A CA 1
ATOM 2921 C C . VAL A 1 368 ? 24.458 13.669 -21.518 1.00 93.75 368 VAL A C 1
ATOM 2923 O O . VAL A 1 368 ? 23.344 13.906 -21.077 1.00 93.75 368 VAL A O 1
ATOM 2926 N N . ARG A 1 369 ? 24.632 13.060 -22.701 1.00 94.75 369 ARG A N 1
ATOM 2927 C CA . ARG A 1 369 ? 23.504 12.697 -23.583 1.00 94.75 369 ARG A CA 1
ATOM 2928 C C . ARG A 1 369 ? 22.613 11.585 -23.025 1.00 94.75 369 ARG A C 1
ATOM 2930 O O . ARG A 1 369 ? 21.430 11.549 -23.339 1.00 94.75 369 ARG A O 1
ATOM 2937 N N . PHE A 1 370 ? 23.161 10.677 -22.218 1.00 95.69 370 PHE A N 1
ATOM 2938 C CA . PHE A 1 370 ? 22.366 9.698 -21.475 1.00 95.69 370 PHE A CA 1
ATOM 2939 C C . PHE A 1 370 ? 21.523 10.394 -20.397 1.00 95.69 370 PHE A C 1
ATOM 2941 O O . PHE A 1 370 ? 20.314 10.184 -20.345 1.00 95.69 370 PHE A O 1
ATOM 2948 N N . ARG A 1 371 ? 22.136 11.284 -19.605 1.00 94.44 371 ARG A N 1
ATOM 2949 C CA . ARG A 1 371 ? 21.457 12.092 -18.581 1.00 94.44 371 ARG A CA 1
ATOM 2950 C C . ARG A 1 371 ? 20.374 12.989 -19.189 1.00 94.44 371 ARG A C 1
ATOM 2952 O O . ARG A 1 371 ? 19.273 13.020 -18.664 1.00 94.44 371 ARG A O 1
ATOM 2959 N N . GLU A 1 372 ? 20.657 13.673 -20.298 1.00 93.25 372 GLU A N 1
ATOM 2960 C CA . GLU A 1 372 ? 19.687 14.486 -21.054 1.00 93.25 372 GLU A CA 1
ATOM 2961 C C . GLU A 1 372 ? 18.472 13.655 -21.509 1.00 93.25 372 GLU A C 1
ATOM 2963 O O . GLU A 1 372 ? 17.344 14.129 -21.402 1.00 93.25 372 GLU A O 1
ATOM 2968 N N . GLY A 1 373 ? 18.686 12.409 -21.953 1.00 92.31 373 GLY A N 1
ATOM 2969 C CA . GLY A 1 373 ? 17.610 11.475 -22.303 1.00 92.31 373 GLY A CA 1
ATOM 2970 C C . GLY A 1 373 ? 16.746 11.078 -21.102 1.00 92.31 373 GLY A C 1
ATOM 2971 O O . GLY A 1 373 ? 15.530 11.239 -21.150 1.00 92.31 373 GLY A O 1
ATOM 2972 N N . VAL A 1 374 ? 17.369 10.644 -19.998 1.00 92.38 374 VAL A N 1
ATOM 2973 C CA . VAL A 1 374 ? 16.663 10.301 -18.745 1.00 92.38 374 VAL A CA 1
ATOM 2974 C C . VAL A 1 374 ? 15.854 11.494 -18.223 1.00 92.38 374 VAL A C 1
ATOM 2976 O O . VAL A 1 374 ? 14.668 11.354 -17.939 1.00 92.38 374 VAL A O 1
ATOM 2979 N N . VAL A 1 375 ? 16.463 12.682 -18.160 1.00 91.69 375 VAL A N 1
ATOM 2980 C CA . VAL A 1 375 ? 15.797 13.931 -17.751 1.00 91.69 375 VAL A CA 1
ATOM 2981 C C . VAL A 1 375 ? 14.586 14.220 -18.638 1.00 91.69 375 VAL A C 1
ATOM 2983 O O . VAL A 1 375 ? 13.490 14.407 -18.121 1.00 91.69 375 VAL A O 1
ATOM 2986 N N . SER A 1 376 ? 14.743 14.174 -19.966 1.00 90.25 376 SER A N 1
ATOM 2987 C CA . SER A 1 376 ? 13.658 14.477 -20.911 1.00 90.25 376 SER A CA 1
ATOM 2988 C C . SER A 1 376 ? 12.479 13.495 -20.862 1.00 90.25 376 SER A C 1
ATOM 2990 O O . SER A 1 376 ? 11.422 13.817 -21.406 1.00 90.25 376 SER A O 1
ATOM 2992 N N . LEU A 1 377 ? 12.650 12.310 -20.268 1.00 90.19 377 LEU A N 1
ATOM 2993 C CA . LEU A 1 377 ? 11.589 11.316 -20.085 1.00 90.19 377 LEU A CA 1
ATOM 2994 C C . LEU A 1 377 ? 10.926 11.414 -18.701 1.00 90.19 377 LEU A C 1
ATOM 2996 O O . LEU A 1 377 ? 9.731 11.145 -18.581 1.00 90.19 377 LEU A O 1
ATOM 3000 N N . LEU A 1 378 ? 11.674 11.833 -17.675 1.00 87.62 378 LEU A N 1
ATOM 3001 C CA . LEU A 1 378 ? 11.179 11.967 -16.302 1.00 87.62 378 LEU A CA 1
ATOM 3002 C C . LEU A 1 378 ? 10.542 13.340 -16.012 1.00 87.62 378 LEU A C 1
ATOM 3004 O O . LEU A 1 378 ? 9.541 13.384 -15.305 1.00 87.62 378 LEU A O 1
ATOM 3008 N N . GLU A 1 379 ? 11.031 14.438 -16.610 1.00 80.25 379 GLU A N 1
ATOM 3009 C CA . GLU A 1 379 ? 10.445 15.796 -16.494 1.00 80.25 379 GLU A CA 1
ATOM 3010 C C . GLU A 1 379 ? 9.048 15.938 -17.147 1.00 80.25 379 GLU A C 1
ATOM 3012 O O . GLU A 1 379 ? 8.411 16.989 -17.043 1.00 80.25 379 GLU A O 1
ATOM 3017 N N . GLY A 1 380 ? 8.578 14.909 -17.860 1.00 68.88 380 GLY A N 1
ATOM 3018 C CA . GLY A 1 380 ? 7.266 14.873 -18.508 1.00 68.88 380 GLY A CA 1
ATOM 3019 C C . GLY A 1 380 ? 6.137 14.373 -17.600 1.00 68.88 380 GLY A C 1
ATOM 3020 O O . GLY A 1 380 ? 6.228 14.378 -16.376 1.00 68.88 380 GLY A O 1
ATOM 3021 N N . SER A 1 381 ? 5.055 13.888 -18.214 1.00 79.50 381 SER A N 1
ATOM 3022 C CA . SER A 1 381 ? 3.963 13.195 -17.514 1.00 79.50 381 SER A CA 1
ATOM 3023 C C . SER A 1 381 ? 4.365 11.760 -17.148 1.00 79.50 381 SER A C 1
ATOM 3025 O O . SER A 1 381 ? 3.799 10.798 -17.672 1.00 79.50 381 SER A O 1
ATOM 3027 N N . SER A 1 382 ? 5.377 11.629 -16.287 1.00 86.38 382 SER A N 1
ATOM 3028 C CA . SER A 1 382 ? 5.816 10.357 -15.714 1.00 86.38 382 SER A CA 1
ATOM 3029 C C . SER A 1 382 ? 5.111 10.073 -14.378 1.00 86.38 382 SER A C 1
ATOM 3031 O O . SER A 1 382 ? 4.752 10.988 -13.638 1.00 86.38 382 SER A O 1
ATOM 3033 N N . TYR A 1 383 ? 4.886 8.795 -14.082 1.00 91.38 383 TYR A N 1
ATOM 3034 C CA . TYR A 1 383 ? 4.374 8.297 -12.803 1.00 91.38 383 TYR A CA 1
ATOM 3035 C C . TYR A 1 383 ? 5.173 7.055 -12.410 1.00 91.38 383 TYR A C 1
ATOM 3037 O O . TYR A 1 383 ? 5.321 6.150 -13.235 1.00 91.38 383 TYR A O 1
ATOM 3045 N N . LEU A 1 384 ? 5.714 7.009 -11.191 1.00 91.56 384 LEU A N 1
ATOM 3046 C CA . LEU A 1 384 ? 6.445 5.839 -10.707 1.00 91.56 384 LEU A CA 1
ATOM 3047 C C . LEU A 1 384 ? 5.487 4.657 -10.565 1.00 91.56 384 LEU A C 1
ATOM 3049 O O . LEU A 1 384 ? 4.451 4.757 -9.919 1.00 91.56 384 LEU A O 1
ATOM 3053 N N . LEU A 1 385 ? 5.872 3.532 -11.156 1.00 89.75 385 LEU A N 1
ATOM 3054 C CA . LEU A 1 385 ? 5.143 2.275 -11.078 1.00 89.75 385 LEU A CA 1
ATOM 3055 C C . LEU A 1 385 ? 5.756 1.339 -10.027 1.00 89.75 385 LEU A C 1
ATOM 3057 O O . LEU A 1 385 ? 5.030 0.745 -9.244 1.00 89.75 385 LEU A O 1
ATOM 3061 N N . PHE A 1 386 ? 7.084 1.181 -10.033 1.00 88.38 386 PHE A N 1
ATOM 3062 C CA . PHE A 1 386 ? 7.805 0.281 -9.125 1.00 88.38 386 PHE A CA 1
ATOM 3063 C C . PHE A 1 386 ? 9.295 0.646 -9.045 1.00 88.38 386 PHE A C 1
ATOM 3065 O O . PHE A 1 386 ? 9.880 1.081 -10.038 1.00 88.38 386 PHE A O 1
ATOM 3072 N N . CYS A 1 387 ? 9.936 0.405 -7.899 1.00 87.06 387 CYS A N 1
ATOM 3073 C CA . CYS A 1 387 ? 11.383 0.520 -7.723 1.00 87.06 387 CYS A CA 1
ATOM 3074 C C . CYS A 1 387 ? 11.916 -0.645 -6.876 1.00 87.06 387 CYS A C 1
ATOM 3076 O O . CYS A 1 387 ? 11.490 -0.815 -5.739 1.00 87.06 387 CYS A O 1
ATOM 3078 N N . SER A 1 388 ? 12.895 -1.406 -7.378 1.00 81.88 388 SER A N 1
ATOM 3079 C CA . SER A 1 388 ? 13.600 -2.445 -6.601 1.00 81.88 388 SER A CA 1
ATOM 3080 C C . SER A 1 388 ? 14.834 -1.886 -5.861 1.00 81.88 388 SER A C 1
ATOM 3082 O O . SER A 1 388 ? 15.877 -2.546 -5.785 1.00 81.88 388 SER A O 1
ATOM 3084 N N . GLY A 1 389 ? 14.779 -0.609 -5.474 1.00 72.88 389 GLY A N 1
ATOM 3085 C CA . GLY A 1 389 ? 15.929 0.202 -5.070 1.00 72.88 389 GLY A CA 1
ATOM 3086 C C . GLY A 1 389 ? 16.252 0.168 -3.572 1.00 72.88 389 GLY A C 1
ATOM 3087 O O . GLY A 1 389 ? 15.552 -0.462 -2.791 1.00 72.88 389 GLY A O 1
ATOM 3088 N N . PRO A 1 390 ? 17.314 0.878 -3.143 1.00 61.94 390 PRO A N 1
ATOM 3089 C CA . PRO A 1 390 ? 17.655 1.032 -1.724 1.00 61.94 390 PRO A CA 1
ATOM 3090 C C . PRO A 1 390 ? 16.696 1.964 -0.958 1.00 61.94 390 PRO A C 1
ATOM 3092 O O . PRO A 1 390 ? 16.774 2.032 0.265 1.00 61.94 390 PRO A O 1
ATOM 3095 N N . ALA A 1 391 ? 15.830 2.685 -1.676 1.00 62.88 391 ALA A N 1
ATOM 3096 C CA . ALA A 1 391 ? 14.583 3.223 -1.156 1.00 62.88 391 ALA A CA 1
ATOM 3097 C C . ALA A 1 391 ? 13.452 2.383 -1.765 1.00 62.88 391 ALA A C 1
ATOM 3099 O O . ALA A 1 391 ? 13.278 2.386 -2.988 1.00 62.88 391 ALA A O 1
ATOM 3100 N N . GLU A 1 392 ? 12.744 1.650 -0.911 1.00 62.50 392 GLU A N 1
ATOM 3101 C CA . GLU A 1 392 ? 11.483 0.975 -1.227 1.00 62.50 392 GLU A CA 1
ATOM 3102 C C . GLU A 1 392 ? 10.337 1.991 -1.027 1.00 62.50 392 GLU A C 1
ATOM 3104 O O . GLU A 1 392 ? 10.461 2.888 -0.193 1.00 62.50 392 GLU A O 1
ATOM 3109 N N . ASP A 1 393 ? 9.289 1.917 -1.855 1.00 66.19 393 ASP A N 1
ATOM 3110 C CA . ASP A 1 393 ? 8.144 2.858 -1.903 1.00 66.19 393 ASP A CA 1
ATOM 3111 C C . ASP A 1 393 ? 8.443 4.388 -1.833 1.00 66.19 393 ASP A C 1
ATOM 3113 O O . ASP A 1 393 ? 7.749 5.134 -1.139 1.00 66.19 393 ASP A O 1
ATOM 3117 N N . PRO A 1 394 ? 9.430 4.933 -2.582 1.00 78.75 394 PRO A N 1
ATOM 3118 C CA . PRO A 1 394 ? 9.541 6.383 -2.759 1.00 78.75 394 PRO A CA 1
ATOM 3119 C C . PRO A 1 394 ? 8.380 6.923 -3.611 1.00 78.75 394 PRO A C 1
ATOM 3121 O O . PRO A 1 394 ? 7.927 6.256 -4.540 1.00 78.75 394 PRO A O 1
ATOM 3124 N N . ASP A 1 395 ? 7.960 8.171 -3.392 1.00 86.38 395 ASP A N 1
ATOM 3125 C CA . ASP A 1 395 ? 7.025 8.830 -4.310 1.00 86.38 395 ASP A CA 1
ATOM 3126 C C . ASP A 1 395 ? 7.669 9.114 -5.689 1.00 86.38 395 ASP A C 1
ATOM 3128 O O . ASP A 1 395 ? 8.881 8.984 -5.891 1.00 86.38 395 ASP A O 1
ATOM 3132 N N . THR A 1 396 ? 6.856 9.524 -6.671 1.00 87.94 396 THR A N 1
ATOM 3133 C CA . THR A 1 396 ? 7.335 9.773 -8.044 1.00 87.94 396 THR A CA 1
ATOM 3134 C C . THR A 1 396 ? 8.401 10.870 -8.121 1.00 87.94 396 THR A C 1
ATOM 3136 O O . THR A 1 396 ? 9.403 10.682 -8.813 1.00 87.94 396 THR A O 1
ATOM 3139 N N . GLN A 1 397 ? 8.228 11.996 -7.424 1.00 89.00 397 GLN A N 1
ATOM 3140 C CA . GLN A 1 397 ? 9.220 13.070 -7.400 1.00 89.00 397 GLN A CA 1
ATOM 3141 C C . GLN A 1 397 ? 10.489 12.595 -6.689 1.00 89.00 397 GLN A C 1
ATOM 3143 O O . GLN A 1 397 ? 11.579 12.725 -7.251 1.00 89.00 397 GLN A O 1
ATOM 3148 N N . GLN A 1 398 ? 10.367 11.978 -5.511 1.00 88.88 398 GLN A N 1
ATOM 3149 C CA . GLN A 1 398 ? 11.531 11.508 -4.759 1.00 88.88 398 GLN A CA 1
ATOM 3150 C C . GLN A 1 398 ? 12.325 10.434 -5.523 1.00 88.88 398 GLN A C 1
ATOM 3152 O O . GLN A 1 398 ? 13.559 10.440 -5.479 1.00 88.88 398 GLN A O 1
ATOM 3157 N N . ALA A 1 399 ? 11.662 9.555 -6.280 1.00 89.19 399 ALA A N 1
ATOM 3158 C CA . ALA A 1 399 ? 12.311 8.582 -7.158 1.00 89.19 399 ALA A CA 1
ATOM 3159 C C . ALA A 1 399 ? 13.067 9.241 -8.325 1.00 89.19 399 ALA A C 1
ATOM 3161 O O . ALA A 1 399 ? 14.205 8.857 -8.611 1.00 89.19 399 ALA A O 1
ATOM 3162 N N . VAL A 1 400 ? 12.480 10.255 -8.972 1.00 90.56 400 VAL A N 1
ATOM 3163 C CA . VAL A 1 400 ? 13.150 11.035 -10.029 1.00 90.56 400 VAL A CA 1
ATOM 3164 C C . VAL A 1 400 ? 14.367 11.775 -9.469 1.00 90.56 400 VAL A C 1
ATOM 3166 O O . VAL A 1 400 ? 15.456 11.679 -10.037 1.00 90.56 400 VAL A O 1
ATOM 3169 N N . GLU A 1 401 ? 14.229 12.451 -8.326 1.00 90.31 401 GLU A N 1
ATOM 3170 C CA . GLU A 1 401 ? 15.337 13.143 -7.657 1.00 90.31 401 GLU A CA 1
ATOM 3171 C C . GLU A 1 401 ? 16.472 12.180 -7.280 1.00 90.31 401 GLU A C 1
ATOM 3173 O O . GLU A 1 401 ? 17.639 12.476 -7.548 1.00 90.31 401 GLU A O 1
ATOM 3178 N N . ASN A 1 402 ? 16.148 10.992 -6.758 1.00 89.44 402 ASN A N 1
ATOM 3179 C CA . ASN A 1 402 ? 17.127 9.952 -6.430 1.00 89.44 402 ASN A CA 1
ATOM 3180 C C . ASN A 1 402 ? 17.896 9.451 -7.666 1.00 89.44 402 ASN A C 1
ATOM 3182 O O . ASN A 1 402 ? 19.118 9.283 -7.606 1.00 89.44 402 ASN A O 1
ATOM 3186 N N . ILE A 1 403 ? 17.218 9.249 -8.803 1.00 90.94 403 ILE A N 1
ATOM 3187 C CA . ILE A 1 403 ? 17.865 8.864 -10.069 1.00 90.94 403 ILE A CA 1
ATOM 3188 C C . ILE A 1 403 ? 18.811 9.971 -10.551 1.00 90.94 403 ILE A C 1
ATOM 3190 O O . ILE A 1 403 ? 19.966 9.692 -10.883 1.00 90.94 403 ILE A O 1
ATOM 3194 N N . LEU A 1 404 ? 18.359 11.227 -10.567 1.00 91.62 404 LEU A N 1
ATOM 3195 C CA . LEU A 1 404 ? 19.156 12.350 -11.069 1.00 91.62 404 LEU A CA 1
ATOM 3196 C C . LEU A 1 404 ? 20.358 12.662 -10.163 1.00 91.62 404 LEU A C 1
ATOM 3198 O O . LEU A 1 404 ? 21.470 12.821 -10.669 1.00 91.62 404 LEU A O 1
ATOM 3202 N N . ALA A 1 405 ? 20.181 12.652 -8.840 1.00 91.19 405 ALA A N 1
ATOM 3203 C CA . ALA A 1 405 ? 21.274 12.806 -7.879 1.00 91.19 405 ALA A CA 1
ATOM 3204 C C . ALA A 1 405 ? 22.284 11.644 -7.958 1.00 91.19 405 ALA A C 1
ATOM 3206 O O . ALA A 1 405 ? 23.495 11.864 -7.872 1.00 91.19 405 ALA A O 1
ATOM 3207 N N . GLY A 1 406 ? 21.805 10.415 -8.187 1.00 90.06 406 GLY A N 1
ATOM 3208 C CA . GLY A 1 406 ? 22.650 9.248 -8.444 1.00 90.06 406 GLY A CA 1
ATOM 3209 C C . GLY A 1 406 ? 23.503 9.400 -9.708 1.00 90.06 406 GLY A C 1
ATOM 3210 O O . GLY A 1 406 ? 24.696 9.088 -9.685 1.00 90.06 406 GLY A O 1
ATOM 3211 N N . LEU A 1 407 ? 22.931 9.939 -10.790 1.00 91.69 407 LEU A N 1
ATOM 3212 C CA . LEU A 1 407 ? 23.666 10.246 -12.021 1.00 91.69 407 LEU A CA 1
ATOM 3213 C C . LEU A 1 407 ? 24.680 11.385 -11.829 1.00 91.69 407 LEU A C 1
ATOM 3215 O O . LEU A 1 407 ? 25.798 11.275 -12.327 1.00 91.69 407 LEU A O 1
ATOM 3219 N N . ASP A 1 408 ? 24.359 12.428 -11.063 1.00 91.38 408 ASP A N 1
ATOM 3220 C CA . ASP A 1 408 ? 25.294 13.533 -10.788 1.00 91.38 408 ASP A CA 1
ATOM 3221 C C . ASP A 1 408 ? 26.488 13.083 -9.932 1.00 91.38 408 ASP A C 1
ATOM 3223 O O . ASP A 1 408 ? 27.645 13.400 -10.235 1.00 91.38 408 ASP A O 1
ATOM 3227 N N . ALA A 1 409 ? 26.240 12.264 -8.905 1.00 90.38 409 ALA A N 1
ATOM 3228 C CA . ALA A 1 409 ? 27.293 11.625 -8.118 1.00 90.38 409 ALA A CA 1
ATOM 3229 C C . ALA A 1 409 ? 28.155 10.674 -8.972 1.00 90.38 409 ALA A C 1
ATOM 3231 O O . ALA A 1 409 ? 29.374 10.587 -8.783 1.00 90.38 409 ALA A O 1
ATOM 3232 N N . LEU A 1 410 ? 27.545 9.985 -9.941 1.00 89.38 410 LEU A N 1
ATOM 3233 C CA . LEU A 1 410 ? 28.242 9.105 -10.873 1.00 89.38 410 LEU A CA 1
ATOM 3234 C C . LEU A 1 410 ? 29.101 9.883 -11.883 1.00 89.38 410 LEU A C 1
ATOM 3236 O O . LEU A 1 410 ? 30.244 9.483 -12.109 1.00 89.38 410 LEU A O 1
ATOM 3240 N N . GLU A 1 411 ? 28.620 11.001 -12.442 1.00 90.56 411 GLU A N 1
ATOM 3241 C CA . GLU A 1 411 ? 29.426 11.854 -13.329 1.00 90.56 411 GLU A CA 1
ATOM 3242 C C . GLU A 1 411 ? 30.648 12.399 -12.582 1.00 90.56 411 GLU A C 1
ATOM 3244 O O . GLU A 1 411 ? 31.781 12.284 -13.061 1.00 90.56 411 GLU A O 1
ATOM 3249 N N . ALA A 1 412 ? 30.440 12.905 -11.362 1.00 88.44 412 ALA A N 1
ATOM 3250 C CA . ALA A 1 412 ? 31.515 13.376 -10.497 1.00 88.44 412 ALA A CA 1
ATOM 3251 C C . ALA A 1 412 ? 32.546 12.268 -10.203 1.00 88.44 412 ALA A C 1
ATOM 3253 O O . ALA A 1 412 ? 33.753 12.506 -10.308 1.00 88.44 412 ALA A O 1
ATOM 3254 N N . ARG A 1 413 ? 32.101 11.039 -9.900 1.00 87.19 413 ARG A N 1
ATOM 3255 C CA . ARG A 1 413 ? 32.992 9.883 -9.673 1.00 87.19 413 ARG A CA 1
ATOM 3256 C C . ARG A 1 413 ? 33.792 9.503 -10.923 1.00 87.19 413 ARG A C 1
ATOM 3258 O O . ARG A 1 413 ? 34.971 9.190 -10.802 1.00 87.19 413 ARG A O 1
ATOM 3265 N N . LEU A 1 414 ? 33.176 9.513 -12.106 1.00 84.62 414 LEU A N 1
ATOM 3266 C CA . LEU A 1 414 ? 33.801 9.026 -13.344 1.00 84.62 414 LEU A CA 1
ATOM 3267 C C . LEU A 1 414 ? 34.695 10.054 -14.053 1.00 84.62 414 LEU A C 1
ATOM 3269 O O . LEU A 1 414 ? 35.610 9.648 -14.774 1.00 84.62 414 LEU A O 1
ATOM 3273 N N . TYR A 1 415 ? 34.437 11.355 -13.880 1.00 85.19 415 TYR A N 1
ATOM 3274 C CA . TYR A 1 415 ? 35.098 12.420 -14.650 1.00 85.19 415 TYR A CA 1
ATOM 3275 C C . TYR A 1 415 ? 35.714 13.545 -13.797 1.00 85.19 415 TYR A C 1
ATOM 3277 O O . TYR A 1 415 ? 36.193 14.540 -14.349 1.00 85.19 415 TYR A O 1
ATOM 3285 N N . SER A 1 416 ? 35.772 13.398 -12.467 1.00 72.06 416 SER A N 1
ATOM 3286 C CA . SER A 1 416 ? 36.548 14.317 -11.625 1.00 72.06 416 SER A CA 1
ATOM 3287 C C . SER A 1 416 ? 38.025 14.340 -12.046 1.00 72.06 416 SER A C 1
ATOM 3289 O O . SER A 1 416 ? 38.701 13.318 -12.122 1.00 72.06 416 SER A O 1
ATOM 3291 N N . ASN A 1 417 ? 38.529 15.549 -12.310 1.00 52.75 417 ASN A N 1
ATOM 3292 C CA . ASN A 1 417 ? 39.887 15.835 -12.787 1.00 52.75 417 ASN A CA 1
ATOM 3293 C C . ASN A 1 417 ? 40.231 15.327 -14.202 1.00 52.75 417 ASN A C 1
ATOM 3295 O O . ASN A 1 417 ? 41.313 14.796 -14.453 1.00 52.75 417 ASN A O 1
ATOM 3299 N N . ALA A 1 418 ? 39.384 15.668 -15.175 1.00 44.56 418 ALA A N 1
ATOM 3300 C CA . ALA A 1 418 ? 39.877 16.082 -16.492 1.00 44.56 418 ALA A CA 1
ATOM 3301 C C . ALA A 1 418 ? 40.436 17.530 -16.439 1.00 44.56 418 ALA A C 1
ATOM 3303 O O . ALA A 1 418 ? 39.885 18.435 -17.070 1.00 44.56 418 ALA A O 1
ATOM 3304 N N . GLY A 1 419 ? 41.501 17.759 -15.654 1.00 36.59 419 GLY A N 1
ATOM 3305 C CA . GLY A 1 419 ? 42.105 19.079 -15.395 1.00 36.59 419 GLY A CA 1
ATOM 3306 C C . GLY A 1 419 ? 43.596 19.016 -15.081 1.00 36.59 419 GLY A C 1
ATOM 3307 O O . GLY A 1 419 ? 43.964 18.197 -14.213 1.00 36.59 419 GLY A O 1
#

Radius of gyration: 28.11 Å; Cα contacts (8 Å, |Δi|>4): 800; chains: 1; bounding box: 85×64×71 Å

Mean predicted aligned error: 11.59 Å

Solvent-accessible surface area (backbone atoms only — not comparable to full-atom values): 24312 Å² total; per-residue (Å²): 138,93,80,86,85,84,88,81,90,87,81,85,85,88,81,91,88,89,89,86,92,88,91,84,91,84,88,84,86,82,81,86,80,80,81,79,78,82,77,79,75,77,78,54,72,70,57,53,52,56,61,75,55,64,83,52,42,84,51,33,75,49,84,40,64,41,40,98,94,43,44,27,42,36,36,33,30,21,54,68,81,71,84,64,38,20,24,38,35,32,45,37,38,44,31,79,89,74,52,74,50,77,48,50,50,56,82,77,33,64,92,72,36,46,92,82,32,31,28,39,26,50,41,55,59,30,63,62,44,75,44,52,73,48,69,83,66,47,39,24,43,32,35,30,36,43,78,56,101,75,52,39,25,23,40,36,30,42,60,39,78,88,85,69,43,71,38,88,68,53,75,36,63,20,60,73,44,79,38,80,90,78,62,32,30,36,33,61,40,68,61,88,62,35,37,40,44,36,36,29,30,55,59,80,88,74,44,72,31,64,37,29,41,37,41,40,30,70,74,48,95,91,40,73,48,74,49,68,48,78,40,55,80,49,36,44,81,67,51,76,42,26,35,36,58,81,81,60,56,26,40,32,31,40,34,60,42,79,57,60,102,73,27,77,44,34,39,34,43,31,32,26,37,80,87,71,50,69,76,48,77,44,83,44,65,51,60,66,49,52,30,47,35,34,29,39,37,51,48,64,48,102,85,67,52,64,32,32,29,42,35,43,39,38,39,41,40,55,93,47,36,31,36,43,37,37,44,34,37,31,26,57,79,76,40,89,40,82,76,54,70,51,75,46,37,41,74,45,86,57,92,78,79,59,80,81,72,96,65,83,57,58,49,69,83,48,50,53,57,48,51,54,50,54,48,68,54,56,77,51,60,47,42,65,63,48,52,63,43,102,59,66,89,61,53,50,66,59,47,52,52,51,53,53,53,51,48,52,55,45,48,50,71,76,55,67,77,88,116

Nearest PDB structures (foldseek):
  6ehb-assembly1_C  TM=1.578E-01  e=1.565E-01  Vibrio cholerae O395
  6ehb-assembly1_B  TM=1.283E-01  e=2.223E-01  Vibrio cholerae O395
  5onu-assembly1_C  TM=1.578E-01  e=7.783E-01  Vibrio cholerae
  5hlm-assembly1_A  TM=2.019E-01  e=4.279E+00  Gallus gallus

Foldseek 3Di:
DDDDDDDDDDDDDDDDDDDDDDDDDDDDDDDDDDDDDDDDDDDDPVVVLCVLQVVKDFLDWDKDDFAVPKTWIKTFIFDDDDQFWTWTQWIWTQTPVRDIDIDGLCVVHCVQAPPSRTAGGGGSCQQKDWQDLLVPGTIWIKGFRHDDPFQGKMWIWFQDPVVRGTHGDGMDSHDWDADPVVQWTWDWGDDPQKTKIWIWHNLPPRDIDGQKIWMWGQPDPVGIDIFIDGDDSQKDFQDWWAQQLPPGTWTWIKGWDPDDPFFNIKIWIWTAGRVRDTLDIDIATPGADWKKWKKWFWDADPVGRTITWIKIWIWHDDQQKIKTKIWTWGCHNSRTDTDDMDMAMAGHDDPVPGDTDPDDHDDVVRLVVRLVVLCVRLVHPMFTRAMPDPDGPDGSVVVSVVVNVVSVVVSCVGDPPPD

Secondary structure (DSSP, 8-state):
-----------------------------PPPPPPPPPPPPPPPHHHHHHHHTTT-EEEEEEEEEEETTEEEEEEEEEEE-SSS-EEEEEEEEEETTS-EEEEEGGGT-TTTS-TTS---BSSTTTT-EEE-SSSSSSPEEEEE----SS---EEEEEEETTTTEEEEEEEESSPPEEETTTTEEEEEEEETTEEEEEEEEE-SSSSEEEEEEEEEEEEETTEEEEEEEE--TTEEEEEEE-SSSSSSPEEEEEEEE---SS-S-EEEEEEEETTS-EEEEEEE---SEEEEEEEEEEEE-TTS-EEEEEEEEEEEEETTEEEEEEEEEE-TTTS-EEEEEEEEEEE----SSSPPP---PPPHHHHHHHHHHHHHHHSSSEEEEEE-SSSSS--HHHHHHHHHHHHHHHHHHHHTT--